Protein AF-0000000077142115 (afdb_homodimer)

Nearest PDB structures (foldseek):
  6yak-assembly1_DDD  TM=9.702E-01  e=8.060E-38  Carboxydothermus hydrogenoformans
  6yaj-assembly1_CCC  TM=9.485E-01  e=6.382E-34  Carboxydothermus hydrogenoformans
  6yaj-assembly1_AAA  TM=9.539E-01  e=1.548E-33  Carboxydothermus hydrogenoformans
  6yaj-assembly1_BBB  TM=9.499E-01  e=2.483E-33  Carboxydothermus hydrogenoformans
  8ogh-assembly1_B  TM=9.149E-01  e=2.220E-24  Mycobacterium tuberculosis H37Rv

Secondary structure (DSSP, 8-state):
----EE-HHHHHHHHHHHHHHH-TTEEEEESS---TTHHHHHH-GGGEEE--S-HHHHHHHHHHHHHTT-EEEEEEEHHHHHHHSHHHIIIIIITTT---EEEEESBTTTTGGG-GGG-BSSHHHHHHHSTT-EEE--SSHHHHHHHHHHHHHS-S-EEEE---SS-EE--S-TT----TT--EEEE--SSEEEEE-TTHHHHHHHHHHHHHHTT--EEEEE--EEES--HHHHHHHTTT--EEEEEEEEESSSSHHHHHHHHHHHH-SB-EEEEEEE-S----SS-HHHHHHHTT-SHHHHHHHHHHHHHHH--/----EE-HHHHHHHHHHHHHHH-TTEEEEESS---TTHHHHHH-GGGEEE--S-HHHHHHHHHHHHHTT-EEEEEEEHHHHHHHSHHHIIIIIITTT---EEEEESBTTTTGGG-GGG-BSSHHHHHHHSTT-EEE--SSHHHHHHHHHHHTTS-S-EEEE---SS-EE--S-TT----TT--EEEE--SSEEEEE-TTHHHHHHHHHHHHHHTT--EEEEE--EEES--HHHHHHHTTT--EEEEEEEEESSSSHHHHHHHHHHHH-SB-EEEEEEE-S----SS-HHHHHHHTT-SHHHHHHHHHHHHHHH--

pLDDT: mean 91.1, std 10.48, range [35.38, 98.88]

Sequence (630 aa):
MSELKKSTRTAFAEAIVEVGEKNPDIVTVAADSASRYGDFIKKFPERSFNVGIAEQTMVSVAAGMALCGKIPVVTSYANFLAFRAAEQIRVDVAGSKLNVKLIGTDTGFSSAWLGFTHLALEDMGVIRAIPGIVIIDPADAAEAYAATKAIFEYNGPVYMRLRGRKEEPVIFDKKKDFKIGKGEVIKEGKDALIIACGN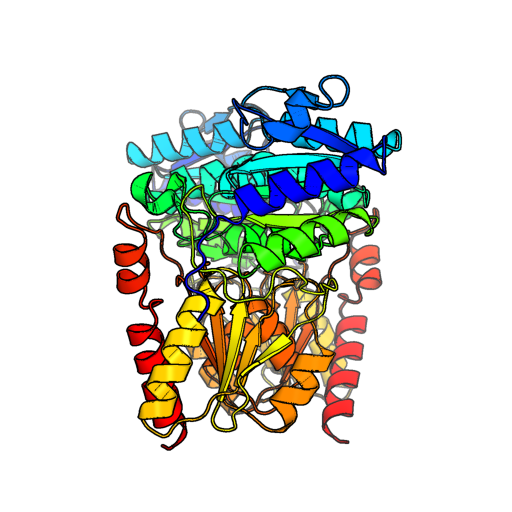AVYDSLKASEILQSRGIKVTLVNMSTVRPLDEDLLLELTSSVDNIITVEHHNTTGGLGSAVAEFLTEKKQQIRQLRLGVKNRFGTAGSEDMLKKGFELDGESIAISIENFLKNRAKMSELKKSTRTAFAEAIVEVGEKNPDIVTVAADSASRYGDFIKKFPERSFNVGIAEQTMVSVAAGMALCGKIPVVTSYANFLAFRAAEQIRVDVAGSKLNVKLIGTDTGFSSAWLGFTHLALEDMGVIRAIPGIVIIDPADAAEAYAATKAIFEYNGPVYMRLRGRKEEPVIFDKKKDFKIGKGEVIKEGKDALIIACGNAVYDSLKASEILQSRGIKVTLVNMSTVRPLDEDLLLELTSSVDNIITVEHHNTTGGLGSAVAEFLTEKKQQIRQLRLGVKNRFGTAGSEDMLKKGFELDGESIAISIENFLKNRAK

Structure (mmCIF, N/CA/C/O backbone):
data_AF-0000000077142115-model_v1
#
loop_
_entity.id
_entity.type
_entity.pdbx_description
1 polymer 'Transketolase domain protein'
#
loop_
_atom_site.group_PDB
_atom_site.id
_atom_site.type_symbol
_atom_site.label_atom_id
_atom_site.label_alt_id
_atom_site.label_comp_id
_atom_site.label_asym_id
_atom_site.label_entity_id
_atom_site.label_seq_id
_atom_site.pdbx_PDB_ins_code
_atom_site.Cartn_x
_atom_site.Cartn_y
_atom_site.Cartn_z
_atom_site.occupancy
_atom_site.B_iso_or_equiv
_atom_site.auth_seq_id
_atom_site.auth_comp_id
_atom_site.auth_asym_id
_atom_site.auth_atom_id
_atom_site.pdbx_PDB_model_num
ATOM 1 N N . MET A 1 1 ? -13.203 31.797 4.203 1 48.06 1 MET A N 1
ATOM 2 C CA . MET A 1 1 ? -11.891 31.156 4.152 1 48.06 1 MET A CA 1
ATOM 3 C C . MET A 1 1 ? -10.773 32.188 4.215 1 48.06 1 MET A C 1
ATOM 5 O O . MET A 1 1 ? -10.938 33.312 3.729 1 48.06 1 MET A O 1
ATOM 9 N N . SER A 1 2 ? -9.859 32.031 5.113 1 55.56 2 SER A N 1
ATOM 10 C CA . SER A 1 2 ? -8.852 33.062 5.375 1 55.56 2 SER A CA 1
ATOM 11 C C . SER A 1 2 ? -8.094 33.438 4.105 1 55.56 2 SER A C 1
ATOM 13 O O . SER A 1 2 ? -7.906 32.594 3.227 1 55.56 2 SER A O 1
ATOM 15 N N . GLU A 1 3 ? -8.039 34.594 3.645 1 70.69 3 GLU A N 1
ATOM 16 C CA . GLU A 1 3 ? -7.305 35.188 2.527 1 70.69 3 GLU A CA 1
ATOM 17 C C . GLU A 1 3 ? -5.801 34.969 2.666 1 70.69 3 GLU A C 1
ATOM 19 O O . GLU A 1 3 ? -5.039 35.188 1.728 1 70.69 3 GLU A O 1
ATOM 24 N N . LEU A 1 4 ? -5.504 34.219 3.666 1 80.38 4 LEU A N 1
ATOM 25 C CA . LEU A 1 4 ? -4.082 34 3.939 1 80.38 4 LEU A CA 1
ATOM 26 C C . LEU A 1 4 ? -3.527 32.844 3.139 1 80.38 4 LEU A C 1
ATOM 28 O O . LEU A 1 4 ? -4.184 31.797 3.016 1 80.38 4 LEU A O 1
ATOM 32 N N . LYS A 1 5 ? -2.391 33.094 2.516 1 91.5 5 LYS A N 1
ATOM 33 C CA . LYS A 1 5 ? -1.693 32.031 1.78 1 91.5 5 LYS A CA 1
ATOM 34 C C . LYS A 1 5 ? -0.285 31.828 2.328 1 91.5 5 LYS A C 1
ATOM 36 O O . LYS A 1 5 ? 0.391 32.781 2.707 1 91.5 5 LYS A O 1
ATOM 41 N N . LYS A 1 6 ? 0.078 30.656 2.496 1 93.06 6 LYS A N 1
ATOM 42 C CA . LYS A 1 6 ? 1.4 30.25 2.961 1 93.06 6 LYS A CA 1
ATOM 43 C C . LYS A 1 6 ? 1.694 28.797 2.58 1 93.06 6 LYS A C 1
ATOM 45 O O . LYS A 1 6 ? 0.798 27.953 2.602 1 93.06 6 LYS A O 1
ATOM 50 N N . SER A 1 7 ? 2.871 28.531 2.297 1 93.19 7 SER A N 1
ATOM 51 C CA . SER A 1 7 ? 3.213 27.156 1.937 1 93.19 7 SER A CA 1
ATOM 52 C C . SER A 1 7 ? 3.457 26.297 3.178 1 93.19 7 SER A C 1
ATOM 54 O O . SER A 1 7 ? 3.898 26.812 4.211 1 93.19 7 SER A O 1
ATOM 56 N N . THR A 1 8 ? 3.195 25.031 3.092 1 94.44 8 THR A N 1
ATOM 57 C CA . THR A 1 8 ? 3.467 24.109 4.188 1 94.44 8 THR A CA 1
ATOM 58 C C . THR A 1 8 ? 4.969 24 4.441 1 94.44 8 THR A C 1
ATOM 60 O O . THR A 1 8 ? 5.395 23.797 5.582 1 94.44 8 THR A O 1
ATOM 63 N N . ARG A 1 9 ? 5.762 24.188 3.428 1 92.75 9 ARG A N 1
ATOM 64 C CA . ARG A 1 9 ? 7.215 24.141 3.557 1 92.75 9 ARG A CA 1
ATOM 65 C C . ARG A 1 9 ? 7.727 25.281 4.426 1 92.75 9 ARG A C 1
ATOM 67 O O . ARG A 1 9 ? 8.594 25.078 5.281 1 92.75 9 ARG A O 1
ATOM 74 N N . THR A 1 10 ? 7.195 26.438 4.121 1 92.5 10 THR A N 1
ATOM 75 C CA . THR A 1 10 ? 7.578 27.609 4.906 1 92.5 10 THR A CA 1
ATOM 76 C C . THR A 1 10 ? 7.188 27.422 6.371 1 92.5 10 THR A C 1
ATOM 78 O O . THR A 1 10 ? 7.965 27.75 7.273 1 92.5 10 THR A O 1
ATOM 81 N N . ALA A 1 11 ? 6.004 26.938 6.578 1 93.88 11 ALA A N 1
ATOM 82 C CA . ALA A 1 11 ? 5.523 26.703 7.938 1 93.88 11 ALA A CA 1
ATOM 83 C C . ALA A 1 11 ? 6.41 25.688 8.672 1 93.88 11 ALA A C 1
ATOM 85 O O . ALA A 1 11 ? 6.707 25.859 9.852 1 93.88 11 ALA A O 1
ATOM 86 N N . PHE A 1 12 ? 6.824 24.672 8.031 1 95.06 12 PHE A N 1
ATOM 87 C CA . PHE A 1 12 ? 7.738 23.688 8.586 1 95.06 12 PHE A CA 1
ATOM 88 C C . PHE A 1 12 ? 9.062 24.328 8.969 1 95.06 12 PHE A C 1
ATOM 90 O O . PHE A 1 12 ? 9.586 24.094 10.062 1 95.06 12 PHE A O 1
ATOM 97 N N . ALA A 1 13 ? 9.602 25.094 8.062 1 92.88 13 ALA A N 1
ATOM 98 C CA . ALA A 1 13 ? 10.883 25.766 8.281 1 92.88 13 ALA A CA 1
ATOM 99 C C . ALA A 1 13 ? 10.836 26.656 9.516 1 92.88 13 ALA A C 1
ATOM 101 O O . ALA A 1 13 ? 11.805 26.719 10.281 1 92.88 13 ALA A O 1
ATOM 102 N N . GLU A 1 14 ? 9.773 27.344 9.648 1 93.44 14 GLU A N 1
ATOM 103 C CA . GLU A 1 14 ? 9.602 28.203 10.82 1 93.44 14 GLU A CA 1
ATOM 104 C C . GLU A 1 14 ? 9.516 27.391 12.102 1 93.44 14 GLU A C 1
ATOM 106 O O . GLU A 1 14 ? 10.172 27.703 13.094 1 93.44 14 GLU A O 1
ATOM 111 N N . ALA A 1 15 ? 8.789 26.328 12.062 1 95.19 15 ALA A N 1
ATOM 112 C CA . ALA A 1 15 ? 8.539 25.5 13.242 1 95.19 15 ALA A CA 1
ATOM 113 C C . ALA A 1 15 ? 9.812 24.781 13.688 1 95.19 15 ALA A C 1
ATOM 115 O O . ALA A 1 15 ? 10.086 24.672 14.883 1 95.19 15 ALA A O 1
ATOM 116 N N . ILE A 1 16 ? 10.562 24.25 12.734 1 95.25 16 ILE A N 1
ATOM 117 C CA . ILE A 1 16 ? 11.734 23.453 13.078 1 95.25 16 ILE A CA 1
ATOM 118 C C . ILE A 1 16 ? 12.781 24.328 13.758 1 95.25 16 ILE A C 1
ATOM 120 O O . ILE A 1 16 ? 13.531 23.875 14.617 1 95.25 16 ILE A O 1
ATOM 124 N N . VAL A 1 17 ? 12.852 25.609 13.391 1 95.44 17 VAL A N 1
ATOM 125 C CA . VAL A 1 17 ? 13.758 26.547 14.055 1 95.44 17 VAL A CA 1
ATOM 126 C C . VAL A 1 17 ? 13.359 26.703 15.516 1 95.44 17 VAL A C 1
ATOM 128 O O . VAL A 1 17 ? 14.211 26.641 16.406 1 95.44 17 VAL A O 1
ATOM 131 N N . GLU A 1 18 ? 12.117 26.875 15.711 1 95.69 18 GLU A N 1
ATOM 132 C CA . GLU A 1 18 ? 11.617 27.062 17.062 1 95.69 18 GLU A CA 1
ATOM 133 C C . GLU A 1 18 ? 11.914 25.828 17.922 1 95.69 18 GLU A C 1
ATOM 135 O O . GLU A 1 18 ? 12.367 25.953 19.062 1 95.69 18 GLU A O 1
ATOM 140 N N . VAL A 1 19 ? 11.68 24.688 17.406 1 96.12 19 VAL A N 1
ATOM 141 C CA . VAL A 1 19 ? 11.914 23.453 18.172 1 96.12 19 VAL A CA 1
ATOM 142 C C . VAL A 1 19 ? 13.414 23.25 18.375 1 96.12 19 VAL A C 1
ATOM 144 O O . VAL A 1 19 ? 13.844 22.75 19.422 1 96.12 19 VAL A O 1
ATOM 147 N N . GLY A 1 20 ? 14.148 23.562 17.359 1 95.5 20 GLY A N 1
ATOM 148 C CA . GLY A 1 20 ? 15.594 23.453 17.453 1 95.5 20 GLY A CA 1
ATOM 149 C C . GLY A 1 20 ? 16.188 24.328 18.531 1 95.5 20 GLY A C 1
ATOM 150 O O . GLY A 1 20 ? 17.219 23.984 19.109 1 95.5 20 GLY A O 1
ATOM 151 N N . GLU A 1 21 ? 15.586 25.469 18.797 1 96.62 21 GLU A N 1
ATOM 152 C CA . GLU A 1 21 ? 16.031 26.359 19.859 1 96.62 21 GLU A CA 1
ATOM 153 C C . GLU A 1 21 ? 15.875 25.719 21.234 1 96.62 21 GLU A C 1
ATOM 155 O O . GLU A 1 21 ? 16.688 25.938 22.141 1 96.62 21 GLU A O 1
ATOM 160 N N . LYS A 1 22 ? 14.969 24.906 21.312 1 96.62 22 LYS A N 1
ATOM 161 C CA . LYS A 1 22 ? 14.625 24.328 22.609 1 96.62 22 LYS A CA 1
ATOM 162 C C . LYS A 1 22 ? 15.305 22.969 22.797 1 96.62 22 LYS A C 1
ATOM 164 O O . LYS A 1 22 ? 15.523 22.531 23.922 1 96.62 22 LYS A O 1
ATOM 169 N N . ASN A 1 23 ? 15.656 22.312 21.734 1 97 23 ASN A N 1
ATOM 170 C CA . ASN A 1 23 ? 16.203 20.969 21.781 1 97 23 ASN A CA 1
ATOM 171 C C . ASN A 1 23 ? 17.484 20.844 20.953 1 97 23 ASN A C 1
ATOM 173 O O . ASN A 1 23 ? 17.422 20.703 19.734 1 97 23 ASN A O 1
ATOM 177 N N . PRO A 1 24 ? 18.562 20.828 21.594 1 96.31 24 PRO A N 1
ATOM 178 C CA . PRO A 1 24 ? 19.828 20.812 20.875 1 96.31 24 PRO A CA 1
ATOM 179 C C . PRO A 1 24 ? 20.109 19.484 20.188 1 96.31 24 PRO A C 1
ATOM 181 O O . PRO A 1 24 ? 21.062 19.391 19.391 1 96.31 24 PRO A O 1
ATOM 184 N N . ASP A 1 25 ? 19.359 18.516 20.406 1 97.06 25 ASP A N 1
ATOM 185 C CA . ASP A 1 25 ? 19.594 17.203 19.828 1 97.06 25 ASP A CA 1
ATOM 186 C C . ASP A 1 25 ? 19.016 17.125 18.422 1 97.06 25 ASP A C 1
ATOM 188 O O . ASP A 1 25 ? 19.297 16.188 17.672 1 97.06 25 ASP A O 1
ATOM 192 N N . ILE A 1 26 ? 18.234 18.062 18.016 1 96.88 26 ILE A N 1
ATOM 193 C CA . ILE A 1 26 ? 17.625 18.078 16.688 1 96.88 26 ILE A CA 1
ATOM 194 C C . ILE A 1 26 ? 18.672 18.484 15.648 1 96.88 26 ILE A C 1
ATOM 196 O O . ILE A 1 26 ? 19.328 19.516 15.781 1 96.88 26 ILE A O 1
ATOM 200 N N . VAL A 1 27 ? 18.859 17.625 14.68 1 94.81 27 VAL A N 1
ATOM 201 C CA . VAL A 1 27 ? 19.828 17.875 13.617 1 94.81 27 VAL A CA 1
ATOM 202 C C . VAL A 1 27 ? 19.172 17.672 12.258 1 94.81 27 VAL A C 1
ATOM 204 O O . VAL A 1 27 ? 18.203 16.906 12.133 1 94.81 27 VAL A O 1
ATOM 207 N N . THR A 1 28 ? 19.641 18.359 11.266 1 92.56 28 THR A N 1
ATOM 208 C CA . THR A 1 28 ? 19.094 18.234 9.922 1 92.56 28 THR A CA 1
ATOM 209 C C . THR A 1 28 ? 20.094 17.562 8.984 1 92.56 28 THR A C 1
ATOM 211 O O . THR A 1 28 ? 21.297 17.797 9.078 1 92.56 28 THR A O 1
ATOM 214 N N . VAL A 1 29 ? 19.625 16.672 8.219 1 88.31 29 VAL A N 1
ATOM 215 C CA . VAL A 1 29 ? 20.391 16.016 7.164 1 88.31 29 VAL A CA 1
ATOM 216 C C . VAL A 1 29 ? 19.719 16.25 5.812 1 88.31 29 VAL A C 1
ATOM 218 O O . VAL A 1 29 ? 18.531 15.969 5.648 1 88.31 29 VAL A O 1
ATOM 221 N N . ALA A 1 30 ? 20.438 16.781 4.867 1 80.62 30 ALA A N 1
ATOM 222 C CA . ALA A 1 30 ? 19.828 17.109 3.582 1 80.62 30 ALA A CA 1
ATOM 223 C C . ALA A 1 30 ? 20.641 16.547 2.426 1 80.62 30 ALA A C 1
ATOM 225 O O . ALA A 1 30 ? 21.859 16.344 2.559 1 80.62 30 ALA A O 1
ATOM 226 N N . ALA A 1 31 ? 20.172 15.984 1.213 1 65.75 31 ALA A N 1
ATOM 227 C CA . ALA A 1 31 ? 20.875 15.508 0.024 1 65.75 31 ALA A CA 1
ATOM 228 C C . ALA A 1 31 ? 21.188 16.656 -0.926 1 65.75 31 ALA A C 1
ATOM 230 O O . ALA A 1 31 ? 22.125 16.578 -1.717 1 65.75 31 ALA A O 1
ATOM 231 N N . ASP A 1 32 ? 20.5 17.5 -1.347 1 58.41 32 ASP A N 1
ATOM 232 C CA . ASP A 1 32 ? 20.781 18.594 -2.252 1 58.41 32 ASP A CA 1
ATOM 233 C C . ASP A 1 32 ? 20.688 19.938 -1.528 1 58.41 32 ASP A C 1
ATOM 235 O O . ASP A 1 32 ? 20.5 19.984 -0.312 1 58.41 32 ASP A O 1
ATOM 239 N N . SER A 1 33 ? 20.672 20.875 -2.604 1 49.94 33 SER A N 1
ATOM 240 C CA . SER A 1 33 ? 20.594 22.25 -2.135 1 49.94 33 SER A CA 1
ATOM 241 C C . SER A 1 33 ? 19.469 22.422 -1.121 1 49.94 33 SER A C 1
ATOM 243 O O . SER A 1 33 ? 18.359 22.844 -1.479 1 49.94 33 SER A O 1
ATOM 245 N N . ALA A 1 34 ? 19.062 21.484 -0.606 1 49.34 34 ALA A N 1
ATOM 246 C CA . ALA A 1 34 ? 17.969 21.609 0.349 1 49.34 34 ALA A CA 1
ATOM 247 C C . ALA A 1 34 ? 18.078 22.922 1.131 1 49.34 34 ALA A C 1
ATOM 249 O O . ALA A 1 34 ? 18.859 23.016 2.09 1 49.34 34 ALA A O 1
ATOM 250 N N . SER A 1 35 ? 18.172 23.859 0.567 1 48.69 35 SER A N 1
ATOM 251 C CA . SER A 1 35 ? 17.703 25.219 0.83 1 48.69 35 SER A CA 1
ATOM 252 C C . SER A 1 35 ? 16.5 25.219 1.77 1 48.69 35 SER A C 1
ATOM 254 O O . SER A 1 35 ? 16.094 26.266 2.264 1 48.69 35 SER A O 1
ATOM 256 N N . ARG A 1 36 ? 15.75 23.969 1.982 1 53.28 36 ARG A N 1
ATOM 257 C CA . ARG A 1 36 ? 14.391 24.078 2.51 1 53.28 36 ARG A CA 1
ATOM 258 C C . ARG A 1 36 ? 14.414 24.406 4 1 53.28 36 ARG A C 1
ATOM 260 O O . ARG A 1 36 ? 13.383 24.766 4.578 1 53.28 36 ARG A O 1
ATOM 267 N N . TYR A 1 37 ? 15.727 24.219 4.441 1 62.22 37 TYR A N 1
ATOM 268 C CA . TYR A 1 37 ? 15.828 24.5 5.867 1 62.22 37 TYR A CA 1
ATOM 269 C C . TYR A 1 37 ? 16.516 25.844 6.102 1 62.22 37 TYR A C 1
ATOM 271 O O . TYR A 1 37 ? 17.125 26.062 7.145 1 62.22 37 TYR A O 1
ATOM 279 N N . GLY A 1 38 ? 16.375 26.672 5.113 1 66.06 38 GLY A N 1
ATOM 280 C CA . GLY A 1 38 ? 17.312 27.781 5.051 1 66.06 38 GLY A CA 1
ATOM 281 C C . GLY A 1 38 ? 17.5 28.484 6.383 1 66.06 38 GLY A C 1
ATOM 282 O O . GLY A 1 38 ? 18.625 28.688 6.828 1 66.06 38 GLY A O 1
ATOM 283 N N . ASP A 1 39 ? 16.469 28.625 7.082 1 80.81 39 ASP A N 1
ATOM 284 C CA . ASP A 1 39 ? 16.609 29.375 8.328 1 80.81 39 ASP A CA 1
ATOM 285 C C . ASP A 1 39 ? 17.234 28.516 9.422 1 80.81 39 ASP A C 1
ATOM 287 O O . ASP A 1 39 ? 18 29.016 10.242 1 80.81 39 ASP A O 1
ATOM 291 N N . PHE A 1 40 ? 17 27.25 9.43 1 89.94 40 PHE A N 1
ATOM 292 C CA . PHE A 1 40 ? 17.594 26.359 10.414 1 89.94 40 PHE A CA 1
ATOM 293 C C . PHE A 1 40 ? 19.094 26.25 10.211 1 89.94 40 PHE A C 1
ATOM 295 O O . PHE A 1 40 ? 19.859 26.281 11.172 1 89.94 40 PHE A O 1
ATOM 302 N N . ILE A 1 41 ? 19.469 26.156 9.008 1 86.75 41 ILE A N 1
ATOM 303 C CA . ILE A 1 41 ? 20.891 26.031 8.672 1 86.75 41 ILE A CA 1
ATOM 304 C C . ILE A 1 41 ? 21.625 27.297 9.094 1 86.75 41 ILE A C 1
ATOM 306 O O . ILE A 1 41 ? 22.734 27.219 9.633 1 86.75 41 ILE A O 1
ATOM 310 N N . LYS A 1 42 ? 21.047 28.359 8.836 1 87.31 42 LYS A N 1
ATOM 311 C CA . LYS A 1 42 ? 21.641 29.641 9.195 1 87.31 42 LYS A CA 1
ATOM 312 C C . LYS A 1 42 ? 21.812 29.766 10.703 1 87.31 42 LYS A C 1
ATOM 314 O O . LYS A 1 42 ? 22.859 30.234 11.18 1 87.31 42 LYS A O 1
ATOM 319 N N . LYS A 1 43 ? 20.859 29.344 11.344 1 91.62 43 LYS A N 1
ATOM 320 C CA . LYS A 1 43 ? 20.844 29.531 12.797 1 91.62 43 LYS A CA 1
ATOM 321 C C . LYS A 1 43 ? 21.688 28.484 13.492 1 91.62 43 LYS A C 1
ATOM 323 O O . LYS A 1 43 ? 22.312 28.766 14.523 1 91.62 43 LYS A O 1
ATOM 328 N N . PHE A 1 44 ? 21.703 27.312 12.984 1 93.31 44 PHE A N 1
ATOM 329 C CA . PHE A 1 44 ? 22.422 26.203 13.617 1 93.31 44 PHE A CA 1
ATOM 330 C C . PHE A 1 44 ? 23.297 25.484 12.609 1 93.31 44 PHE A C 1
ATOM 332 O O . PHE A 1 44 ? 23.125 24.281 12.375 1 93.31 44 PHE A O 1
ATOM 339 N N . PRO A 1 45 ? 24.281 26.031 12.133 1 90.44 45 PRO A N 1
ATOM 340 C CA . PRO A 1 45 ? 25.125 25.422 11.094 1 90.44 45 PRO A CA 1
ATOM 341 C C . PRO A 1 45 ? 25.828 24.156 11.578 1 90.44 45 PRO A C 1
ATOM 343 O O . PRO A 1 45 ? 26.047 23.234 10.789 1 90.44 45 PRO A O 1
ATOM 346 N N . GLU A 1 46 ? 26.125 24.078 12.836 1 91.94 46 GLU A N 1
ATOM 347 C CA . GLU A 1 46 ? 26.859 22.938 13.383 1 91.94 46 GLU A CA 1
ATOM 348 C C . GLU A 1 46 ? 25.953 21.719 13.523 1 91.94 46 GLU A C 1
ATOM 350 O O . GLU A 1 46 ? 26.438 20.594 13.719 1 91.94 46 GLU A O 1
ATOM 355 N N . ARG A 1 47 ? 24.672 21.906 13.398 1 93.81 47 ARG A N 1
ATOM 356 C CA . ARG A 1 47 ? 23.688 20.828 13.523 1 93.81 47 ARG A CA 1
ATOM 357 C C . ARG A 1 47 ? 23.047 20.516 12.18 1 93.81 47 ARG A C 1
ATOM 359 O O . ARG A 1 47 ? 21.984 19.891 12.125 1 93.81 47 ARG A O 1
ATOM 366 N N . SER A 1 48 ? 23.656 21.062 11.086 1 90.81 48 SER A N 1
ATOM 367 C CA . SER A 1 48 ? 23.141 20.859 9.727 1 90.81 48 SER A CA 1
ATOM 368 C C . SER A 1 48 ? 24.156 20.141 8.852 1 90.81 48 SER A C 1
ATOM 370 O O . SER A 1 48 ? 25.266 20.625 8.656 1 90.81 48 SER A O 1
ATOM 372 N N . PHE A 1 49 ? 23.734 19.016 8.336 1 87.69 49 PHE A N 1
ATOM 373 C CA . PHE A 1 49 ? 24.641 18.172 7.574 1 87.69 49 PHE A CA 1
ATOM 374 C C . PHE A 1 49 ? 24.141 17.984 6.148 1 87.69 49 PHE A C 1
ATOM 376 O O . PHE A 1 49 ? 22.938 17.812 5.93 1 87.69 49 PHE A O 1
ATOM 383 N N . ASN A 1 50 ? 24.922 18.062 5.16 1 82 50 ASN A N 1
ATOM 384 C CA . ASN A 1 50 ? 24.625 17.844 3.752 1 82 50 ASN A CA 1
ATOM 385 C C . ASN A 1 50 ? 25.375 16.625 3.211 1 82 50 ASN A C 1
ATOM 387 O O . ASN A 1 50 ? 26.609 16.578 3.264 1 82 50 ASN A O 1
ATOM 391 N N . VAL A 1 51 ? 24.625 15.711 2.697 1 78.5 51 VAL A N 1
ATOM 392 C CA . VAL A 1 51 ? 25.281 14.484 2.258 1 78.5 51 VAL A CA 1
ATOM 393 C C . VAL A 1 51 ? 25.172 14.359 0.739 1 78.5 51 VAL A C 1
ATOM 395 O O . VAL A 1 51 ? 25.438 13.297 0.177 1 78.5 51 VAL A O 1
ATOM 398 N N . GLY A 1 52 ? 24.812 15.445 -0.026 1 71.94 52 GLY A N 1
ATOM 399 C CA . GLY A 1 52 ? 24.625 15.391 -1.468 1 71.94 52 GLY A CA 1
ATOM 400 C C . GLY A 1 52 ? 23.344 14.695 -1.885 1 71.94 52 GLY A C 1
ATOM 401 O O . GLY A 1 52 ? 22.531 14.336 -1.038 1 71.94 52 GLY A O 1
ATOM 402 N N . ILE A 1 53 ? 23.094 14.602 -3.197 1 68 53 ILE A N 1
ATOM 403 C CA . ILE A 1 53 ? 21.891 13.984 -3.725 1 68 53 ILE A CA 1
ATOM 404 C C . ILE A 1 53 ? 21.969 12.469 -3.559 1 68 53 ILE A C 1
ATOM 406 O O . ILE A 1 53 ? 22.188 11.742 -4.531 1 68 53 ILE A O 1
ATOM 410 N N . ALA A 1 54 ? 21.969 12.008 -2.371 1 77.19 54 ALA A N 1
ATOM 411 C CA . ALA A 1 54 ? 22.094 10.602 -1.995 1 77.19 54 ALA A CA 1
ATOM 412 C C . ALA A 1 54 ? 21.094 10.234 -0.898 1 77.19 54 ALA A C 1
ATOM 414 O O . ALA A 1 54 ? 21.469 10.141 0.276 1 77.19 54 ALA A O 1
ATOM 415 N N . GLU A 1 55 ? 19.906 9.984 -1.271 1 79.69 55 GLU A N 1
ATOM 416 C CA . GLU A 1 55 ? 18.844 9.75 -0.303 1 79.69 55 GLU A CA 1
ATOM 417 C C . GLU A 1 55 ? 19.141 8.523 0.555 1 79.69 55 GLU A C 1
ATOM 419 O O . GLU A 1 55 ? 18.828 8.5 1.745 1 79.69 55 GLU A O 1
ATOM 424 N N . GLN A 1 56 ? 19.734 7.516 -0.067 1 84.62 56 GLN A N 1
ATOM 425 C CA . GLN A 1 56 ? 20.078 6.316 0.684 1 84.62 56 GLN A CA 1
ATOM 426 C C . GLN A 1 56 ? 21.062 6.633 1.806 1 84.62 56 GLN A C 1
ATOM 428 O O . GLN A 1 56 ? 20.828 6.281 2.963 1 84.62 56 GLN A O 1
ATOM 433 N N . THR A 1 57 ? 22.047 7.328 1.412 1 82.31 57 THR A N 1
ATOM 434 C CA . THR A 1 57 ? 23.047 7.734 2.377 1 82.31 57 THR A CA 1
ATOM 435 C C . THR A 1 57 ? 22.453 8.648 3.443 1 82.31 57 THR A C 1
ATOM 437 O O . THR A 1 57 ? 22.734 8.492 4.633 1 82.31 57 THR A O 1
ATOM 440 N N . MET A 1 58 ? 21.641 9.531 3.072 1 87.56 58 MET A N 1
ATOM 441 C CA . MET A 1 58 ? 21 10.492 3.959 1 87.56 58 MET A CA 1
ATOM 442 C C . MET A 1 58 ? 20.219 9.781 5.055 1 87.56 58 MET A C 1
ATOM 444 O O . MET A 1 58 ? 20.375 10.102 6.238 1 87.56 58 MET A O 1
ATOM 448 N N . VAL A 1 59 ? 19.469 8.844 4.715 1 90.25 59 VAL A N 1
ATOM 449 C CA . VAL A 1 59 ? 18.609 8.133 5.664 1 90.25 59 VAL A CA 1
ATOM 450 C C . VAL A 1 59 ? 19.469 7.262 6.582 1 90.25 59 VAL A C 1
ATOM 452 O O . VAL A 1 59 ? 19.25 7.211 7.789 1 90.25 59 VAL A O 1
ATOM 455 N N . SER A 1 60 ? 20.453 6.625 6.031 1 89.62 60 SER A N 1
ATOM 456 C CA . SER A 1 60 ? 21.312 5.781 6.844 1 89.62 60 SER A CA 1
ATOM 457 C C . SER A 1 60 ? 22.125 6.609 7.84 1 89.62 60 SER A C 1
ATOM 459 O O . SER A 1 60 ? 22.312 6.199 8.992 1 89.62 60 SER A O 1
ATOM 461 N N . VAL A 1 61 ? 22.609 7.703 7.391 1 90.25 61 VAL A N 1
ATOM 462 C CA . VAL A 1 61 ? 23.328 8.617 8.273 1 90.25 61 VAL A CA 1
ATOM 463 C C . VAL A 1 61 ? 22.406 9.086 9.391 1 90.25 61 VAL A C 1
ATOM 465 O O . VAL A 1 61 ? 22.797 9.109 10.562 1 90.25 61 VAL A O 1
ATOM 468 N N . ALA A 1 62 ? 21.203 9.445 9.062 1 93.62 62 ALA A N 1
ATOM 469 C CA . ALA A 1 62 ? 20.219 9.875 10.047 1 93.62 62 ALA A CA 1
ATOM 470 C C . ALA A 1 62 ? 19.969 8.781 11.078 1 93.62 62 ALA A C 1
ATOM 472 O O . ALA A 1 62 ? 19.859 9.055 12.273 1 93.62 62 ALA A O 1
ATOM 473 N N . ALA A 1 63 ? 19.844 7.578 10.609 1 93.94 63 ALA A N 1
ATOM 474 C CA . ALA A 1 63 ? 19.656 6.445 11.508 1 93.94 63 ALA A CA 1
ATOM 475 C C . ALA A 1 63 ? 20.812 6.332 12.492 1 93.94 63 ALA A C 1
ATOM 477 O O . ALA A 1 63 ? 20.594 6.113 13.688 1 93.94 63 ALA A O 1
ATOM 478 N N . GLY A 1 64 ? 22 6.438 11.961 1 92.25 64 GLY A N 1
ATOM 479 C CA . GLY A 1 64 ? 23.172 6.414 12.82 1 92.25 64 GLY A CA 1
ATOM 480 C C . GLY A 1 64 ? 23.156 7.504 13.883 1 92.25 64 GLY A C 1
ATOM 481 O O . GLY A 1 64 ? 23.484 7.254 15.039 1 92.25 64 GLY A O 1
ATOM 482 N N . MET A 1 65 ? 22.812 8.656 13.516 1 94.75 65 MET A N 1
ATOM 483 C CA . MET A 1 65 ? 22.734 9.781 14.438 1 94.75 65 MET A CA 1
ATOM 484 C C . MET A 1 65 ? 21.672 9.523 15.516 1 94.75 65 MET A C 1
ATOM 486 O O . MET A 1 65 ? 21.891 9.867 16.688 1 94.75 65 MET A O 1
ATOM 490 N N . ALA A 1 66 ? 20.562 9 15.094 1 95.56 66 ALA A N 1
ATOM 491 C CA . ALA A 1 66 ? 19.5 8.672 16.047 1 95.56 66 ALA A CA 1
ATOM 492 C C . ALA A 1 66 ? 20 7.68 17.094 1 95.56 66 ALA A C 1
ATOM 494 O O . ALA A 1 66 ? 19.672 7.793 18.281 1 95.56 66 ALA A O 1
ATOM 495 N N . LEU A 1 67 ? 20.812 6.742 16.703 1 94.19 67 LEU A N 1
ATOM 496 C CA . LEU A 1 67 ? 21.375 5.754 17.625 1 94.19 67 LEU A CA 1
ATOM 497 C C . LEU A 1 67 ? 22.328 6.418 18.625 1 94.19 67 LEU A C 1
ATOM 499 O O . LEU A 1 67 ? 22.547 5.883 19.719 1 94.19 67 LEU A O 1
ATOM 503 N N . CYS A 1 68 ? 22.797 7.539 18.266 1 94.88 68 CYS A N 1
ATOM 504 C CA . CYS A 1 68 ? 23.703 8.273 19.125 1 94.88 68 CYS A CA 1
ATOM 505 C C . CYS A 1 68 ? 22.953 9.281 19.984 1 94.88 68 CYS A C 1
ATOM 507 O O . CYS A 1 68 ? 23.562 10.148 20.609 1 94.88 68 CYS A O 1
ATOM 509 N N . GLY A 1 69 ? 21.609 9.281 19.875 1 95.38 69 GLY A N 1
ATOM 510 C CA . GLY A 1 69 ? 20.812 10.086 20.781 1 95.38 69 GLY A CA 1
ATOM 511 C C . GLY A 1 69 ? 20.297 11.367 20.156 1 95.38 69 GLY A C 1
ATOM 512 O O . GLY A 1 69 ? 19.609 12.156 20.812 1 95.38 69 GLY A O 1
ATOM 513 N N . LYS A 1 70 ? 20.609 11.555 18.875 1 97.19 70 LYS A N 1
ATOM 514 C CA . LYS A 1 70 ? 20.094 12.734 18.188 1 97.19 70 LYS A CA 1
ATOM 515 C C . LYS A 1 70 ? 18.703 12.484 17.625 1 97.19 70 LYS A C 1
ATOM 517 O O . LYS A 1 70 ? 18.203 11.359 17.672 1 97.19 70 LYS A O 1
ATOM 522 N N . ILE A 1 71 ? 18.062 13.539 17.219 1 97.88 71 ILE A N 1
ATOM 523 C CA . ILE A 1 71 ? 16.781 13.484 16.516 1 97.88 71 ILE A CA 1
ATOM 524 C C . ILE A 1 71 ? 16.938 14.07 15.117 1 97.88 71 ILE A C 1
ATOM 526 O O . ILE A 1 71 ? 16.703 15.266 14.906 1 97.88 71 ILE A O 1
ATOM 530 N N . PRO A 1 72 ? 17.344 13.273 14.172 1 96.62 72 PRO A N 1
ATOM 531 C CA . PRO A 1 72 ? 17.609 13.773 12.82 1 96.62 72 PRO A CA 1
ATOM 532 C C . PRO A 1 72 ? 16.328 14.016 12.031 1 96.62 72 PRO A C 1
ATOM 534 O O . PRO A 1 72 ? 15.367 13.258 12.156 1 96.62 72 PRO A O 1
ATOM 537 N N . VAL A 1 73 ? 16.391 15.031 11.242 1 95.81 73 VAL A N 1
ATOM 538 C CA . VAL A 1 73 ? 15.375 15.336 10.242 1 95.81 73 VAL A CA 1
ATOM 539 C C . VAL A 1 73 ? 15.984 15.242 8.844 1 95.81 73 VAL A C 1
ATOM 541 O O . VAL A 1 73 ? 17.016 15.875 8.562 1 95.81 73 VAL A O 1
ATOM 544 N N . VAL A 1 74 ? 15.328 14.414 8.094 1 93.25 74 VAL A N 1
ATOM 545 C CA . VAL A 1 74 ? 15.727 14.281 6.699 1 93.25 74 VAL A CA 1
ATOM 546 C C . VAL A 1 74 ? 14.641 14.852 5.789 1 93.25 74 VAL A C 1
ATOM 548 O O . VAL A 1 74 ? 13.453 14.648 6.031 1 93.25 74 VAL A O 1
ATOM 551 N N . THR A 1 75 ? 15.078 15.602 4.781 1 91.12 75 THR A N 1
ATOM 552 C CA . THR A 1 75 ? 14.117 16.156 3.832 1 91.12 75 THR A CA 1
ATOM 553 C C . THR A 1 75 ? 14.555 15.875 2.396 1 91.12 75 THR A C 1
ATOM 555 O O . THR A 1 75 ? 15.742 15.953 2.074 1 91.12 75 THR A O 1
ATOM 558 N N . SER A 1 76 ? 13.641 15.492 1.588 1 90.06 76 SER A N 1
ATOM 559 C CA . SER A 1 76 ? 13.805 15.297 0.151 1 90.06 76 SER A CA 1
ATOM 560 C C . SER A 1 76 ? 12.461 15.281 -0.562 1 90.06 76 SER A C 1
ATOM 562 O O . SER A 1 76 ? 11.406 15.359 0.08 1 90.06 76 SER A O 1
ATOM 564 N N . TYR A 1 77 ? 12.562 15.289 -1.913 1 89.94 77 TYR A N 1
ATOM 565 C CA . TYR A 1 77 ? 11.32 15.031 -2.627 1 89.94 77 TYR A CA 1
ATOM 566 C C . TYR A 1 77 ? 10.68 13.734 -2.154 1 89.94 77 TYR A C 1
ATOM 568 O O . TYR A 1 77 ? 11.359 12.719 -1.976 1 89.94 77 TYR A O 1
ATOM 576 N N . ALA A 1 78 ? 9.398 13.805 -1.92 1 92.56 78 ALA A N 1
ATOM 577 C CA . ALA A 1 78 ? 8.688 12.672 -1.332 1 92.56 78 ALA A CA 1
ATOM 578 C C . ALA A 1 78 ? 8.914 11.398 -2.141 1 92.56 78 ALA A C 1
ATOM 580 O O . ALA A 1 78 ? 9.18 10.336 -1.573 1 92.56 78 ALA A O 1
ATOM 581 N N . ASN A 1 79 ? 8.82 11.461 -3.422 1 88.44 79 ASN A N 1
ATOM 582 C CA . ASN A 1 79 ? 9.008 10.289 -4.27 1 88.44 79 ASN A CA 1
ATOM 583 C C . ASN A 1 79 ? 10.414 9.727 -4.148 1 88.44 79 ASN A C 1
ATOM 585 O O . ASN A 1 79 ? 10.602 8.508 -4.152 1 88.44 79 ASN A O 1
ATOM 589 N N . PHE A 1 80 ? 11.359 10.586 -4.059 1 88.19 80 PHE A N 1
ATOM 590 C CA . PHE A 1 80 ? 12.742 10.125 -3.947 1 88.19 80 PHE A CA 1
ATOM 591 C C . PHE A 1 80 ? 12.992 9.5 -2.58 1 88.19 80 PHE A C 1
ATOM 593 O O . PHE A 1 80 ? 13.664 8.477 -2.477 1 88.19 80 PHE A O 1
ATOM 600 N N . LEU A 1 81 ? 12.484 10.141 -1.624 1 91.12 81 LEU A N 1
ATOM 601 C CA . LEU A 1 81 ? 12.641 9.602 -0.276 1 91.12 81 LEU A CA 1
ATOM 602 C C . LEU A 1 81 ? 11.977 8.234 -0.159 1 91.12 81 LEU A C 1
ATOM 604 O O . LEU A 1 81 ? 12.594 7.277 0.304 1 91.12 81 LEU A O 1
ATOM 608 N N . ALA A 1 82 ? 10.766 8.125 -0.636 1 92.75 82 ALA A N 1
ATOM 609 C CA . ALA A 1 82 ? 9.961 6.922 -0.47 1 92.75 82 ALA A CA 1
ATOM 610 C C . ALA A 1 82 ? 10.492 5.785 -1.341 1 92.75 82 ALA A C 1
ATOM 612 O O . ALA A 1 82 ? 10.477 4.621 -0.931 1 92.75 82 ALA A O 1
ATOM 613 N N . PHE A 1 83 ? 11 6.105 -2.492 1 91.62 83 PHE A N 1
ATOM 614 C CA . PHE A 1 83 ? 11.336 5.055 -3.443 1 91.62 83 PHE A CA 1
ATOM 615 C C . PHE A 1 83 ? 12.836 4.773 -3.434 1 91.62 83 PHE A C 1
ATOM 617 O O . PHE A 1 83 ? 13.258 3.621 -3.518 1 91.62 83 PHE A O 1
ATOM 624 N N . ARG A 1 84 ? 13.641 5.766 -3.332 1 88.38 84 ARG A N 1
ATOM 625 C CA . ARG A 1 84 ? 15.086 5.57 -3.441 1 88.38 84 ARG A CA 1
ATOM 626 C C . ARG A 1 84 ? 15.672 5.094 -2.119 1 88.38 84 ARG A C 1
ATOM 628 O O . ARG A 1 84 ? 16.688 4.391 -2.104 1 88.38 84 ARG A O 1
ATOM 635 N N . ALA A 1 85 ? 15.047 5.488 -1.031 1 91.38 85 ALA A N 1
ATOM 636 C CA . ALA A 1 85 ? 15.602 5.137 0.274 1 91.38 85 ALA A CA 1
ATOM 637 C C . ALA A 1 85 ? 14.672 4.188 1.024 1 91.38 85 ALA A C 1
ATOM 639 O O . ALA A 1 85 ? 14.711 4.117 2.256 1 91.38 85 ALA A O 1
ATOM 640 N N . ALA A 1 86 ? 13.867 3.512 0.323 1 91.62 86 ALA A N 1
ATOM 641 C CA . ALA A 1 86 ? 12.852 2.654 0.927 1 91.62 86 ALA A CA 1
ATOM 642 C C . ALA A 1 86 ? 13.492 1.592 1.817 1 91.62 86 ALA A C 1
ATOM 644 O O . ALA A 1 86 ? 13.023 1.342 2.93 1 91.62 86 ALA A O 1
ATOM 645 N N . GLU A 1 87 ? 14.516 0.976 1.318 1 90.06 87 GLU A N 1
ATOM 646 C CA . GLU A 1 87 ? 15.172 -0.075 2.088 1 90.06 87 GLU A CA 1
ATOM 647 C C . GLU A 1 87 ? 15.766 0.478 3.381 1 90.06 87 GLU A C 1
ATOM 649 O O . GLU A 1 87 ? 15.609 -0.123 4.445 1 90.06 87 GLU A O 1
ATOM 654 N N . GLN A 1 88 ? 16.438 1.562 3.318 1 91.88 88 GLN A N 1
ATOM 655 C CA . GLN A 1 88 ? 17.031 2.197 4.492 1 91.88 88 GLN A CA 1
ATOM 656 C C . GLN A 1 88 ? 15.961 2.607 5.496 1 91.88 88 GLN A C 1
ATOM 658 O O . GLN A 1 88 ? 16.156 2.475 6.707 1 91.88 88 GLN A O 1
ATOM 663 N N . ILE A 1 89 ? 14.852 3.102 5 1 94.5 89 ILE A N 1
ATOM 664 C CA . ILE A 1 89 ? 13.742 3.488 5.867 1 94.5 89 ILE A CA 1
ATOM 665 C C . ILE A 1 89 ? 13.188 2.252 6.574 1 94.5 89 ILE A C 1
ATOM 667 O O . ILE A 1 89 ? 12.93 2.281 7.777 1 94.5 89 ILE A O 1
ATOM 671 N N . ARG A 1 90 ? 13.008 1.212 5.859 1 92.81 90 ARG A N 1
ATOM 672 C CA . ARG A 1 90 ? 12.445 -0.02 6.395 1 92.81 90 ARG A CA 1
ATOM 673 C C . ARG A 1 90 ? 13.367 -0.643 7.434 1 92.81 90 ARG A C 1
ATOM 675 O O . ARG A 1 90 ? 12.945 -0.942 8.555 1 92.81 90 ARG A O 1
ATOM 682 N N . VAL A 1 91 ? 14.648 -0.77 7.094 1 89.69 91 VAL A N 1
ATOM 683 C CA . VAL A 1 91 ? 15.57 -1.569 7.895 1 89.69 91 VAL A CA 1
ATOM 684 C C . VAL A 1 91 ? 16.203 -0.698 8.977 1 89.69 91 VAL A C 1
ATOM 686 O O . VAL A 1 91 ? 16.125 -1.019 10.164 1 89.69 91 VAL A O 1
ATOM 689 N N . ASP A 1 92 ? 16.734 0.41 8.555 1 91.69 92 ASP A N 1
ATOM 690 C CA . ASP A 1 92 ? 17.531 1.21 9.477 1 91.69 92 ASP A CA 1
ATOM 691 C C . ASP A 1 92 ? 16.641 2.023 10.414 1 91.69 92 ASP A C 1
ATOM 693 O O . ASP A 1 92 ? 16.922 2.143 11.609 1 91.69 92 ASP A O 1
ATOM 697 N N . VAL A 1 93 ? 15.555 2.49 9.945 1 94.62 93 VAL A N 1
ATOM 698 C CA . VAL A 1 93 ? 14.773 3.455 10.711 1 94.62 93 VAL A CA 1
ATOM 699 C C . VAL A 1 93 ? 13.602 2.75 11.383 1 94.62 93 VAL A C 1
ATOM 701 O O . VAL A 1 93 ? 13.547 2.65 12.617 1 94.62 93 VAL A O 1
ATOM 704 N N . ALA A 1 94 ? 12.773 2.195 10.609 1 93.56 94 ALA A N 1
ATOM 705 C CA . ALA A 1 94 ? 11.547 1.591 11.133 1 93.56 94 ALA A CA 1
ATOM 706 C C . ALA A 1 94 ? 11.859 0.305 11.898 1 93.56 94 ALA A C 1
ATOM 708 O O . ALA A 1 94 ? 11.328 0.082 12.992 1 93.56 94 ALA A O 1
ATOM 709 N N . GLY A 1 95 ? 12.664 -0.524 11.305 1 90.06 95 GLY A N 1
ATOM 710 C CA . GLY A 1 95 ? 13.008 -1.789 11.938 1 90.06 95 GLY A CA 1
ATOM 711 C C . GLY A 1 95 ? 13.625 -1.621 13.312 1 90.06 95 GLY A C 1
ATOM 712 O O . GLY A 1 95 ? 13.398 -2.441 14.203 1 90.06 95 GLY A O 1
ATOM 713 N N . SER A 1 96 ? 14.344 -0.559 13.477 1 91.12 96 SER A N 1
ATOM 714 C CA . SER A 1 96 ? 15.023 -0.282 14.734 1 91.12 96 SER A CA 1
ATOM 715 C C . SER A 1 96 ? 14.242 0.722 15.578 1 91.12 96 SER A C 1
ATOM 717 O O . SER A 1 96 ? 14.719 1.165 16.625 1 91.12 96 SER A O 1
ATOM 719 N N . LYS A 1 97 ? 13.133 1.121 15.102 1 94.06 97 LYS A N 1
ATOM 720 C CA . LYS A 1 97 ? 12.25 2.059 15.781 1 94.06 97 LYS A CA 1
ATOM 721 C C . LYS A 1 97 ? 12.984 3.336 16.172 1 94.06 97 LYS A C 1
ATOM 723 O O . LYS A 1 97 ? 12.867 3.812 17.297 1 94.06 97 LYS A O 1
ATOM 728 N N . LEU A 1 98 ? 13.766 3.822 15.234 1 96 98 LEU A N 1
ATOM 729 C CA . LEU A 1 98 ? 14.617 4.969 15.531 1 96 98 LEU A CA 1
ATOM 730 C C . LEU A 1 98 ? 13.836 6.273 15.414 1 96 98 LEU A C 1
ATOM 732 O O . LEU A 1 98 ? 12.922 6.379 14.594 1 96 98 LEU A O 1
ATOM 736 N N . ASN A 1 99 ? 14.219 7.234 16.188 1 98 99 ASN A N 1
ATOM 737 C CA . ASN A 1 99 ? 13.586 8.547 16.25 1 98 99 ASN A CA 1
ATOM 738 C C . ASN A 1 99 ? 14.07 9.445 15.109 1 98 99 ASN A C 1
ATOM 740 O O . ASN A 1 99 ? 14.742 10.453 15.352 1 98 99 ASN A O 1
ATOM 744 N N . VAL A 1 100 ? 13.703 9.156 13.898 1 97.94 100 VAL A N 1
ATOM 745 C CA . VAL A 1 100 ? 14.055 9.891 12.688 1 97.94 100 VAL A CA 1
ATOM 746 C C . VAL A 1 100 ? 12.797 10.508 12.078 1 97.94 100 VAL A C 1
ATOM 748 O O . VAL A 1 100 ? 11.758 9.859 11.984 1 97.94 100 VAL A O 1
ATOM 751 N N . LYS A 1 101 ? 12.859 11.758 11.75 1 98.12 101 LYS A N 1
ATOM 752 C CA . LYS A 1 101 ? 11.773 12.453 11.07 1 98.12 101 LYS A CA 1
ATOM 753 C C . LYS A 1 101 ? 12.039 12.586 9.578 1 98.12 101 LYS A C 1
ATOM 755 O O . LYS A 1 101 ? 12.984 13.266 9.172 1 98.12 101 LYS A O 1
ATOM 760 N N . LEU A 1 102 ? 11.227 11.883 8.812 1 97.12 102 LEU A N 1
ATOM 761 C CA . LEU A 1 102 ? 11.312 11.906 7.359 1 97.12 102 LEU A CA 1
ATOM 762 C C . LEU A 1 102 ? 10.312 12.898 6.766 1 97.12 102 LEU A C 1
ATOM 764 O O . LEU A 1 102 ? 9.102 12.688 6.863 1 97.12 102 LEU A O 1
ATOM 768 N N . ILE A 1 103 ? 10.844 13.883 6.125 1 96.25 103 ILE A N 1
ATOM 769 C CA . ILE A 1 103 ? 9.984 14.914 5.555 1 96.25 103 ILE A CA 1
ATOM 770 C C . ILE A 1 103 ? 10.023 14.836 4.031 1 96.25 103 ILE A C 1
ATOM 772 O O . ILE A 1 103 ? 11.07 15.086 3.418 1 96.25 103 ILE A O 1
ATOM 776 N N . GLY A 1 104 ? 8.906 14.461 3.441 1 94.62 104 GLY A N 1
ATOM 777 C CA . GLY A 1 104 ? 8.773 14.453 1.993 1 94.62 104 GLY A CA 1
ATOM 778 C C . GLY A 1 104 ? 8.117 15.711 1.449 1 94.62 104 GLY A C 1
ATOM 779 O O . GLY A 1 104 ? 7.051 16.109 1.914 1 94.62 104 GLY A O 1
ATOM 780 N N . THR A 1 105 ? 8.75 16.312 0.462 1 92.38 105 THR A N 1
ATOM 781 C CA . THR A 1 105 ? 8.227 17.562 -0.097 1 92.38 105 THR A CA 1
ATOM 782 C C . THR A 1 105 ? 7.664 17.328 -1.496 1 92.38 105 THR A C 1
ATOM 784 O O . THR A 1 105 ? 7.836 16.25 -2.072 1 92.38 105 THR A O 1
ATOM 787 N N . ASP A 1 106 ? 6.973 18.375 -2.018 1 92.06 106 ASP A N 1
ATOM 788 C CA . ASP A 1 106 ? 6.422 18.406 -3.369 1 92.06 106 ASP A CA 1
ATOM 789 C C . ASP A 1 106 ? 5.438 17.266 -3.586 1 92.06 106 ASP A C 1
ATOM 791 O O . ASP A 1 106 ? 5.535 16.531 -4.574 1 92.06 106 ASP A O 1
ATOM 795 N N . THR A 1 107 ? 4.621 17.156 -2.635 1 93.62 107 THR A N 1
ATOM 796 C CA . THR A 1 107 ? 3.686 16.031 -2.641 1 93.62 107 THR A CA 1
ATOM 797 C C . THR A 1 107 ? 2.455 16.359 -3.48 1 93.62 107 THR A C 1
ATOM 799 O O . THR A 1 107 ? 2.207 17.531 -3.795 1 93.62 107 THR A O 1
ATOM 802 N N . GLY A 1 108 ? 1.7 15.289 -3.85 1 91.69 108 GLY A N 1
ATOM 803 C CA . GLY A 1 108 ? 0.509 15.484 -4.664 1 91.69 108 GLY A CA 1
ATOM 804 C C . GLY A 1 108 ? 0.801 16.109 -6.008 1 91.69 108 GLY A C 1
ATOM 805 O O . GLY A 1 108 ? 1.684 15.656 -6.738 1 91.69 108 GLY A O 1
ATOM 806 N N . PHE A 1 109 ? 0.075 17.141 -6.297 1 89 109 PHE A N 1
ATOM 807 C CA . PHE A 1 109 ? 0.183 17.766 -7.613 1 89 109 PHE A CA 1
ATOM 808 C C . PHE A 1 109 ? 1.104 18.969 -7.562 1 89 109 PHE A C 1
ATOM 810 O O . PHE A 1 109 ? 1.198 19.734 -8.531 1 89 109 PHE A O 1
ATOM 817 N N . SER A 1 110 ? 1.792 19.219 -6.488 1 84.19 110 SER A N 1
ATOM 818 C CA . SER A 1 110 ? 2.566 20.438 -6.27 1 84.19 110 SER A CA 1
ATOM 819 C C . SER A 1 110 ? 3.703 20.547 -7.281 1 84.19 110 SER A C 1
ATOM 821 O O . SER A 1 110 ? 4.164 21.656 -7.57 1 84.19 110 SER A O 1
ATOM 823 N N . SER A 1 111 ? 4.203 19.438 -7.812 1 77.06 111 SER A N 1
ATOM 824 C CA . SER A 1 111 ? 5.301 19.484 -8.773 1 77.06 111 SER A CA 1
ATOM 825 C C . SER A 1 111 ? 4.84 19.031 -10.156 1 77.06 111 SER A C 1
ATOM 827 O O . SER A 1 111 ? 5.609 18.438 -10.914 1 77.06 111 SER A O 1
ATOM 829 N N . ALA A 1 112 ? 3.701 19.328 -10.438 1 72.56 112 ALA A N 1
ATOM 830 C CA . ALA A 1 112 ? 3.09 18.906 -11.695 1 72.56 112 ALA A CA 1
ATOM 831 C C . ALA A 1 112 ? 3.895 19.406 -12.891 1 72.56 112 ALA A C 1
ATOM 833 O O . ALA A 1 112 ? 3.967 18.734 -13.922 1 72.56 112 ALA A O 1
ATOM 834 N N . TRP A 1 113 ? 4.516 20.516 -12.719 1 70.5 113 TRP A N 1
ATOM 835 C CA . TRP A 1 113 ? 5.23 21.141 -13.828 1 70.5 113 TRP A CA 1
ATOM 836 C C . TRP A 1 113 ? 6.496 20.359 -14.164 1 70.5 113 TRP A C 1
ATOM 838 O O . TRP A 1 113 ? 7.043 20.484 -15.258 1 70.5 113 TRP A O 1
ATOM 848 N N . LEU A 1 114 ? 6.973 19.531 -13.227 1 68.44 114 LEU A N 1
ATOM 849 C CA . LEU A 1 114 ? 8.203 18.766 -13.422 1 68.44 114 LEU A CA 1
ATOM 850 C C . LEU A 1 114 ? 7.906 17.406 -14.047 1 68.44 114 LEU A C 1
ATOM 852 O O . LEU A 1 114 ? 8.828 16.703 -14.453 1 68.44 114 LEU A O 1
ATOM 856 N N . GLY A 1 115 ? 6.652 17.094 -14.242 1 68.5 115 GLY A N 1
ATOM 857 C CA . GLY A 1 115 ? 6.305 15.828 -14.859 1 68.5 115 GLY A CA 1
ATOM 858 C C . GLY A 1 115 ? 6.074 14.719 -13.852 1 68.5 115 GLY A C 1
ATOM 859 O O . GLY A 1 115 ? 6.211 14.93 -12.641 1 68.5 115 GLY A O 1
ATOM 860 N N . PHE A 1 116 ? 5.793 13.57 -14.391 1 67 116 PHE A N 1
ATOM 861 C CA . PHE A 1 116 ? 5.254 12.484 -13.578 1 67 116 PHE A CA 1
ATOM 862 C C . PHE A 1 116 ? 6.316 11.945 -12.625 1 67 116 PHE A C 1
ATOM 864 O O . PHE A 1 116 ? 5.996 11.461 -11.539 1 67 116 PHE A O 1
ATOM 871 N N . THR A 1 117 ? 7.598 12.18 -12.977 1 69.5 117 THR A N 1
ATOM 872 C CA . THR A 1 117 ? 8.664 11.641 -12.148 1 69.5 117 THR A CA 1
ATOM 873 C C . THR A 1 117 ? 8.711 12.352 -10.797 1 69.5 117 THR A C 1
ATOM 875 O O . THR A 1 117 ? 9.172 11.789 -9.805 1 69.5 117 THR A O 1
ATOM 878 N N . HIS A 1 118 ? 8.133 13.492 -10.797 1 71.5 118 HIS A N 1
ATOM 879 C CA . HIS A 1 118 ? 8.242 14.289 -9.578 1 71.5 118 HIS A CA 1
ATOM 880 C C . HIS A 1 118 ? 6.938 14.281 -8.789 1 71.5 118 HIS A C 1
ATOM 882 O O . HIS A 1 118 ? 6.879 14.789 -7.668 1 71.5 118 HIS A O 1
ATOM 888 N N . LEU A 1 119 ? 5.992 13.703 -9.406 1 79.19 119 LEU A N 1
ATOM 889 C CA . LEU A 1 119 ? 4.703 13.664 -8.719 1 79.19 119 LEU A CA 1
ATOM 890 C C . LEU A 1 119 ? 4.695 12.586 -7.645 1 79.19 119 LEU A C 1
ATOM 892 O O . LEU A 1 119 ? 4.789 11.398 -7.949 1 79.19 119 LEU A O 1
ATOM 896 N N . ALA A 1 120 ? 4.621 13.086 -6.461 1 88.12 120 ALA A N 1
ATOM 897 C CA . ALA A 1 120 ? 4.574 12.148 -5.34 1 88.12 120 ALA A CA 1
ATOM 898 C C . ALA A 1 120 ? 3.146 11.672 -5.086 1 88.12 120 ALA A C 1
ATOM 900 O O . ALA A 1 120 ? 2.475 12.156 -4.172 1 88.12 120 ALA A O 1
ATOM 901 N N . LEU A 1 121 ? 2.746 10.688 -5.844 1 91.38 121 LEU A N 1
ATOM 902 C CA . LEU A 1 121 ? 1.379 10.18 -5.789 1 91.38 121 LEU A CA 1
ATOM 903 C C . LEU A 1 121 ? 1.346 8.766 -5.223 1 91.38 121 LEU A C 1
ATOM 905 O O . LEU A 1 121 ? 0.272 8.18 -5.066 1 91.38 121 LEU A O 1
ATOM 909 N N . GLU A 1 122 ? 2.516 8.227 -4.918 1 94.31 122 GLU A N 1
ATOM 910 C CA . GLU A 1 122 ? 2.576 6.848 -4.457 1 94.31 122 GLU A CA 1
ATOM 911 C C . GLU A 1 122 ? 3.379 6.73 -3.162 1 94.31 122 GLU A C 1
ATOM 913 O O . GLU A 1 122 ? 3.438 5.66 -2.555 1 94.31 122 GLU A O 1
ATOM 918 N N . ASP A 1 123 ? 3.928 7.824 -2.738 1 95.56 123 ASP A N 1
ATOM 919 C CA . ASP A 1 123 ? 4.867 7.816 -1.621 1 95.56 123 ASP A CA 1
ATOM 920 C C . ASP A 1 123 ? 4.207 7.289 -0.351 1 95.56 123 ASP A C 1
ATOM 922 O O . ASP A 1 123 ? 4.777 6.453 0.353 1 95.56 123 ASP A O 1
ATOM 926 N N . MET A 1 124 ? 3.006 7.723 -0.077 1 96.56 124 MET A N 1
ATOM 927 C CA . MET A 1 124 ? 2.322 7.277 1.134 1 96.56 124 MET A CA 1
ATOM 928 C C . MET A 1 124 ? 2.078 5.77 1.097 1 96.56 124 MET A C 1
ATOM 930 O O . MET A 1 124 ? 2.189 5.094 2.119 1 96.56 124 MET A O 1
ATOM 934 N N . GLY A 1 125 ? 1.703 5.277 -0.095 1 96.31 125 GLY A N 1
ATOM 935 C CA . GLY A 1 125 ? 1.486 3.848 -0.24 1 96.31 125 GLY A CA 1
ATOM 936 C C . GLY A 1 125 ? 2.721 3.023 0.073 1 96.31 125 GLY A C 1
ATOM 937 O O . GLY A 1 125 ? 2.631 1.992 0.742 1 96.31 125 GLY A O 1
ATOM 938 N N . VAL A 1 126 ? 3.863 3.494 -0.364 1 96.62 126 VAL A N 1
ATOM 939 C CA . VAL A 1 126 ? 5.133 2.811 -0.129 1 96.62 126 VAL A CA 1
ATOM 940 C C . VAL A 1 126 ? 5.477 2.855 1.358 1 96.62 126 VAL A C 1
ATOM 942 O O . VAL A 1 126 ? 5.816 1.83 1.953 1 96.62 126 VAL A O 1
ATOM 945 N N . ILE A 1 127 ? 5.328 3.998 1.954 1 97.5 127 ILE A N 1
ATOM 946 C CA . ILE A 1 127 ? 5.703 4.16 3.355 1 97.5 127 ILE A CA 1
ATOM 947 C C . ILE A 1 127 ? 4.734 3.381 4.242 1 97.5 127 ILE A C 1
ATOM 949 O O . ILE A 1 127 ? 5.141 2.797 5.25 1 97.5 127 ILE A O 1
ATOM 953 N N . ARG A 1 128 ? 3.439 3.346 3.896 1 97.12 128 ARG A N 1
ATOM 954 C CA . ARG A 1 128 ? 2.449 2.625 4.691 1 97.12 128 ARG A CA 1
ATOM 955 C C . ARG A 1 128 ? 2.719 1.123 4.668 1 97.12 128 ARG A C 1
ATOM 957 O O . ARG A 1 128 ? 2.293 0.397 5.566 1 97.12 128 ARG A O 1
ATOM 964 N N . ALA A 1 129 ? 3.346 0.672 3.586 1 94.94 129 ALA A N 1
ATOM 965 C CA . ALA A 1 129 ? 3.697 -0.744 3.52 1 94.94 129 ALA A CA 1
ATOM 966 C C . ALA A 1 129 ? 4.727 -1.104 4.586 1 94.94 129 ALA A C 1
ATOM 968 O O . ALA A 1 129 ? 4.852 -2.271 4.969 1 94.94 129 ALA A O 1
ATOM 969 N N . ILE A 1 130 ? 5.508 -0.146 5.074 1 94.62 130 ILE A N 1
ATOM 970 C CA . ILE A 1 130 ? 6.539 -0.353 6.082 1 94.62 130 ILE A CA 1
ATOM 971 C C . ILE A 1 130 ? 5.938 -0.198 7.477 1 94.62 130 ILE A C 1
ATOM 973 O O . ILE A 1 130 ? 5.402 0.861 7.816 1 94.62 130 ILE A O 1
ATOM 977 N N . PRO A 1 131 ? 6.027 -1.174 8.328 1 93.62 131 PRO A N 1
ATOM 978 C CA . PRO A 1 131 ? 5.426 -1.099 9.664 1 93.62 131 PRO A CA 1
ATOM 979 C C . PRO A 1 131 ? 6.086 -0.049 10.547 1 93.62 131 PRO A C 1
ATOM 981 O O . PRO A 1 131 ? 7.285 0.216 10.414 1 93.62 131 PRO A O 1
ATOM 984 N N . GLY A 1 132 ? 5.273 0.523 11.383 1 94 132 GLY A N 1
ATOM 985 C CA . GLY A 1 132 ? 5.812 1.221 12.531 1 94 132 GLY A CA 1
ATOM 986 C C . GLY A 1 132 ? 6.082 2.689 12.273 1 94 132 GLY A C 1
ATOM 987 O O . GLY A 1 132 ? 6.645 3.385 13.125 1 94 132 GLY A O 1
ATOM 988 N N . ILE A 1 133 ? 5.715 3.225 11.156 1 97.31 133 ILE A N 1
ATOM 989 C CA . ILE A 1 133 ? 5.988 4.621 10.828 1 97.31 133 ILE A CA 1
ATOM 990 C C . ILE A 1 133 ? 4.707 5.441 10.938 1 97.31 133 ILE A C 1
ATOM 992 O O . ILE A 1 133 ? 3.678 5.074 10.367 1 97.31 133 ILE A O 1
ATOM 996 N N . VAL A 1 134 ? 4.766 6.516 11.688 1 98.56 134 VAL A N 1
ATOM 997 C CA . VAL A 1 134 ? 3.678 7.488 11.688 1 98.56 134 VAL A CA 1
ATOM 998 C C . VAL A 1 134 ? 3.66 8.25 10.359 1 98.56 134 VAL A C 1
ATOM 1000 O O . VAL A 1 134 ? 4.711 8.641 9.852 1 98.56 134 VAL A O 1
ATOM 1003 N N . ILE A 1 135 ? 2.506 8.422 9.773 1 98.81 135 ILE A N 1
ATOM 1004 C CA . ILE A 1 135 ? 2.383 9.109 8.5 1 98.81 135 ILE A CA 1
ATOM 1005 C C . ILE A 1 135 ? 1.414 10.281 8.641 1 98.81 135 ILE A C 1
ATOM 1007 O O . ILE A 1 135 ? 0.248 10.094 8.992 1 98.81 135 ILE A O 1
ATOM 1011 N N . ILE A 1 136 ? 1.881 11.492 8.336 1 98.88 136 ILE A N 1
ATOM 1012 C CA . ILE A 1 136 ? 1.101 12.711 8.5 1 98.88 136 ILE A CA 1
ATOM 1013 C C . ILE A 1 136 ? 1.082 13.5 7.191 1 98.88 136 ILE A C 1
ATOM 1015 O O . ILE A 1 136 ? 2.119 13.664 6.547 1 98.88 136 ILE A O 1
ATOM 1019 N N . ASP A 1 137 ? -0.063 13.914 6.746 1 98.56 137 ASP A N 1
ATOM 1020 C CA . ASP A 1 137 ? -0.272 14.781 5.59 1 98.56 137 ASP A CA 1
ATOM 1021 C C . ASP A 1 137 ? -1.096 16.016 5.965 1 98.56 137 ASP A C 1
ATOM 1023 O O . ASP A 1 137 ? -2.316 16.031 5.793 1 98.56 137 ASP A O 1
ATOM 1027 N N . PRO A 1 138 ? -0.402 17.062 6.426 1 98 138 PRO A N 1
ATOM 1028 C CA . PRO A 1 138 ? -1.112 18.234 6.934 1 98 138 PRO A CA 1
ATOM 1029 C C . PRO A 1 138 ? -1.938 18.938 5.859 1 98 138 PRO A C 1
ATOM 1031 O O . PRO A 1 138 ? -1.52 19 4.699 1 98 138 PRO A O 1
ATOM 1034 N N . ALA A 1 139 ? -2.971 19.562 6.223 1 97.31 139 ALA A N 1
ATOM 1035 C CA . ALA A 1 139 ? -3.945 20.141 5.309 1 97.31 139 ALA A CA 1
ATOM 1036 C C . ALA A 1 139 ? -3.473 21.5 4.797 1 97.31 139 ALA A C 1
ATOM 1038 O O . ALA A 1 139 ? -3.793 21.891 3.674 1 97.31 139 ALA A O 1
ATOM 1039 N N . ASP A 1 140 ? -2.779 22.25 5.625 1 96.06 140 ASP A N 1
ATOM 1040 C CA . ASP A 1 140 ? -2.334 23.594 5.266 1 96.06 140 ASP A CA 1
ATOM 1041 C C . ASP A 1 140 ? -1.117 24 6.086 1 96.06 140 ASP A C 1
ATOM 1043 O O . ASP A 1 140 ? -0.526 23.188 6.789 1 96.06 140 ASP A O 1
ATOM 1047 N N . ALA A 1 141 ? -0.781 25.234 5.906 1 95.81 141 ALA A N 1
ATOM 1048 C CA . ALA A 1 141 ? 0.426 25.734 6.555 1 95.81 141 ALA A CA 1
ATOM 1049 C C . ALA A 1 141 ? 0.274 25.75 8.07 1 95.81 141 ALA A C 1
ATOM 1051 O O . ALA A 1 141 ? 1.213 25.406 8.797 1 95.81 141 ALA A O 1
ATOM 1052 N N . ALA A 1 142 ? -0.874 26.156 8.547 1 96.38 142 ALA A N 1
ATOM 1053 C CA . ALA A 1 142 ? -1.106 26.203 9.984 1 96.38 142 ALA A CA 1
ATOM 1054 C C . ALA A 1 142 ? -0.963 24.812 10.609 1 96.38 142 ALA A C 1
ATOM 1056 O O . ALA A 1 142 ? -0.326 24.656 11.648 1 96.38 142 ALA A O 1
ATOM 1057 N N . GLU A 1 143 ? -1.493 23.828 10 1 97.31 143 GLU A N 1
ATOM 1058 C CA . GLU A 1 143 ? -1.401 22.469 10.508 1 97.31 143 GLU A CA 1
ATOM 1059 C C . GLU A 1 143 ? 0.015 21.922 10.359 1 97.31 143 GLU A C 1
ATOM 1061 O O . GLU A 1 143 ? 0.49 21.172 11.219 1 97.31 143 GLU A O 1
ATOM 1066 N N . ALA A 1 144 ? 0.667 22.234 9.273 1 97 144 ALA A N 1
ATOM 1067 C CA . ALA A 1 144 ? 2.055 21.812 9.094 1 97 144 ALA A CA 1
ATOM 1068 C C . ALA A 1 144 ? 2.936 22.344 10.227 1 97 144 ALA A C 1
ATOM 1070 O O . ALA A 1 144 ? 3.801 21.625 10.727 1 97 144 ALA A O 1
ATOM 1071 N N . TYR A 1 145 ? 2.707 23.594 10.555 1 96.38 145 TYR A N 1
ATOM 1072 C CA . TYR A 1 145 ? 3.439 24.203 11.664 1 96.38 145 TYR A CA 1
ATOM 1073 C C . TYR A 1 145 ? 3.209 23.422 12.961 1 96.38 145 TYR A C 1
ATOM 1075 O O . TYR A 1 145 ? 4.164 23.016 13.625 1 96.38 145 TYR A O 1
ATOM 1083 N N . ALA A 1 146 ? 1.979 23.203 13.281 1 97.75 146 ALA A N 1
ATOM 1084 C CA . ALA A 1 146 ? 1.617 22.516 14.523 1 97.75 146 ALA A CA 1
ATOM 1085 C C . ALA A 1 146 ? 2.086 21.062 14.5 1 97.75 146 ALA A C 1
ATOM 1087 O O . ALA A 1 146 ? 2.57 20.547 15.508 1 97.75 146 ALA A O 1
ATOM 1088 N N . ALA A 1 147 ? 1.932 20.375 13.383 1 98.12 147 ALA A N 1
ATOM 1089 C CA . ALA A 1 147 ? 2.365 18.984 13.227 1 98.12 147 ALA A CA 1
ATOM 1090 C C . ALA A 1 147 ? 3.875 18.859 13.414 1 98.12 147 ALA A C 1
ATOM 1092 O O . ALA A 1 147 ? 4.359 17.891 13.992 1 98.12 147 ALA A O 1
ATOM 1093 N N . THR A 1 148 ? 4.605 19.844 12.875 1 97 148 THR A N 1
ATOM 1094 C CA . THR A 1 148 ? 6.055 19.844 13.031 1 97 148 THR A CA 1
ATOM 1095 C C . THR A 1 148 ? 6.445 19.844 14.5 1 97 148 THR A C 1
ATOM 1097 O O . THR A 1 148 ? 7.297 19.047 14.922 1 97 148 THR A O 1
ATOM 1100 N N . LYS A 1 149 ? 5.844 20.656 15.242 1 97.19 149 LYS A N 1
ATOM 1101 C CA . LYS A 1 149 ? 6.133 20.672 16.672 1 97.19 149 LYS A CA 1
ATOM 1102 C C . LYS A 1 149 ? 5.793 19.328 17.328 1 97.19 149 LYS A C 1
ATOM 1104 O O . LYS A 1 149 ? 6.574 18.797 18.125 1 97.19 149 LYS A O 1
ATOM 1109 N N . ALA A 1 150 ? 4.73 18.734 16.938 1 98 150 ALA A N 1
ATOM 1110 C CA . ALA A 1 150 ? 4.234 17.5 17.531 1 98 150 ALA A CA 1
ATOM 1111 C C . ALA A 1 150 ? 5.16 16.328 17.219 1 98 150 ALA A C 1
ATOM 1113 O O . ALA A 1 150 ? 5.375 15.453 18.062 1 98 150 ALA A O 1
ATOM 1114 N N . ILE A 1 151 ? 5.695 16.25 16 1 98.06 151 ILE A N 1
ATOM 1115 C CA . ILE A 1 151 ? 6.465 15.078 15.602 1 98.06 151 ILE A CA 1
ATOM 1116 C C . ILE A 1 151 ? 7.777 15.039 16.375 1 98.06 151 ILE A C 1
ATOM 1118 O O . ILE A 1 151 ? 8.352 13.961 16.578 1 98.06 151 ILE A O 1
ATOM 1122 N N . PHE A 1 152 ? 8.25 16.156 16.891 1 97.19 152 PHE A N 1
ATOM 1123 C CA . PHE A 1 152 ? 9.5 16.156 17.656 1 97.19 152 PHE A CA 1
ATOM 1124 C C . PHE A 1 152 ? 9.25 15.789 19.109 1 97.19 152 PHE A C 1
ATOM 1126 O O . PHE A 1 152 ? 10.188 15.516 19.859 1 97.19 152 PHE A O 1
ATOM 1133 N N . GLU A 1 153 ? 8.016 15.773 19.516 1 96.75 153 GLU A N 1
ATOM 1134 C CA . GLU A 1 153 ? 7.645 15.266 20.844 1 96.75 153 GLU A CA 1
ATOM 1135 C C . GLU A 1 153 ? 7.383 13.766 20.797 1 96.75 153 GLU A C 1
ATOM 1137 O O . GLU A 1 153 ? 7.277 13.125 21.844 1 96.75 153 GLU A O 1
ATOM 1142 N N . TYR A 1 154 ? 7.281 13.227 19.625 1 97.69 154 TYR A N 1
ATOM 1143 C CA . TYR A 1 154 ? 7.051 11.797 19.422 1 97.69 154 TYR A CA 1
ATOM 1144 C C . TYR A 1 154 ? 8.367 11.055 19.266 1 97.69 154 TYR A C 1
ATOM 1146 O O . TYR A 1 154 ? 9.211 11.43 18.438 1 97.69 154 TYR A O 1
ATOM 1154 N N . ASN A 1 155 ? 8.586 10.031 20.094 1 97.75 155 ASN A N 1
ATOM 1155 C CA . ASN A 1 155 ? 9.781 9.203 19.984 1 97.75 155 ASN A CA 1
ATOM 1156 C C . ASN A 1 155 ? 9.562 8.023 19.047 1 97.75 155 ASN A C 1
ATOM 1158 O O . ASN A 1 155 ? 9.031 6.988 19.453 1 97.75 155 ASN A O 1
ATOM 1162 N N . GLY A 1 156 ? 10 8.117 17.797 1 97.62 156 GLY A N 1
ATOM 1163 C CA . GLY A 1 156 ? 9.844 7.094 16.766 1 97.62 156 GLY A CA 1
ATOM 1164 C C . GLY A 1 156 ? 9.891 7.648 15.359 1 97.62 156 GLY A C 1
ATOM 1165 O O . GLY A 1 156 ? 9.992 8.859 15.164 1 97.62 156 GLY A O 1
ATOM 1166 N N . PRO A 1 157 ? 9.867 6.793 14.406 1 98.06 157 PRO A N 1
ATOM 1167 C CA . PRO A 1 157 ? 9.914 7.238 13.008 1 98.06 157 PRO A CA 1
ATOM 1168 C C . PRO A 1 157 ? 8.633 7.926 12.562 1 98.06 157 PRO A C 1
ATOM 1170 O O . PRO A 1 157 ? 7.535 7.461 12.883 1 98.06 157 PRO A O 1
ATOM 1173 N N . VAL A 1 158 ? 8.781 9.016 11.906 1 98.69 158 VAL A N 1
ATOM 1174 C CA . VAL A 1 158 ? 7.66 9.766 11.352 1 98.69 158 VAL A CA 1
ATOM 1175 C C . VAL A 1 158 ? 7.941 10.109 9.891 1 98.69 158 VAL A C 1
ATOM 1177 O O . VAL A 1 158 ? 9.062 10.484 9.539 1 98.69 158 VAL A O 1
ATOM 1180 N N . TYR A 1 159 ? 6.965 9.938 9.086 1 98.56 159 TYR A N 1
ATOM 1181 C CA . TYR A 1 159 ? 6.949 10.477 7.727 1 98.56 159 TYR A CA 1
ATOM 1182 C C . TYR A 1 159 ? 5.898 11.57 7.586 1 98.56 159 TYR A C 1
ATOM 1184 O O . TYR A 1 159 ? 4.711 11.336 7.828 1 98.56 159 TYR A O 1
ATOM 1192 N N . MET A 1 160 ? 6.312 12.742 7.23 1 98.56 160 MET A N 1
ATOM 1193 C CA . MET A 1 160 ? 5.383 13.852 7.051 1 98.56 160 MET A CA 1
ATOM 1194 C C . MET A 1 160 ? 5.5 14.43 5.645 1 98.56 160 MET A C 1
ATOM 1196 O O . MET A 1 160 ? 6.605 14.672 5.156 1 98.56 160 MET A O 1
ATOM 1200 N N . ARG A 1 161 ? 4.367 14.617 5.031 1 97.69 161 ARG A N 1
ATOM 1201 C CA . ARG A 1 161 ? 4.262 15.164 3.684 1 97.69 161 ARG A CA 1
ATOM 1202 C C . ARG A 1 161 ? 4.121 16.688 3.719 1 97.69 161 ARG A C 1
ATOM 1204 O O . ARG A 1 161 ? 3.375 17.219 4.539 1 97.69 161 ARG A O 1
ATOM 1211 N N . LEU A 1 162 ? 4.863 17.312 2.893 1 95.69 162 LEU A N 1
ATOM 1212 C CA . LEU A 1 162 ? 4.719 18.734 2.645 1 95.69 162 LEU A CA 1
ATOM 1213 C C . LEU A 1 162 ? 4.551 19.016 1.155 1 95.69 162 LEU A C 1
ATOM 1215 O O . LEU A 1 162 ? 5.062 18.281 0.317 1 95.69 162 LEU A O 1
ATOM 1219 N N . ARG A 1 163 ? 3.83 20.047 0.888 1 92.69 163 ARG A N 1
ATOM 1220 C CA . ARG A 1 163 ? 3.672 20.422 -0.513 1 92.69 163 ARG A CA 1
ATOM 1221 C C . ARG A 1 163 ? 4.891 21.188 -1.017 1 92.69 163 ARG A C 1
ATOM 1223 O O . ARG A 1 163 ? 5.98 21.078 -0.45 1 92.69 163 ARG A O 1
ATOM 1230 N N . GLY A 1 164 ? 4.758 21.859 -2.17 1 85.38 164 GLY A N 1
ATOM 1231 C CA . GLY A 1 164 ? 5.855 22.594 -2.779 1 85.38 164 GLY A CA 1
ATOM 1232 C C . GLY A 1 164 ? 6 24 -2.234 1 85.38 164 GLY A C 1
ATOM 1233 O O . GLY A 1 164 ? 5.551 24.297 -1.125 1 85.38 164 GLY A O 1
ATOM 1234 N N . ARG A 1 165 ? 6.656 24.844 -2.953 1 82.38 165 ARG A N 1
ATOM 1235 C CA . ARG A 1 165 ? 6.996 26.203 -2.545 1 82.38 165 ARG A CA 1
ATOM 1236 C C . ARG A 1 165 ? 5.816 27.141 -2.742 1 82.38 165 ARG A C 1
ATOM 1238 O O . ARG A 1 165 ? 5.75 28.203 -2.119 1 82.38 165 ARG A O 1
ATOM 1245 N N . LYS A 1 166 ? 4.969 26.703 -3.584 1 86.69 166 LYS A N 1
ATOM 1246 C CA . LYS A 1 166 ? 3.83 27.562 -3.9 1 86.69 166 LYS A CA 1
ATOM 1247 C C . LYS A 1 166 ? 2.961 27.797 -2.67 1 86.69 166 LYS A C 1
ATOM 1249 O O . LYS A 1 166 ? 2.719 26.875 -1.888 1 86.69 166 LYS A O 1
ATOM 1254 N N . GLU A 1 167 ? 2.572 29.031 -2.52 1 91 167 GLU A N 1
ATOM 1255 C CA . GLU A 1 167 ? 1.657 29.359 -1.429 1 91 167 GLU A CA 1
ATOM 1256 C C . GLU A 1 167 ? 0.262 28.797 -1.692 1 91 167 GLU A C 1
ATOM 1258 O O . GLU A 1 167 ? -0.21 28.797 -2.83 1 91 167 GLU A O 1
ATOM 1263 N N . GLU A 1 168 ? -0.286 28.297 -0.66 1 90.75 168 GLU A N 1
ATOM 1264 C CA . GLU A 1 168 ? -1.624 27.719 -0.712 1 90.75 168 GLU A CA 1
ATOM 1265 C C . GLU A 1 168 ? -2.525 28.312 0.366 1 90.75 168 GLU A C 1
ATOM 1267 O O . GLU A 1 168 ? -2.039 28.859 1.355 1 90.75 168 GLU A O 1
ATOM 1272 N N . PRO A 1 169 ? -3.836 28.219 0.086 1 91.19 169 PRO A N 1
ATOM 1273 C CA . PRO A 1 169 ? -4.762 28.75 1.088 1 91.19 169 PRO A CA 1
ATOM 1274 C C . PRO A 1 169 ? -4.562 28.141 2.469 1 91.19 169 PRO A C 1
ATOM 1276 O O . PRO A 1 169 ? -4.309 26.938 2.576 1 91.19 169 PRO A O 1
ATOM 1279 N N . VAL A 1 170 ? -4.613 28.953 3.492 1 93.19 170 VAL A N 1
ATOM 1280 C CA . VAL A 1 170 ? -4.586 28.5 4.879 1 93.19 170 VAL A CA 1
ATOM 1281 C C . VAL A 1 170 ? -6.016 28.312 5.387 1 93.19 170 VAL A C 1
ATOM 1283 O O . VAL A 1 170 ? -6.797 29.266 5.418 1 93.19 170 VAL A O 1
ATOM 1286 N N . ILE A 1 171 ? -6.34 27.094 5.781 1 91.5 171 ILE A N 1
ATOM 1287 C CA . ILE A 1 171 ? -7.711 26.75 6.137 1 91.5 171 ILE A CA 1
ATOM 1288 C C . ILE A 1 171 ? -7.906 26.891 7.645 1 91.5 171 ILE A C 1
ATOM 1290 O O . ILE A 1 171 ? -9.008 27.203 8.109 1 91.5 171 ILE A O 1
ATOM 1294 N N . PHE A 1 172 ? -6.832 26.625 8.414 1 92 172 PHE A N 1
ATOM 1295 C CA . PHE A 1 172 ? -6.93 26.609 9.867 1 92 172 PHE A CA 1
ATOM 1296 C C . PHE A 1 172 ? -6.254 27.844 10.461 1 92 172 PHE A C 1
ATOM 1298 O O . PHE A 1 172 ? -5.461 28.516 9.797 1 92 172 PHE A O 1
ATOM 1305 N N . ASP A 1 173 ? -6.664 28.016 11.711 1 83.69 173 ASP A N 1
ATOM 1306 C CA . ASP A 1 173 ? -6.02 29.094 12.453 1 83.69 173 ASP A CA 1
ATOM 1307 C C . ASP A 1 173 ? -4.578 28.734 12.812 1 83.69 173 ASP A C 1
ATOM 1309 O O . ASP A 1 173 ? -4.246 27.562 12.938 1 83.69 173 ASP A O 1
ATOM 1313 N N . LYS A 1 174 ? -3.703 29.703 12.969 1 75.5 174 LYS A N 1
ATOM 1314 C CA . LYS A 1 174 ? -2.285 29.531 13.266 1 75.5 174 LYS A CA 1
ATOM 1315 C C . LYS A 1 174 ? -2.084 28.766 14.578 1 75.5 174 LYS A C 1
ATOM 1317 O O . LYS A 1 174 ? -1.074 28.094 14.758 1 75.5 174 LYS A O 1
ATOM 1322 N N . LYS A 1 175 ? -3.025 28.844 15.453 1 76.12 175 LYS A N 1
ATOM 1323 C CA . LYS A 1 175 ? -2.898 28.234 16.766 1 76.12 175 LYS A CA 1
ATOM 1324 C C . LYS A 1 175 ? -3.553 26.844 16.781 1 76.12 175 LYS A C 1
ATOM 1326 O O . LYS A 1 175 ? -3.875 26.328 17.859 1 76.12 175 LYS A O 1
ATOM 1331 N N . LYS A 1 176 ? -3.381 26.312 15.727 1 82.69 176 LYS A N 1
ATOM 1332 C CA . LYS A 1 176 ? -4.012 25.016 15.617 1 82.69 176 LYS A CA 1
ATOM 1333 C C . LYS A 1 176 ? -3.357 24 16.562 1 82.69 176 LYS A C 1
ATOM 1335 O O . LYS A 1 176 ? -2.131 23.938 16.641 1 82.69 176 LYS A O 1
ATOM 1340 N N . ASP A 1 177 ? -4.199 23.328 17.406 1 89.81 177 ASP A N 1
ATOM 1341 C CA . ASP A 1 177 ? -3.717 22.188 18.188 1 89.81 177 ASP A CA 1
ATOM 1342 C C . ASP A 1 177 ? -3.648 20.922 17.328 1 89.81 177 ASP A C 1
ATOM 1344 O O . ASP A 1 177 ? -4.57 20.641 16.562 1 89.81 177 ASP A O 1
ATOM 1348 N N . PHE A 1 178 ? -2.527 20.281 17.344 1 96.75 178 PHE A N 1
ATOM 1349 C CA . PHE A 1 178 ? -2.342 19.094 16.531 1 96.75 178 PHE A CA 1
ATOM 1350 C C . PHE A 1 178 ? -1.951 17.906 17.406 1 96.75 178 PHE A C 1
ATOM 1352 O O . PHE A 1 178 ? -1.059 18.016 18.234 1 96.75 178 PHE A O 1
ATOM 1359 N N . LYS A 1 179 ? -2.654 16.891 17.312 1 97.75 179 LYS A N 1
ATOM 1360 C CA . LYS A 1 179 ? -2.334 15.641 17.984 1 97.75 179 LYS A CA 1
ATOM 1361 C C . LYS A 1 179 ? -2.203 14.492 16.984 1 97.75 179 LYS A C 1
ATOM 1363 O O . LYS A 1 179 ? -3.125 14.234 16.203 1 97.75 179 LYS A O 1
ATOM 1368 N N . ILE A 1 180 ? -1.075 13.812 17.047 1 98.5 180 ILE A N 1
ATOM 1369 C CA . ILE A 1 180 ? -0.832 12.688 16.156 1 98.5 180 ILE A CA 1
ATOM 1370 C C . ILE A 1 180 ? -1.914 11.625 16.359 1 98.5 180 ILE A C 1
ATOM 1372 O O . ILE A 1 180 ? -2.246 11.281 17.5 1 98.5 180 ILE A O 1
ATOM 1376 N N . GLY A 1 181 ? -2.57 11.164 15.289 1 98.38 181 GLY A N 1
ATOM 1377 C CA . GLY A 1 181 ? -3.539 10.078 15.344 1 98.38 181 GLY A CA 1
ATOM 1378 C C . GLY A 1 181 ? -4.957 10.562 15.602 1 98.38 181 GLY A C 1
ATOM 1379 O O . GLY A 1 181 ? -5.859 9.75 15.836 1 98.38 181 GLY A O 1
ATOM 1380 N N . LYS A 1 182 ? -5.105 11.844 15.539 1 98.19 182 LYS A N 1
ATOM 1381 C CA . LYS A 1 182 ? -6.438 12.391 15.773 1 98.19 182 LYS A CA 1
ATOM 1382 C C . LYS A 1 182 ? -6.918 13.203 14.57 1 98.19 182 LYS A C 1
ATOM 1384 O O . LYS A 1 182 ? -6.176 14.023 14.031 1 98.19 182 LYS A O 1
ATOM 1389 N N . GLY A 1 183 ? -8.141 12.898 14.086 1 97.81 183 GLY A N 1
ATOM 1390 C CA . GLY A 1 183 ? -8.805 13.68 13.055 1 97.81 183 GLY A CA 1
ATOM 1391 C C . GLY A 1 183 ? -9.641 14.82 13.617 1 97.81 183 GLY A C 1
ATOM 1392 O O . GLY A 1 183 ? -9.781 14.953 14.836 1 97.81 183 GLY A O 1
ATOM 1393 N N . GLU A 1 184 ? -10.125 15.68 12.719 1 96.94 184 GLU A N 1
ATOM 1394 C CA . GLU A 1 184 ? -10.914 16.844 13.109 1 96.94 184 GLU A CA 1
ATOM 1395 C C . GLU A 1 184 ? -12.125 17.031 12.195 1 96.94 184 GLU A C 1
ATOM 1397 O O . GLU A 1 184 ? -11.977 17.078 10.977 1 96.94 184 GLU A O 1
ATOM 1402 N N . VAL A 1 185 ? -13.32 17.125 12.812 1 97.75 185 VAL A N 1
ATOM 1403 C CA . VAL A 1 185 ? -14.508 17.484 12.047 1 97.75 185 VAL A CA 1
ATOM 1404 C C . VAL A 1 185 ? -14.508 18.984 11.75 1 97.75 185 VAL A C 1
ATOM 1406 O O . VAL A 1 185 ? -14.523 19.812 12.664 1 97.75 185 VAL A O 1
ATOM 1409 N N . ILE A 1 186 ? -14.469 19.297 10.5 1 95.69 186 ILE A N 1
ATOM 1410 C CA . ILE A 1 186 ? -14.344 20.734 10.211 1 95.69 186 ILE A CA 1
ATOM 1411 C C . ILE A 1 186 ? -15.672 21.25 9.664 1 95.69 186 ILE A C 1
ATOM 1413 O O . ILE A 1 186 ? -15.883 22.469 9.602 1 95.69 186 ILE A O 1
ATOM 1417 N N . LYS A 1 187 ? -16.562 20.391 9.25 1 96.94 187 LYS A N 1
ATOM 1418 C CA . LYS A 1 187 ? -17.922 20.719 8.844 1 96.94 187 LYS A CA 1
ATOM 1419 C C . LYS A 1 187 ? -18.891 19.609 9.258 1 96.94 187 LYS A C 1
ATOM 1421 O O . LYS A 1 187 ? -18.578 18.422 9.102 1 96.94 187 LYS A O 1
ATOM 1426 N N . GLU A 1 188 ? -20.016 19.969 9.789 1 97.12 188 GLU A N 1
ATOM 1427 C CA . GLU A 1 188 ? -21.016 19 10.203 1 97.12 188 GLU A CA 1
ATOM 1428 C C . GLU A 1 188 ? -22.078 18.812 9.125 1 97.12 188 GLU A C 1
ATOM 1430 O O . GLU A 1 188 ? -22.469 19.766 8.453 1 97.12 188 GLU A O 1
ATOM 1435 N N . GLY A 1 189 ? -22.516 17.594 8.961 1 96.94 189 GLY A N 1
ATOM 1436 C CA . GLY A 1 189 ? -23.578 17.219 8.047 1 96.94 189 GLY A CA 1
ATOM 1437 C C . GLY A 1 189 ? -24.094 15.805 8.281 1 96.94 189 GLY A C 1
ATOM 1438 O O . GLY A 1 189 ? -23.656 15.133 9.227 1 96.94 189 GLY A O 1
ATOM 1439 N N . LYS A 1 190 ? -25.062 15.336 7.426 1 95.56 190 LYS A N 1
ATOM 1440 C CA . LYS A 1 190 ? -25.703 14.062 7.734 1 95.56 190 LYS A CA 1
ATOM 1441 C C . LYS A 1 190 ? -25.797 13.188 6.492 1 95.56 190 LYS A C 1
ATOM 1443 O O . LYS A 1 190 ? -26.062 11.984 6.594 1 95.56 190 LYS A O 1
ATOM 1448 N N . ASP A 1 191 ? -25.656 13.75 5.344 1 96.56 191 ASP A N 1
ATOM 1449 C CA . ASP A 1 191 ? -25.969 13.023 4.117 1 96.56 191 ASP A CA 1
ATOM 1450 C C . ASP A 1 191 ? -24.812 12.117 3.709 1 96.56 191 ASP A C 1
ATOM 1452 O O . ASP A 1 191 ? -25.016 11.086 3.061 1 96.56 191 ASP A O 1
ATOM 1456 N N . ALA A 1 192 ? -23.578 12.492 4.023 1 97.75 192 ALA A N 1
ATOM 1457 C CA . ALA A 1 192 ? -22.375 11.727 3.703 1 97.75 192 ALA A CA 1
ATOM 1458 C C . ALA A 1 192 ? -21.188 12.172 4.555 1 97.75 192 ALA A C 1
ATOM 1460 O O . ALA A 1 192 ? -21.234 13.234 5.176 1 97.75 192 ALA A O 1
ATOM 1461 N N . LEU A 1 193 ? -20.266 11.352 4.656 1 98.31 193 LEU A N 1
ATOM 1462 C CA . LEU A 1 193 ? -19.016 11.633 5.375 1 98.31 193 LEU A CA 1
ATOM 1463 C C . LEU A 1 193 ? -17.844 11.727 4.406 1 98.31 193 LEU A C 1
ATOM 1465 O O . LEU A 1 193 ? -17.531 10.766 3.707 1 98.31 193 LEU A O 1
ATOM 1469 N N . ILE A 1 194 ? -17.25 12.898 4.277 1 98.88 194 ILE A N 1
ATOM 1470 C CA . ILE A 1 194 ? -16.031 13.086 3.51 1 98.88 194 ILE A CA 1
ATOM 1471 C C . ILE A 1 194 ? -14.82 13.039 4.445 1 98.88 194 ILE A C 1
ATOM 1473 O O . ILE A 1 194 ? -14.758 13.789 5.418 1 98.88 194 ILE A O 1
ATOM 1477 N N . ILE A 1 195 ? -13.906 12.156 4.242 1 98.81 195 ILE A N 1
ATOM 1478 C CA . ILE A 1 195 ? -12.633 12.047 4.945 1 98.81 195 ILE A CA 1
ATOM 1479 C C . ILE A 1 195 ? -11.492 12.414 4.004 1 98.81 195 ILE A C 1
ATOM 1481 O O . ILE A 1 195 ? -11.25 11.727 3.012 1 98.81 195 ILE A O 1
ATOM 1485 N N . ALA A 1 196 ? -10.797 13.508 4.258 1 98.81 196 ALA A N 1
ATOM 1486 C CA . ALA A 1 196 ? -9.742 13.984 3.365 1 98.81 196 ALA A CA 1
ATOM 1487 C C . ALA A 1 196 ? -8.445 14.219 4.129 1 98.81 196 ALA A C 1
ATOM 1489 O O . ALA A 1 196 ? -8.453 14.352 5.355 1 98.81 196 ALA A O 1
ATOM 1490 N N . CYS A 1 197 ? -7.309 14.25 3.477 1 98.38 197 CYS A N 1
ATOM 1491 C CA . CYS A 1 197 ? -6.012 14.609 4.043 1 98.38 197 CYS A CA 1
ATOM 1492 C C . CYS A 1 197 ? -5.23 15.508 3.096 1 98.38 197 CYS A C 1
ATOM 1494 O O . CYS A 1 197 ? -5.547 15.594 1.907 1 98.38 197 CYS A O 1
ATOM 1496 N N . GLY A 1 198 ? -4.273 16.203 3.654 1 97.12 198 GLY A N 1
ATOM 1497 C CA . GLY A 1 198 ? -3.426 17.062 2.836 1 97.12 198 GLY A CA 1
ATOM 1498 C C . GLY A 1 198 ? -4.195 18.156 2.123 1 97.12 198 GLY A C 1
ATOM 1499 O O . GLY A 1 198 ? -5.145 18.719 2.672 1 97.12 198 GLY A O 1
ATOM 1500 N N . ASN A 1 199 ? -3.805 18.484 0.938 1 93.5 199 ASN A N 1
ATOM 1501 C CA . ASN A 1 199 ? -4.406 19.562 0.176 1 93.5 199 ASN A CA 1
ATOM 1502 C C . ASN A 1 199 ? -5.824 19.219 -0.268 1 93.5 199 ASN A C 1
ATOM 1504 O O . ASN A 1 199 ? -6.598 20.109 -0.636 1 93.5 199 ASN A O 1
ATOM 1508 N N . ALA A 1 200 ? -6.121 17.984 -0.271 1 97.19 200 ALA A N 1
ATOM 1509 C CA . ALA A 1 200 ? -7.461 17.562 -0.672 1 97.19 200 ALA A CA 1
ATOM 1510 C C . ALA A 1 200 ? -8.516 18.094 0.294 1 97.19 200 ALA A C 1
ATOM 1512 O O . ALA A 1 200 ? -9.703 18.156 -0.047 1 97.19 200 ALA A O 1
ATOM 1513 N N . VAL A 1 201 ? -8.094 18.453 1.498 1 98 201 VAL A N 1
ATOM 1514 C CA . VAL A 1 201 ? -9.023 19 2.479 1 98 201 VAL A CA 1
ATOM 1515 C C . VAL A 1 201 ? -9.625 20.297 1.952 1 98 201 VAL A C 1
ATOM 1517 O O . VAL A 1 201 ? -10.828 20.531 2.053 1 98 201 VAL A O 1
ATOM 1520 N N . TYR A 1 202 ? -8.75 21.141 1.378 1 96.56 202 TYR A N 1
ATOM 1521 C CA . TYR A 1 202 ? -9.219 22.391 0.819 1 96.56 202 TYR A CA 1
ATOM 1522 C C . TYR A 1 202 ? -10.219 22.156 -0.306 1 96.56 202 TYR A C 1
ATOM 1524 O O . TYR A 1 202 ? -11.281 22.781 -0.342 1 96.56 202 TYR A O 1
ATOM 1532 N N . ASP A 1 203 ? -9.891 21.312 -1.233 1 97.12 203 ASP A N 1
ATOM 1533 C CA . ASP A 1 203 ? -10.773 21 -2.354 1 97.12 203 ASP A CA 1
ATOM 1534 C C . ASP A 1 203 ? -12.078 20.375 -1.868 1 97.12 203 ASP A C 1
ATOM 1536 O O . ASP A 1 203 ? -13.141 20.609 -2.443 1 97.12 203 ASP A O 1
ATOM 1540 N N . SER A 1 204 ? -11.992 19.547 -0.834 1 98.5 204 SER A N 1
ATOM 1541 C CA . SER A 1 204 ? -13.172 18.938 -0.248 1 98.5 204 SER A CA 1
ATOM 1542 C C . SER A 1 204 ? -14.062 19.969 0.439 1 98.5 204 SER A C 1
ATOM 1544 O O . SER A 1 204 ? -15.281 19.828 0.449 1 98.5 204 SER A O 1
ATOM 1546 N N . LEU A 1 205 ? -13.422 20.953 1.075 1 97.88 205 LEU A N 1
ATOM 1547 C CA . LEU A 1 205 ? -14.172 22.062 1.654 1 97.88 205 LEU A CA 1
ATOM 1548 C C . LEU A 1 205 ? -14.977 22.797 0.583 1 97.88 205 LEU A C 1
ATOM 1550 O O . LEU A 1 205 ? -16.172 23.062 0.768 1 97.88 205 LEU A O 1
ATOM 1554 N N . LYS A 1 206 ? -14.336 23.078 -0.558 1 97.44 206 LYS A N 1
ATOM 1555 C CA . LYS A 1 206 ? -15.023 23.703 -1.686 1 97.44 206 LYS A CA 1
ATOM 1556 C C . LYS A 1 206 ? -16.172 22.828 -2.176 1 97.44 206 LYS A C 1
ATOM 1558 O O . LYS A 1 206 ? -17.266 23.328 -2.443 1 97.44 206 LYS A O 1
ATOM 1563 N N . ALA A 1 207 ? -15.914 21.547 -2.301 1 98.5 207 ALA A N 1
ATOM 1564 C CA . ALA A 1 207 ? -16.953 20.609 -2.717 1 98.5 207 ALA A CA 1
ATOM 1565 C C . ALA A 1 207 ? -18.125 20.625 -1.749 1 98.5 207 ALA A C 1
ATOM 1567 O O . ALA A 1 207 ? -19.281 20.609 -2.172 1 98.5 207 ALA A O 1
ATOM 1568 N N . SER A 1 208 ? -17.844 20.625 -0.455 1 98.38 208 SER A N 1
ATOM 1569 C CA . SER A 1 208 ? -18.875 20.625 0.569 1 98.38 208 SER A CA 1
ATOM 1570 C C . SER A 1 208 ? -19.781 21.844 0.46 1 98.38 208 SER A C 1
ATOM 1572 O O . SER A 1 208 ? -20.984 21.766 0.704 1 98.38 208 SER A O 1
ATOM 1574 N N . GLU A 1 209 ? -19.188 23 0.111 1 97.94 209 GLU A N 1
ATOM 1575 C CA . GLU A 1 209 ? -19.953 24.234 -0.085 1 97.94 209 GLU A CA 1
ATOM 1576 C C . GLU A 1 209 ? -20.891 24.109 -1.294 1 97.94 209 GLU A C 1
ATOM 1578 O O . GLU A 1 209 ? -22.047 24.516 -1.234 1 97.94 209 GLU A O 1
ATOM 1583 N N . ILE A 1 210 ? -20.344 23.578 -2.322 1 98.38 210 ILE A N 1
ATOM 1584 C CA . ILE A 1 210 ? -21.141 23.375 -3.529 1 98.38 210 ILE A CA 1
ATOM 1585 C C . ILE A 1 210 ? -22.297 22.422 -3.225 1 98.38 210 ILE A C 1
ATOM 1587 O O . ILE A 1 210 ? -23.438 22.703 -3.584 1 98.38 210 ILE A O 1
ATOM 1591 N N . LEU A 1 211 ? -22.047 21.359 -2.553 1 98.5 211 LEU A N 1
ATOM 1592 C CA . LEU A 1 211 ? -23.062 20.375 -2.191 1 98.5 211 LEU A CA 1
ATOM 1593 C C . LEU A 1 211 ? -24.125 21 -1.3 1 98.5 211 LEU A C 1
ATOM 1595 O O . LEU A 1 211 ? -25.328 20.75 -1.485 1 98.5 211 LEU A O 1
ATOM 1599 N N . GLN A 1 212 ? -23.688 21.812 -0.348 1 98 212 GLN A N 1
ATOM 1600 C CA . GLN A 1 212 ? -24.609 22.5 0.547 1 98 212 GLN A CA 1
ATOM 1601 C C . GLN A 1 212 ? -25.594 23.375 -0.234 1 98 212 GLN A C 1
ATOM 1603 O O . GLN A 1 212 ? -26.781 23.422 0.085 1 98 212 GLN A O 1
ATOM 1608 N N . SER A 1 213 ? -25.047 24.016 -1.197 1 97.88 213 SER A N 1
ATOM 1609 C CA . SER A 1 213 ? -25.891 24.875 -2.029 1 97.88 213 SER A CA 1
ATOM 1610 C C . SER A 1 213 ? -26.906 24.062 -2.807 1 97.88 213 SER A C 1
ATOM 1612 O O . SER A 1 213 ? -27.906 24.594 -3.281 1 97.88 213 SER A O 1
ATOM 1614 N N . ARG A 1 214 ? -26.672 22.828 -2.918 1 96.56 214 ARG A N 1
ATOM 1615 C CA . ARG A 1 214 ? -27.578 21.938 -3.641 1 96.56 214 ARG A CA 1
ATOM 1616 C C . ARG A 1 214 ? -28.422 21.109 -2.676 1 96.56 214 ARG A C 1
ATOM 1618 O O . ARG A 1 214 ? -29.062 20.141 -3.082 1 96.56 214 ARG A O 1
ATOM 1625 N N . GLY A 1 215 ? -28.328 21.344 -1.433 1 97.25 215 GLY A N 1
ATOM 1626 C CA . GLY A 1 215 ? -29.188 20.734 -0.428 1 97.25 215 GLY A CA 1
ATOM 1627 C C . GLY A 1 215 ? -28.578 19.484 0.192 1 97.25 215 GLY A C 1
ATOM 1628 O O . GLY A 1 215 ? -29.266 18.734 0.895 1 97.25 215 GLY A O 1
ATOM 1629 N N . ILE A 1 216 ? -27.375 19.172 -0.093 1 97.88 216 ILE A N 1
ATOM 1630 C CA . ILE A 1 216 ? -26.672 18.016 0.454 1 97.88 216 ILE A CA 1
ATOM 1631 C C . ILE A 1 216 ? -25.703 18.469 1.543 1 97.88 216 ILE A C 1
ATOM 1633 O O . ILE A 1 216 ? -24.781 19.25 1.28 1 97.88 216 ILE A O 1
ATOM 1637 N N . LYS A 1 217 ? -25.938 18.047 2.744 1 98.06 217 LYS A N 1
ATOM 1638 C CA . LYS A 1 217 ? -25.094 18.422 3.877 1 98.06 217 LYS A CA 1
ATOM 1639 C C . LYS A 1 217 ? -24.125 17.281 4.242 1 98.06 217 LYS A C 1
ATOM 1641 O O . LYS A 1 217 ? -24.547 16.234 4.727 1 98.06 217 LYS A O 1
ATOM 1646 N N . VAL A 1 218 ? -22.859 17.516 4.09 1 98.31 218 VAL A N 1
ATOM 1647 C CA . VAL A 1 218 ? -21.859 16.469 4.332 1 98.31 218 VAL A CA 1
ATOM 1648 C C . VAL A 1 218 ? -21.047 16.812 5.574 1 98.31 218 VAL A C 1
ATOM 1650 O O . VAL A 1 218 ? -20.812 18 5.871 1 98.31 218 VAL A O 1
ATOM 1653 N N . THR A 1 219 ? -20.703 15.812 6.332 1 98.56 219 THR A N 1
ATOM 1654 C CA . THR A 1 219 ? -19.656 15.945 7.336 1 98.56 219 THR A CA 1
ATOM 1655 C C . THR A 1 219 ? -18.281 15.883 6.688 1 98.56 219 THR A C 1
ATOM 1657 O O . THR A 1 219 ? -18.016 15.008 5.855 1 98.56 219 THR A O 1
ATOM 1660 N N . LEU A 1 220 ? -17.438 16.828 6.934 1 98.69 220 LEU A N 1
ATOM 1661 C CA . LEU A 1 220 ? -16.078 16.844 6.41 1 98.69 220 LEU A CA 1
ATOM 1662 C C . LEU A 1 220 ? -15.055 16.656 7.535 1 98.69 220 LEU A C 1
ATOM 1664 O O . LEU A 1 220 ? -15.047 17.422 8.5 1 98.69 220 LEU A O 1
ATOM 1668 N N . VAL A 1 221 ? -14.219 15.68 7.418 1 98.62 221 VAL A N 1
ATOM 1669 C CA . VAL A 1 221 ? -13.188 15.367 8.406 1 98.62 221 VAL A CA 1
ATOM 1670 C C . VAL A 1 221 ? -11.805 15.594 7.801 1 98.62 221 VAL A C 1
ATOM 1672 O O . VAL A 1 221 ? -11.508 15.102 6.711 1 98.62 221 VAL A O 1
ATOM 1675 N N . ASN A 1 222 ? -11.031 16.375 8.484 1 98.44 222 ASN A N 1
ATOM 1676 C CA . ASN A 1 222 ? -9.594 16.438 8.234 1 98.44 222 ASN A CA 1
ATOM 1677 C C . ASN A 1 222 ? -8.852 15.305 8.945 1 98.44 222 ASN A C 1
ATOM 1679 O O . ASN A 1 222 ? -8.711 15.328 10.172 1 98.44 222 ASN A O 1
ATOM 1683 N N . MET A 1 223 ? -8.414 14.328 8.195 1 98.69 223 MET A N 1
ATOM 1684 C CA . MET A 1 223 ? -7.648 13.203 8.719 1 98.69 223 MET A CA 1
ATOM 1685 C C . MET A 1 223 ? -6.168 13.352 8.383 1 98.69 223 MET A C 1
ATOM 1687 O O . MET A 1 223 ? -5.641 12.617 7.547 1 98.69 223 MET A O 1
ATOM 1691 N N . SER A 1 224 ? -5.52 14.203 9.07 1 98.12 224 SER A N 1
ATOM 1692 C CA . SER A 1 224 ? -4.133 14.547 8.766 1 98.12 224 SER A CA 1
ATOM 1693 C C . SER A 1 224 ? -3.201 13.367 9.023 1 98.12 224 SER A C 1
ATOM 1695 O O . SER A 1 224 ? -2.207 13.188 8.312 1 98.12 224 SER A O 1
ATOM 1697 N N . THR A 1 225 ? -3.48 12.617 10.102 1 98.75 225 THR A N 1
ATOM 1698 C CA . THR A 1 225 ? -2.697 11.414 10.359 1 98.75 225 THR A CA 1
ATOM 1699 C C . THR A 1 225 ? -3.301 10.211 9.648 1 98.75 225 THR A C 1
ATOM 1701 O O . THR A 1 225 ? -4.398 9.766 9.984 1 98.75 225 THR A O 1
ATOM 1704 N N . VAL A 1 226 ? -2.605 9.711 8.672 1 98.5 226 VAL A N 1
ATOM 1705 C CA . VAL A 1 226 ? -3.074 8.578 7.887 1 98.5 226 VAL A CA 1
ATOM 1706 C C . VAL A 1 226 ? -2.734 7.277 8.609 1 98.5 226 VAL A C 1
ATOM 1708 O O . VAL A 1 226 ? -3.457 6.285 8.484 1 98.5 226 VAL A O 1
ATOM 1711 N N . ARG A 1 227 ? -1.645 7.312 9.312 1 97.56 227 ARG A N 1
ATOM 1712 C CA . ARG A 1 227 ? -1.248 6.227 10.203 1 97.56 227 ARG A CA 1
ATOM 1713 C C . ARG A 1 227 ? -0.623 6.77 11.484 1 97.56 227 ARG A C 1
ATOM 1715 O O . ARG A 1 227 ? 0.402 7.453 11.438 1 97.56 227 ARG A O 1
ATOM 1722 N N . PRO A 1 228 ? -1.139 6.461 12.648 1 97.62 228 PRO A N 1
ATOM 1723 C CA . PRO A 1 228 ? -2.363 5.68 12.836 1 97.62 228 PRO A CA 1
ATOM 1724 C C . PRO A 1 228 ? -3.625 6.469 12.5 1 97.62 228 PRO A C 1
ATOM 1726 O O . PRO A 1 228 ? -3.672 7.684 12.711 1 97.62 228 PRO A O 1
ATOM 1729 N N . LEU A 1 229 ? -4.629 5.715 11.992 1 97.5 229 LEU A N 1
ATOM 1730 C CA . LEU 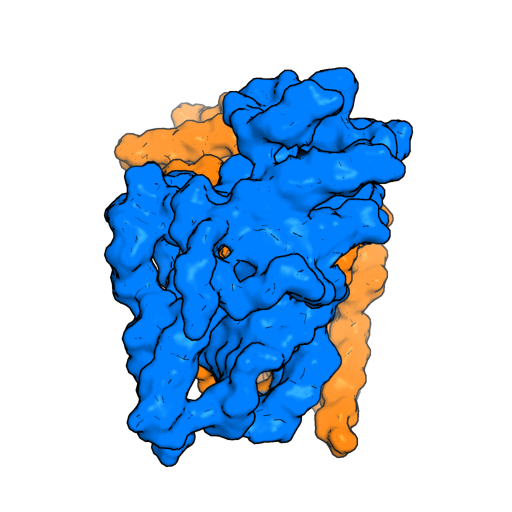A 1 229 ? -5.941 6.312 11.758 1 97.5 229 LEU A CA 1
ATOM 1731 C C . LEU A 1 229 ? -6.648 6.602 13.078 1 97.5 229 LEU A C 1
ATOM 1733 O O . LEU A 1 229 ? -6.488 5.863 14.047 1 97.5 229 LEU A O 1
ATOM 1737 N N . ASP A 1 230 ? -7.395 7.648 13.141 1 98.5 230 ASP A N 1
ATOM 1738 C CA . ASP A 1 230 ? -8.281 7.887 14.273 1 98.5 230 ASP A CA 1
ATOM 1739 C C . ASP A 1 230 ? -9.5 6.973 14.219 1 98.5 230 ASP A C 1
ATOM 1741 O O . ASP A 1 230 ? -10.602 7.414 13.867 1 98.5 230 ASP A O 1
ATOM 1745 N N . GLU A 1 231 ? -9.336 5.797 14.625 1 97.38 231 GLU A N 1
ATOM 1746 C CA . GLU A 1 231 ? -10.383 4.777 14.523 1 97.38 231 GLU A CA 1
ATOM 1747 C C . GLU A 1 231 ? -11.586 5.137 15.391 1 97.38 231 GLU A C 1
ATOM 1749 O O . GLU A 1 231 ? -12.727 4.879 15.008 1 97.38 231 GLU A O 1
ATOM 1754 N N . ASP A 1 232 ? -11.344 5.707 16.531 1 97.81 232 ASP A N 1
ATOM 1755 C CA . ASP A 1 232 ? -12.438 6.098 17.422 1 97.81 232 ASP A CA 1
ATOM 1756 C C . ASP A 1 232 ? -13.352 7.117 16.75 1 97.81 232 ASP A C 1
ATOM 1758 O O . ASP A 1 232 ? -14.578 6.98 16.797 1 97.81 232 ASP A O 1
ATOM 1762 N N . LEU A 1 233 ? -12.742 8.094 16.141 1 97.94 233 LEU A N 1
ATOM 1763 C CA . LEU A 1 233 ? -13.523 9.109 15.438 1 97.94 233 LEU A CA 1
ATOM 1764 C C . LEU A 1 233 ? -14.312 8.492 14.289 1 97.94 233 LEU A C 1
ATOM 1766 O O . LEU A 1 233 ? -15.492 8.805 14.094 1 97.94 233 LEU A O 1
ATOM 1770 N N . LEU A 1 234 ? -13.664 7.621 13.516 1 96.94 234 LEU A N 1
ATOM 1771 C CA . LEU A 1 234 ? -14.328 6.98 12.383 1 96.94 234 LEU A CA 1
ATOM 1772 C C . LEU A 1 234 ? -15.5 6.125 12.852 1 96.94 234 LEU A C 1
ATOM 1774 O O . LEU A 1 234 ? -16.547 6.102 12.211 1 96.94 234 LEU A O 1
ATOM 1778 N N . LEU A 1 235 ? -15.305 5.402 13.977 1 96.38 235 LEU A N 1
ATOM 1779 C CA . LEU A 1 235 ? -16.391 4.594 14.531 1 96.38 235 LEU A CA 1
ATOM 1780 C C . LEU A 1 235 ? -17.578 5.473 14.906 1 96.38 235 LEU A C 1
ATOM 1782 O O . LEU A 1 235 ? -18.719 5.125 14.617 1 96.38 235 LEU A O 1
ATOM 1786 N N . GLU A 1 236 ? -17.312 6.543 15.5 1 96.75 236 GLU A N 1
ATOM 1787 C CA . GLU A 1 236 ? -18.359 7.473 15.922 1 96.75 236 GLU A CA 1
ATOM 1788 C C . GLU A 1 236 ? -19.109 8.031 14.719 1 96.75 236 GLU A C 1
ATOM 1790 O O . GLU A 1 236 ? -20.344 7.977 14.672 1 96.75 236 GLU A O 1
ATOM 1795 N N . LEU A 1 237 ? -18.422 8.477 13.719 1 96.25 237 LEU A N 1
ATOM 1796 C CA . LEU A 1 237 ? -19.031 9.172 12.586 1 96.25 237 LEU A CA 1
ATOM 1797 C C . LEU A 1 237 ? -19.766 8.195 11.68 1 96.25 237 LEU A C 1
ATOM 1799 O O . LEU A 1 237 ? -20.781 8.547 11.07 1 96.25 237 LEU A O 1
ATOM 1803 N N . THR A 1 238 ? -19.234 6.961 11.586 1 94.31 238 THR A N 1
ATOM 1804 C CA . THR A 1 238 ? -19.844 5.988 10.68 1 94.31 238 THR A CA 1
ATOM 1805 C C . THR A 1 238 ? -21.016 5.285 11.344 1 94.31 238 THR A C 1
ATOM 1807 O O . THR A 1 238 ? -21.656 4.43 10.734 1 94.31 238 THR A O 1
ATOM 1810 N N . SER A 1 239 ? -21.281 5.543 12.57 1 92.38 239 SER A N 1
ATOM 1811 C CA . SER A 1 239 ? -22.453 4.996 13.25 1 92.38 239 SER A CA 1
ATOM 1812 C C . SER A 1 239 ? -23.734 5.582 12.688 1 92.38 239 SER A C 1
ATOM 1814 O O . SER A 1 239 ? -24.797 4.941 12.734 1 92.38 239 SER A O 1
ATOM 1816 N N . SER A 1 240 ? -23.641 6.812 12.094 1 90.19 240 SER A N 1
ATOM 1817 C CA . SER A 1 240 ? -24.844 7.496 11.656 1 90.19 240 SER A CA 1
ATOM 1818 C C . SER A 1 240 ? -24.828 7.75 10.156 1 90.19 240 SER A C 1
ATOM 1820 O O . SER A 1 240 ? -25.844 8.148 9.57 1 90.19 240 SER A O 1
ATOM 1822 N N . VAL A 1 241 ? -23.734 7.562 9.562 1 92 241 VAL A N 1
ATOM 1823 C CA . VAL A 1 241 ? -23.594 7.824 8.133 1 92 241 VAL A CA 1
ATOM 1824 C C . VAL A 1 241 ? -22.953 6.621 7.449 1 92 241 VAL A C 1
ATOM 1826 O O . VAL A 1 241 ? -21.922 6.121 7.895 1 92 241 VAL A O 1
ATOM 1829 N N . ASP A 1 242 ? -23.578 6.148 6.344 1 91.25 242 ASP A N 1
ATOM 1830 C CA . ASP A 1 242 ? -23.078 4.934 5.707 1 91.25 242 ASP A CA 1
ATOM 1831 C C . ASP A 1 242 ? -22.391 5.25 4.383 1 91.25 242 ASP A C 1
ATOM 1833 O O . ASP A 1 242 ? -21.703 4.402 3.818 1 91.25 242 ASP A O 1
ATOM 1837 N N . ASN A 1 243 ? -22.641 6.496 3.836 1 95.62 243 ASN A N 1
ATOM 1838 C CA . ASN A 1 243 ? -21.953 6.941 2.625 1 95.62 243 ASN A CA 1
ATOM 1839 C C . ASN A 1 243 ? -20.625 7.617 2.945 1 95.62 243 ASN A C 1
ATOM 1841 O O . ASN A 1 243 ? -20.609 8.758 3.412 1 95.62 243 ASN A O 1
ATOM 1845 N N . ILE A 1 244 ? -19.562 6.934 2.689 1 97.56 244 ILE A N 1
ATOM 1846 C CA . ILE A 1 244 ? -18.234 7.422 3.064 1 97.56 244 ILE A CA 1
ATOM 1847 C C . ILE A 1 244 ? -17.438 7.762 1.808 1 97.56 244 ILE A C 1
ATOM 1849 O O . ILE A 1 244 ? -17.359 6.949 0.883 1 97.56 244 ILE A O 1
ATOM 1853 N N . ILE A 1 245 ? -16.938 8.953 1.711 1 98.62 245 ILE A N 1
ATOM 1854 C CA . ILE A 1 245 ? -16.062 9.383 0.617 1 98.62 245 ILE A CA 1
ATOM 1855 C C . ILE A 1 245 ? -14.68 9.719 1.155 1 98.62 245 ILE A C 1
ATOM 1857 O O . ILE A 1 245 ? -14.547 10.492 2.105 1 98.62 245 ILE A O 1
ATOM 1861 N N . THR A 1 246 ? -13.688 9.125 0.66 1 98.75 246 THR A N 1
ATOM 1862 C CA . THR A 1 246 ? -12.32 9.531 0.955 1 98.75 246 THR A CA 1
ATOM 1863 C C . THR A 1 246 ? -11.734 10.328 -0.208 1 98.75 246 THR A C 1
ATOM 1865 O O . THR A 1 246 ? -11.977 10.008 -1.372 1 98.75 246 THR A O 1
ATOM 1868 N N . VAL A 1 247 ? -11.016 11.398 0.076 1 98.75 247 VAL A N 1
ATOM 1869 C CA . VAL A 1 247 ? -10.406 12.258 -0.938 1 98.75 247 VAL A CA 1
ATOM 1870 C C . VAL A 1 247 ? -8.938 12.484 -0.609 1 98.75 247 VAL A C 1
ATOM 1872 O O . VAL A 1 247 ? -8.594 12.891 0.503 1 98.75 247 VAL A O 1
ATOM 1875 N N . GLU A 1 248 ? -8.055 12.242 -1.538 1 98.06 248 GLU A N 1
ATOM 1876 C CA . GLU A 1 248 ? -6.621 12.461 -1.358 1 98.06 248 GLU A CA 1
ATOM 1877 C C . GLU A 1 248 ? -5.949 12.82 -2.678 1 98.06 248 GLU A C 1
ATOM 1879 O O . GLU A 1 248 ? -6.344 12.336 -3.738 1 98.06 248 GLU A O 1
ATOM 1884 N N . HIS A 1 249 ? -5.027 13.734 -2.605 1 95.19 249 HIS A N 1
ATOM 1885 C CA . HIS A 1 249 ? -4.152 13.984 -3.742 1 95.19 249 HIS A CA 1
ATOM 1886 C C . HIS A 1 249 ? -3.016 12.969 -3.797 1 95.19 249 HIS A C 1
ATOM 1888 O O . HIS A 1 249 ? -1.842 13.336 -3.697 1 95.19 249 HIS A O 1
ATOM 1894 N N . HIS A 1 250 ? -3.357 11.758 -3.941 1 95.5 250 HIS A N 1
ATOM 1895 C CA . HIS A 1 250 ? -2.539 10.547 -3.926 1 95.5 250 HIS A CA 1
ATOM 1896 C C . HIS A 1 250 ? -3.24 9.398 -4.641 1 95.5 250 HIS A C 1
ATOM 1898 O O . HIS A 1 250 ? -4.445 9.469 -4.902 1 95.5 250 HIS A O 1
ATOM 1904 N N . ASN A 1 251 ? -2.506 8.453 -5.062 1 94.06 251 ASN A N 1
ATOM 1905 C CA . ASN A 1 251 ? -3.143 7.227 -5.539 1 94.06 251 ASN A CA 1
ATOM 1906 C C . ASN A 1 251 ? -4.074 6.633 -4.488 1 94.06 251 ASN A C 1
ATOM 1908 O O . ASN A 1 251 ? -3.744 6.613 -3.301 1 94.06 251 ASN A O 1
ATOM 1912 N N . THR A 1 252 ? -5.238 6.125 -4.941 1 94.38 252 THR A N 1
ATOM 1913 C CA . THR A 1 252 ? -6.199 5.57 -3.994 1 94.38 252 THR A CA 1
ATOM 1914 C C . THR A 1 252 ? -5.699 4.242 -3.428 1 94.38 252 THR A C 1
ATOM 1916 O O . THR A 1 252 ? -6.195 3.771 -2.404 1 94.38 252 THR A O 1
ATOM 1919 N N . THR A 1 253 ? -4.738 3.631 -4.117 1 94.94 253 THR A N 1
ATOM 1920 C CA . THR A 1 253 ? -4.137 2.395 -3.631 1 94.94 253 THR A CA 1
ATOM 1921 C C . THR A 1 253 ? -3.023 2.695 -2.629 1 94.94 253 THR A C 1
ATOM 1923 O O . THR A 1 253 ? -2.045 3.365 -2.965 1 94.94 253 THR A O 1
ATOM 1926 N N . GLY A 1 254 ? -3.238 2.242 -1.442 1 95.88 254 GLY A N 1
ATOM 1927 C CA . GLY A 1 254 ? -2.191 2.328 -0.436 1 95.88 254 GLY A CA 1
ATOM 1928 C C . GLY A 1 254 ? -2.268 3.594 0.397 1 95.88 254 GLY A C 1
ATOM 1929 O O . GLY A 1 254 ? -1.57 3.723 1.405 1 95.88 254 GLY A O 1
ATOM 1930 N N . GLY A 1 255 ? -3.092 4.543 -0.002 1 97.12 255 GLY A N 1
ATOM 1931 C CA . GLY A 1 255 ? -3.188 5.812 0.701 1 97.12 255 GLY A CA 1
ATOM 1932 C C . GLY A 1 255 ? -4.32 5.852 1.711 1 97.12 255 GLY A C 1
ATOM 1933 O O . GLY A 1 255 ? -4.602 4.852 2.375 1 97.12 255 GLY A O 1
ATOM 1934 N N . LEU A 1 256 ? -4.891 7.039 1.917 1 98.56 256 LEU A N 1
ATOM 1935 C CA . LEU A 1 256 ? -5.969 7.254 2.875 1 98.56 256 LEU A CA 1
ATOM 1936 C C . LEU A 1 256 ? -7.172 6.379 2.541 1 98.56 256 LEU A C 1
ATOM 1938 O O . LEU A 1 256 ? -7.766 5.77 3.432 1 98.56 256 LEU A O 1
ATOM 1942 N N . GLY A 1 257 ? -7.551 6.367 1.265 1 98.12 257 GLY A N 1
ATOM 1943 C CA . GLY A 1 257 ? -8.688 5.562 0.842 1 98.12 257 GLY A CA 1
ATOM 1944 C C . GLY A 1 257 ? -8.562 4.102 1.238 1 98.12 257 GLY A C 1
ATOM 1945 O O . GLY A 1 257 ? -9.523 3.5 1.721 1 98.12 257 GLY A O 1
ATOM 1946 N N . SER A 1 258 ? -7.391 3.516 1.032 1 98.06 258 SER A N 1
ATOM 1947 C CA . SER A 1 258 ? -7.133 2.131 1.415 1 98.06 258 SER A CA 1
ATOM 1948 C C . SER A 1 258 ? -7.195 1.955 2.928 1 98.06 258 SER A C 1
ATOM 1950 O O . SER A 1 258 ? -7.777 0.987 3.424 1 98.06 258 SER A O 1
ATOM 1952 N N . ALA A 1 259 ? -6.559 2.891 3.66 1 98.12 259 ALA A N 1
ATOM 1953 C CA . ALA A 1 259 ? -6.543 2.809 5.117 1 98.12 259 ALA A CA 1
ATOM 1954 C C . ALA A 1 259 ? -7.965 2.793 5.68 1 98.12 259 ALA A C 1
ATOM 1956 O O . ALA A 1 259 ? -8.273 2 6.57 1 98.12 259 ALA A O 1
ATOM 1957 N N . VAL A 1 260 ? -8.805 3.656 5.145 1 98.19 260 VAL A N 1
ATOM 1958 C CA . VAL A 1 260 ? -10.188 3.742 5.598 1 98.19 260 VAL A CA 1
ATOM 1959 C C . VAL A 1 260 ? -10.945 2.482 5.188 1 98.19 260 VAL A C 1
ATOM 1961 O O . VAL A 1 260 ? -11.742 1.95 5.961 1 98.19 260 VAL A O 1
ATOM 1964 N N . ALA A 1 261 ? -10.703 1.971 3.975 1 97.5 261 ALA A N 1
ATOM 1965 C CA . ALA A 1 261 ? -11.344 0.743 3.514 1 97.5 261 ALA A CA 1
ATOM 1966 C C . ALA A 1 261 ? -11.023 -0.426 4.441 1 97.5 261 ALA A C 1
ATOM 1968 O O . ALA A 1 261 ? -11.922 -1.192 4.816 1 97.5 261 ALA A O 1
ATOM 1969 N N . GLU A 1 262 ? -9.758 -0.539 4.766 1 96.88 262 GLU A N 1
ATOM 1970 C CA . GLU A 1 262 ? -9.312 -1.595 5.668 1 96.88 262 GLU A CA 1
ATOM 1971 C C . GLU A 1 262 ? -10.023 -1.509 7.016 1 96.88 262 GLU A C 1
ATOM 1973 O O . GLU A 1 262 ? -10.492 -2.521 7.543 1 96.88 262 GLU A O 1
ATOM 1978 N N . PHE A 1 263 ? -10.141 -0.305 7.504 1 96.81 263 PHE A N 1
ATOM 1979 C CA . PHE A 1 263 ? -10.836 -0.074 8.766 1 96.81 263 PHE A CA 1
ATOM 1980 C C . PHE A 1 263 ? -12.305 -0.448 8.648 1 96.81 263 PHE A C 1
ATOM 1982 O O . PHE A 1 263 ? -12.836 -1.178 9.492 1 96.81 263 PHE A O 1
ATOM 1989 N N . LEU A 1 264 ? -12.984 0.027 7.605 1 96.06 264 LEU A N 1
ATOM 1990 C CA . LEU A 1 264 ? -14.422 -0.135 7.449 1 96.06 264 LEU A CA 1
ATOM 1991 C C . LEU A 1 264 ? -14.797 -1.608 7.312 1 96.06 264 LEU A C 1
ATOM 1993 O O . LEU A 1 264 ? -15.75 -2.072 7.938 1 96.06 264 LEU A O 1
ATOM 1997 N N . THR A 1 265 ? -14.047 -2.4 6.551 1 95.31 265 THR A N 1
ATOM 1998 C CA . THR A 1 265 ? -14.406 -3.789 6.293 1 95.31 265 THR A CA 1
ATOM 1999 C C . THR A 1 265 ? -14.25 -4.633 7.555 1 95.31 265 THR A C 1
ATOM 2001 O O . THR A 1 265 ? -14.914 -5.66 7.707 1 95.31 265 THR A O 1
ATOM 2004 N N . GLU A 1 266 ? -13.406 -4.168 8.445 1 94.12 266 GLU A N 1
ATOM 2005 C CA . GLU A 1 266 ? -13.164 -4.938 9.664 1 94.12 266 GLU A CA 1
ATOM 2006 C C . GLU A 1 266 ? -14.133 -4.539 10.766 1 94.12 266 GLU A C 1
ATOM 2008 O O . GLU A 1 266 ? -14.484 -5.359 11.617 1 94.12 266 GLU A O 1
ATOM 2013 N N . LYS A 1 267 ? -14.547 -3.266 10.695 1 91.56 267 LYS A N 1
ATOM 2014 C CA . LYS A 1 267 ? -15.227 -2.746 11.875 1 91.56 267 LYS A CA 1
ATOM 2015 C C . LYS A 1 267 ? -16.703 -2.477 11.594 1 91.56 267 LYS A C 1
ATOM 2017 O O . LYS A 1 267 ? -17.5 -2.363 12.516 1 91.56 267 LYS A O 1
ATOM 2022 N N . LYS A 1 268 ? -17.016 -2.355 10.312 1 84.94 268 LYS A N 1
ATOM 2023 C CA . LYS A 1 268 ? -18.391 -1.98 9.953 1 84.94 268 LYS A CA 1
ATOM 2024 C C . LYS A 1 268 ? -18.984 -2.977 8.969 1 84.94 268 LYS A C 1
ATOM 2026 O O . LYS A 1 268 ? -18.328 -3.381 8.008 1 84.94 268 LYS A O 1
ATOM 2031 N N . GLN A 1 269 ? -20.25 -3.318 9.195 1 79.5 269 GLN A N 1
ATOM 2032 C CA . GLN A 1 269 ? -20.906 -4.305 8.344 1 79.5 269 GLN A CA 1
ATOM 2033 C C . GLN A 1 269 ? -21.625 -3.639 7.18 1 79.5 269 GLN A C 1
ATOM 2035 O O . GLN A 1 269 ? -21.719 -4.207 6.09 1 79.5 269 GLN A O 1
ATOM 2040 N N . GLN A 1 270 ? -22.125 -2.432 7.445 1 82.44 270 GLN A N 1
ATOM 2041 C CA . GLN A 1 270 ? -22.953 -1.767 6.449 1 82.44 270 GLN A CA 1
ATOM 2042 C C . GLN A 1 270 ? -22.375 -0.411 6.062 1 82.44 270 GLN A C 1
ATOM 2044 O O . GLN A 1 270 ? -22.703 0.609 6.672 1 82.44 270 GLN A O 1
ATOM 2049 N N . ILE A 1 271 ? -21.531 -0.374 5.125 1 89.12 271 ILE A N 1
ATOM 2050 C CA . ILE A 1 271 ? -20.969 0.876 4.641 1 89.12 271 ILE A CA 1
ATOM 2051 C C . ILE A 1 271 ? -20.641 0.755 3.154 1 89.12 271 ILE A C 1
ATOM 2053 O O . ILE A 1 271 ? -20.438 -0.35 2.645 1 89.12 271 ILE A O 1
ATOM 2057 N N . ARG A 1 272 ? -20.672 1.836 2.521 1 93.31 272 ARG A N 1
ATOM 2058 C CA . ARG A 1 272 ? -20.156 1.944 1.161 1 93.31 272 ARG A CA 1
ATOM 2059 C C . ARG A 1 272 ? -19.156 3.098 1.044 1 93.31 272 ARG A C 1
ATOM 2061 O O . ARG A 1 272 ? -19.344 4.145 1.668 1 93.31 272 ARG A O 1
ATOM 2068 N N . GLN A 1 273 ? -18.172 2.887 0.265 1 96.94 273 GLN A N 1
ATOM 2069 C CA . GLN A 1 273 ? -17.094 3.865 0.174 1 96.94 273 GLN A CA 1
ATOM 2070 C C . GLN A 1 273 ? -16.844 4.27 -1.274 1 96.94 273 GLN A C 1
ATOM 2072 O O . GLN A 1 273 ? -16.875 3.426 -2.174 1 96.94 273 GLN A O 1
ATOM 2077 N N . LEU A 1 274 ? -16.75 5.488 -1.518 1 97.69 274 LEU A N 1
ATOM 2078 C CA . LEU A 1 274 ? -16.203 6.055 -2.742 1 97.69 274 LEU A CA 1
ATOM 2079 C C . LEU A 1 274 ? -14.805 6.613 -2.502 1 97.69 274 LEU A C 1
ATOM 2081 O O . LEU A 1 274 ? -14.633 7.535 -1.699 1 97.69 274 LEU A O 1
ATOM 2085 N N . ARG A 1 275 ? -13.82 6.043 -3.104 1 97.81 275 ARG A N 1
ATOM 2086 C CA . ARG A 1 275 ? -12.453 6.523 -2.949 1 97.81 275 ARG A CA 1
ATOM 2087 C C . ARG A 1 275 ? -12.062 7.445 -4.098 1 97.81 275 ARG A C 1
ATOM 2089 O O . ARG A 1 275 ? -11.961 7.008 -5.246 1 97.81 275 ARG A O 1
ATOM 2096 N N . LEU A 1 276 ? -11.906 8.727 -3.822 1 98.25 276 LEU A N 1
ATOM 2097 C CA . LEU A 1 276 ? -11.484 9.719 -4.809 1 98.25 276 LEU A CA 1
ATOM 2098 C C . LEU A 1 276 ? -10 10.023 -4.676 1 98.25 276 LEU A C 1
ATOM 2100 O O . LEU A 1 276 ? -9.523 10.375 -3.596 1 98.25 276 LEU A O 1
ATOM 2104 N N . GLY A 1 277 ? -9.234 9.859 -5.598 1 96.38 277 GLY A N 1
ATOM 2105 C CA . GLY A 1 277 ? -7.805 10.062 -5.762 1 96.38 277 GLY A CA 1
ATOM 2106 C C . GLY A 1 277 ? -7.32 9.758 -7.168 1 96.38 277 GLY A C 1
ATOM 2107 O O . GLY A 1 277 ? -8.109 9.727 -8.109 1 96.38 277 GLY A O 1
ATOM 2108 N N . VAL A 1 278 ? -6.062 9.602 -7.246 1 91.94 278 VAL A N 1
ATOM 2109 C CA . VAL A 1 278 ? -5.52 9.148 -8.523 1 91.94 278 VAL A CA 1
ATOM 2110 C C . VAL A 1 278 ? -5.711 7.645 -8.664 1 91.94 278 VAL A C 1
ATOM 2112 O O . VAL A 1 278 ? -5.473 6.891 -7.711 1 91.94 278 VAL A O 1
ATOM 2115 N N . LYS A 1 279 ? -6.336 7.18 -9.648 1 86.69 279 LYS A N 1
ATOM 2116 C CA . LYS A 1 279 ? -6.648 5.758 -9.797 1 86.69 279 LYS A CA 1
ATOM 2117 C C . LYS A 1 279 ? -5.715 5.09 -10.797 1 86.69 279 LYS A C 1
ATOM 2119 O O . LYS A 1 279 ? -5.98 5.105 -12 1 86.69 279 LYS A O 1
ATOM 2124 N N . ASN A 1 280 ? -4.73 4.469 -10.219 1 75.62 280 ASN A N 1
ATOM 2125 C CA . ASN A 1 280 ? -3.826 3.543 -10.891 1 75.62 280 ASN A CA 1
ATOM 2126 C C . ASN A 1 280 ? -3.311 4.125 -12.203 1 75.62 280 ASN A C 1
ATOM 2128 O O . ASN A 1 280 ? -3.311 3.445 -13.234 1 75.62 280 ASN A O 1
ATOM 2132 N N . ARG A 1 281 ? -3.018 5.371 -12.227 1 78.38 281 ARG A N 1
ATOM 2133 C CA . ARG A 1 281 ? -2.434 6.027 -13.391 1 78.38 281 ARG A CA 1
ATOM 2134 C C . ARG A 1 281 ? -1.312 6.977 -12.977 1 78.38 281 ARG A C 1
ATOM 2136 O O . ARG A 1 281 ? -1.284 7.461 -11.844 1 78.38 281 ARG A O 1
ATOM 2143 N N . PHE A 1 282 ? -0.423 7.059 -13.977 1 76.88 282 PHE A N 1
ATOM 2144 C CA . PHE A 1 282 ? 0.638 8.039 -13.758 1 76.88 282 PHE A CA 1
ATOM 2145 C C . PHE A 1 282 ? 0.16 9.438 -14.109 1 76.88 282 PHE A C 1
ATOM 2147 O O . PHE A 1 282 ? -0.724 9.609 -14.953 1 76.88 282 PHE A O 1
ATOM 2154 N N . GLY A 1 283 ? 0.535 10.328 -13.344 1 67.31 283 GLY A N 1
ATOM 2155 C CA . GLY A 1 283 ? 0.221 11.711 -13.672 1 67.31 283 GLY A CA 1
ATOM 2156 C C . GLY A 1 283 ? 0.909 12.195 -14.938 1 67.31 283 GLY A C 1
ATOM 2157 O O . GLY A 1 283 ? 1.774 11.508 -15.484 1 67.31 283 GLY A O 1
ATOM 2158 N N . THR A 1 284 ? 0.361 13.211 -15.523 1 69 284 THR A N 1
ATOM 2159 C CA . THR A 1 284 ? 0.968 13.852 -16.672 1 69 284 THR A CA 1
ATOM 2160 C C . THR A 1 284 ? 1.528 15.227 -16.297 1 69 284 THR A C 1
ATOM 2162 O O . THR A 1 284 ? 1.22 15.75 -15.234 1 69 284 THR A O 1
ATOM 2165 N N . ALA A 1 285 ? 2.418 15.727 -17.125 1 71.5 285 ALA A N 1
ATOM 2166 C CA . ALA A 1 285 ? 2.908 17.078 -16.922 1 71.5 285 ALA A CA 1
ATOM 2167 C C . ALA A 1 285 ? 1.802 18.109 -17.141 1 71.5 285 ALA A C 1
ATOM 2169 O O . ALA A 1 285 ? 0.922 17.906 -17.984 1 71.5 285 ALA A O 1
ATOM 2170 N N . GLY A 1 286 ? 1.659 19.141 -16.266 1 75.44 286 GLY A N 1
ATOM 2171 C CA . GLY A 1 286 ? 0.693 20.234 -16.344 1 75.44 286 GLY A CA 1
ATOM 2172 C C . GLY A 1 286 ? 0.666 21.094 -15.094 1 75.44 286 GLY A C 1
ATOM 2173 O O . GLY A 1 286 ? 1.529 20.969 -14.227 1 75.44 286 GLY A O 1
ATOM 2174 N N . SER A 1 287 ? -0.257 22.031 -15.156 1 81.38 287 SER A N 1
ATOM 2175 C CA . SER A 1 287 ? -0.446 22.812 -13.945 1 81.38 287 SER A CA 1
ATOM 2176 C C . SER A 1 287 ? -1.187 22.016 -12.875 1 81.38 287 SER A C 1
ATOM 2178 O O . SER A 1 287 ? -1.848 21.031 -13.18 1 81.38 287 SER A O 1
ATOM 2180 N N . GLU A 1 288 ? -0.974 22.438 -11.641 1 85.12 288 GLU A N 1
ATOM 2181 C CA . GLU A 1 288 ? -1.668 21.812 -10.531 1 85.12 288 GLU A CA 1
ATOM 2182 C C . GLU A 1 288 ? -3.176 21.781 -10.766 1 85.12 288 GLU A C 1
ATOM 2184 O O . GLU A 1 288 ? -3.82 20.75 -10.562 1 85.12 288 GLU A O 1
ATOM 2189 N N . ASP A 1 289 ? -3.699 22.875 -11.227 1 85.75 289 ASP A N 1
ATOM 2190 C CA . ASP A 1 289 ? -5.137 22.969 -11.461 1 85.75 289 ASP A CA 1
ATOM 2191 C C . ASP A 1 289 ? -5.566 22.031 -12.594 1 85.75 289 ASP A C 1
ATOM 2193 O O . ASP A 1 289 ? -6.625 21.406 -12.516 1 85.75 289 ASP A O 1
ATOM 2197 N N . MET A 1 290 ? -4.746 21.969 -13.578 1 86.44 290 MET A N 1
ATOM 2198 C CA . MET A 1 290 ? -5.035 21.078 -14.695 1 86.44 290 MET A CA 1
ATOM 2199 C C . MET A 1 290 ? -5.066 19.625 -14.242 1 86.44 290 MET A C 1
ATOM 2201 O O . MET A 1 290 ? -5.945 18.859 -14.648 1 86.44 290 MET A O 1
ATOM 2205 N N . LEU A 1 291 ? -4.18 19.312 -13.383 1 87.38 291 LEU A N 1
ATOM 2206 C CA . LEU A 1 291 ? -4.117 17.938 -12.906 1 87.38 291 LEU A CA 1
ATOM 2207 C C . LEU A 1 291 ? -5.293 17.625 -11.984 1 87.38 291 LEU A C 1
ATOM 2209 O O . LEU A 1 291 ? -5.895 16.547 -12.086 1 87.38 291 LEU A O 1
ATOM 2213 N N . LYS A 1 292 ? -5.586 18.547 -11.102 1 90.31 292 LYS A N 1
ATOM 2214 C CA . LYS A 1 292 ? -6.73 18.344 -10.211 1 90.31 292 LYS A CA 1
ATOM 2215 C C . LYS A 1 292 ? -8.008 18.109 -11.016 1 90.31 292 LYS A C 1
ATOM 2217 O O . LYS A 1 292 ? -8.789 17.203 -10.703 1 90.31 292 LYS A O 1
ATOM 2222 N N . LYS A 1 293 ? -8.164 18.906 -12.047 1 90.25 293 LYS A N 1
ATOM 2223 C CA . LYS A 1 293 ? -9.328 18.75 -12.914 1 90.25 293 LYS A CA 1
ATOM 2224 C C . LYS A 1 293 ? -9.266 17.453 -13.703 1 90.25 293 LYS A C 1
ATOM 2226 O O . LYS A 1 293 ? -10.266 16.734 -13.828 1 90.25 293 LYS A O 1
ATOM 2231 N N . GLY A 1 294 ? -8.102 17.219 -14.227 1 89.31 294 GLY A N 1
ATOM 2232 C CA . GLY A 1 294 ? -7.898 16.016 -15.016 1 89.31 294 GLY A CA 1
ATOM 2233 C C . GLY A 1 294 ? -8.18 14.742 -14.242 1 89.31 294 GLY A C 1
ATOM 2234 O O . GLY A 1 294 ? -8.727 13.781 -14.789 1 89.31 294 GLY A O 1
ATOM 2235 N N . PHE A 1 295 ? -7.879 14.75 -12.969 1 91.25 295 PHE A N 1
ATOM 2236 C CA . PHE A 1 295 ? -8.109 13.594 -12.117 1 91.25 295 PHE A CA 1
ATOM 2237 C C . PHE A 1 295 ? -9.43 13.719 -11.375 1 91.25 295 PHE A C 1
ATOM 2239 O O . PHE A 1 295 ? -9.758 12.883 -10.531 1 91.25 295 PHE A O 1
ATOM 2246 N N . GLU A 1 296 ? -10.18 14.82 -11.648 1 94.44 296 GLU A N 1
ATOM 2247 C CA . GLU A 1 296 ? -11.484 15.078 -11.055 1 94.44 296 GLU A CA 1
ATOM 2248 C C . GLU A 1 296 ? -11.391 15.203 -9.531 1 94.44 296 GLU A C 1
ATOM 2250 O O . GLU A 1 296 ? -12.188 14.617 -8.805 1 94.44 296 GLU A O 1
ATOM 2255 N N . LEU A 1 297 ? -10.344 16.016 -9.125 1 96.19 297 LEU A N 1
ATOM 2256 C CA . LEU A 1 297 ? -10.102 16.172 -7.695 1 96.19 297 LEU A CA 1
ATOM 2257 C C . LEU A 1 297 ? -10.203 17.625 -7.277 1 96.19 297 LEU A C 1
ATOM 2259 O O . LEU A 1 297 ? -9.805 17.984 -6.168 1 96.19 297 LEU A O 1
ATOM 2263 N N . ASP A 1 298 ? -10.688 18.453 -8.258 1 95.88 298 ASP A N 1
ATOM 2264 C CA . ASP A 1 298 ? -11.031 19.812 -7.863 1 95.88 298 ASP A CA 1
ATOM 2265 C C . ASP A 1 298 ? -12.398 19.844 -7.176 1 95.88 298 ASP A C 1
ATOM 2267 O O . ASP A 1 298 ? -13.18 18.906 -7.285 1 95.88 298 ASP A O 1
ATOM 2271 N N . GLY A 1 299 ? -12.688 20.984 -6.543 1 97.62 299 GLY A N 1
ATOM 2272 C CA . GLY A 1 299 ? -13.906 21.109 -5.758 1 97.62 299 GLY A CA 1
ATOM 2273 C C . GLY A 1 299 ? -15.156 20.734 -6.535 1 97.62 299 GLY A C 1
ATOM 2274 O O . GLY A 1 299 ? -15.984 19.969 -6.055 1 97.62 299 GLY A O 1
ATOM 2275 N N . GLU A 1 300 ? -15.281 21.203 -7.742 1 97.75 300 GLU A N 1
ATOM 2276 C CA . GLU A 1 300 ? -16.453 20.953 -8.578 1 97.75 300 GLU A CA 1
ATOM 2277 C C . GLU A 1 300 ? -16.562 19.469 -8.938 1 97.75 300 GLU A C 1
ATOM 2279 O O . GLU A 1 300 ? -17.641 18.891 -8.836 1 97.75 300 GLU A O 1
ATOM 2284 N N . SER A 1 301 ? -15.5 18.922 -9.359 1 97.88 301 SER A N 1
ATOM 2285 C CA . SER A 1 301 ? -15.5 17.516 -9.766 1 97.88 301 SER A CA 1
ATOM 2286 C C . SER A 1 301 ? -15.797 16.594 -8.586 1 97.88 301 SER A C 1
ATOM 2288 O O . SER A 1 301 ? -16.516 15.602 -8.734 1 97.88 301 SER A O 1
ATOM 2290 N N . ILE A 1 302 ? -15.234 16.906 -7.434 1 98.5 302 ILE A N 1
ATOM 2291 C CA . ILE A 1 302 ? -15.5 16.141 -6.227 1 98.5 302 ILE A CA 1
ATOM 2292 C C . ILE A 1 302 ? -16.984 16.188 -5.895 1 98.5 302 ILE A C 1
ATOM 2294 O O . ILE A 1 302 ? -17.609 15.172 -5.598 1 98.5 302 ILE A O 1
ATOM 2298 N N . ALA A 1 303 ? -17.562 17.375 -5.961 1 98.62 303 ALA A N 1
ATOM 2299 C CA . ALA A 1 303 ? -18.984 17.547 -5.676 1 98.62 303 ALA A CA 1
ATOM 2300 C C . ALA A 1 303 ? -19.844 16.703 -6.617 1 98.62 303 ALA A C 1
ATOM 2302 O O . ALA A 1 303 ? -20.766 16.016 -6.18 1 98.62 303 ALA A O 1
ATOM 2303 N N . ILE A 1 304 ? -19.516 16.75 -7.879 1 98.06 304 ILE A N 1
ATOM 2304 C CA . ILE A 1 304 ? -20.25 15.992 -8.891 1 98.06 304 ILE A CA 1
ATOM 2305 C C . ILE A 1 304 ? -20.156 14.5 -8.586 1 98.06 304 ILE A C 1
ATOM 2307 O O . ILE A 1 304 ? -21.156 13.789 -8.633 1 98.06 304 ILE A O 1
ATOM 2311 N N . SER A 1 305 ? -18.953 14.031 -8.273 1 97.88 305 SER A N 1
ATOM 2312 C CA . SER A 1 305 ? -18.75 12.617 -7.965 1 97.88 305 SER A CA 1
ATOM 2313 C C . SER A 1 305 ? -19.578 12.188 -6.762 1 97.88 305 SER A C 1
ATOM 2315 O O . SER A 1 305 ? -20.156 11.102 -6.762 1 97.88 305 SER A O 1
ATOM 2317 N N . ILE A 1 306 ? -19.625 13 -5.754 1 98.12 306 ILE A N 1
ATOM 2318 C CA . ILE A 1 306 ? -20.359 12.68 -4.535 1 98.12 306 ILE A CA 1
ATOM 2319 C C . ILE A 1 306 ? -21.859 12.641 -4.824 1 98.12 306 ILE A C 1
ATOM 2321 O O . ILE A 1 306 ? -22.562 11.734 -4.375 1 98.12 306 ILE A O 1
ATOM 2325 N N . GLU A 1 307 ? -22.328 13.586 -5.605 1 97.62 307 GLU A N 1
ATOM 2326 C CA . GLU A 1 307 ? -23.734 13.602 -5.977 1 97.62 307 GLU A CA 1
ATOM 2327 C C . GLU A 1 307 ? -24.125 12.32 -6.711 1 97.62 307 GLU A C 1
ATOM 2329 O O . GLU A 1 307 ? -25.156 11.711 -6.402 1 97.62 307 GLU A O 1
ATOM 2334 N N . ASN A 1 308 ? -23.344 11.977 -7.676 1 96.94 308 ASN A N 1
ATOM 2335 C CA . ASN A 1 308 ? -23.594 10.758 -8.43 1 96.94 308 ASN A CA 1
ATOM 2336 C C . ASN A 1 308 ? -23.578 9.523 -7.531 1 96.94 308 ASN A C 1
ATOM 2338 O O . ASN A 1 308 ? -24.406 8.625 -7.688 1 96.94 308 ASN A O 1
ATOM 2342 N N . PHE A 1 309 ? -22.703 9.523 -6.629 1 96.62 309 PHE A N 1
ATOM 2343 C CA . PHE A 1 309 ? -22.547 8.414 -5.688 1 96.62 309 PHE A CA 1
ATOM 2344 C C . PHE A 1 309 ? -23.781 8.273 -4.812 1 96.62 309 PHE A C 1
ATOM 2346 O O . PHE A 1 309 ? -24.266 7.164 -4.582 1 96.62 309 PHE A O 1
ATOM 2353 N N . LEU A 1 310 ? -24.281 9.383 -4.32 1 95.56 310 LEU A N 1
ATOM 2354 C CA . LEU A 1 310 ? -25.438 9.375 -3.422 1 95.56 310 LEU A CA 1
ATOM 2355 C C . LEU A 1 310 ? -26.719 9 -4.176 1 95.56 310 LEU A C 1
ATOM 2357 O O . LEU A 1 310 ? -27.609 8.383 -3.605 1 95.56 310 LEU A O 1
ATOM 2361 N N . LYS A 1 311 ? -26.766 9.32 -5.461 1 92.56 311 LYS A N 1
ATOM 2362 C CA . LYS A 1 311 ? -27.922 9 -6.277 1 92.56 311 LYS A CA 1
ATOM 2363 C C . LYS A 1 311 ? -27.984 7.504 -6.578 1 92.56 311 LYS A C 1
ATOM 2365 O O . LYS A 1 311 ? -29.078 6.934 -6.699 1 92.56 311 LYS A O 1
ATOM 2370 N N . ASN A 1 312 ? -26.891 6.812 -6.82 1 83.19 312 ASN A N 1
ATOM 2371 C CA . ASN A 1 312 ? -26.812 5.395 -7.172 1 83.19 312 ASN A CA 1
ATOM 2372 C C . ASN A 1 312 ? -27.219 4.508 -6 1 83.19 312 ASN A C 1
ATOM 2374 O O . ASN A 1 312 ? -27.547 3.334 -6.188 1 83.19 312 ASN A O 1
ATOM 2378 N N . ARG A 1 313 ? -27.047 4.742 -4.707 1 66.75 313 ARG A N 1
ATOM 2379 C CA . ARG A 1 313 ? -27.531 3.926 -3.596 1 66.75 313 ARG A CA 1
ATOM 2380 C C . ARG A 1 313 ? -29.047 3.738 -3.674 1 66.75 313 ARG A C 1
ATOM 2382 O O . ARG A 1 313 ? -29.578 2.721 -3.223 1 66.75 313 ARG A O 1
ATOM 2389 N N . ALA A 1 314 ? -29.906 4.898 -4.039 1 48.66 314 ALA A N 1
ATOM 2390 C CA . ALA A 1 314 ? -31.375 4.949 -4.02 1 48.66 314 ALA A CA 1
ATOM 2391 C C . ALA A 1 314 ? -31.969 3.922 -4.973 1 48.66 314 ALA A C 1
ATOM 2393 O O . ALA A 1 314 ? -33.125 3.523 -4.82 1 48.66 314 ALA A O 1
ATOM 2394 N N . LYS A 1 315 ? -31.25 3.33 -5.973 1 37.69 315 LYS A N 1
ATOM 2395 C CA . LYS A 1 315 ? -31.938 2.33 -6.789 1 37.69 315 LYS A CA 1
ATOM 2396 C C . LYS A 1 315 ? -31.641 0.919 -6.289 1 37.69 315 LYS A C 1
ATOM 2398 O O . LYS A 1 315 ? -30.484 0.576 -6.02 1 37.69 315 LYS A O 1
ATOM 2403 N N . MET B 1 1 ? -4.258 -34.781 -0.421 1 49.16 1 MET B N 1
ATOM 2404 C CA . MET B 1 1 ? -3.293 -33.781 -0.882 1 49.16 1 MET B CA 1
ATOM 2405 C C . MET B 1 1 ? -2.051 -34.469 -1.454 1 49.16 1 MET B C 1
ATOM 2407 O O . MET B 1 1 ? -1.667 -35.562 -1.01 1 49.16 1 MET B O 1
ATOM 2411 N N . SER B 1 2 ? -1.661 -34.125 -2.639 1 55.66 2 SER B N 1
ATOM 2412 C CA . SER B 1 2 ? -0.592 -34.812 -3.34 1 55.66 2 SER B CA 1
ATOM 2413 C C . SER B 1 2 ? 0.685 -34.844 -2.506 1 55.66 2 SER B C 1
ATOM 2415 O O . SER B 1 2 ? 0.952 -33.938 -1.729 1 55.66 2 SER B O 1
ATOM 2417 N N . GLU B 1 3 ? 1.265 -35.938 -2.189 1 71.25 3 GLU B N 1
ATOM 2418 C CA . GLU B 1 3 ? 2.521 -36.188 -1.495 1 71.25 3 GLU B CA 1
ATOM 2419 C C . GLU B 1 3 ? 3.701 -35.562 -2.223 1 71.25 3 GLU B C 1
ATOM 2421 O O . GLU B 1 3 ? 4.809 -35.5 -1.688 1 71.25 3 GLU B O 1
ATOM 2426 N N . LEU B 1 4 ? 3.352 -34.844 -3.219 1 80.44 4 LEU B N 1
ATOM 2427 C CA . LEU B 1 4 ? 4.418 -34.281 -4.039 1 80.44 4 LEU B CA 1
ATOM 2428 C C . LEU B 1 4 ? 4.895 -32.938 -3.465 1 80.44 4 LEU B C 1
ATOM 2430 O O . LEU B 1 4 ? 4.086 -32.125 -3.018 1 80.44 4 LEU B O 1
ATOM 2434 N N . LYS B 1 5 ? 6.215 -32.844 -3.381 1 91.56 5 LYS B N 1
ATOM 2435 C CA . LYS B 1 5 ? 6.824 -31.578 -2.938 1 91.56 5 LYS B CA 1
ATOM 2436 C C . LYS B 1 5 ? 7.758 -31.016 -4 1 91.56 5 LYS B C 1
ATOM 2438 O O . LYS B 1 5 ? 8.461 -31.766 -4.68 1 91.56 5 LYS B O 1
ATOM 2443 N N . LYS B 1 6 ? 7.68 -29.797 -4.238 1 93.06 6 LYS B N 1
ATOM 2444 C CA . LYS B 1 6 ? 8.523 -29.062 -5.18 1 93.06 6 LYS B CA 1
ATOM 2445 C C . LYS B 1 6 ? 8.523 -27.578 -4.871 1 93.06 6 LYS B C 1
ATOM 2447 O O . LYS B 1 6 ? 7.504 -27.016 -4.469 1 93.06 6 LYS B O 1
ATOM 2452 N N . SER B 1 7 ? 9.594 -26.984 -5.082 1 93.19 7 SER B N 1
ATOM 2453 C CA . SER B 1 7 ? 9.656 -25.547 -4.809 1 93.19 7 SER B CA 1
ATOM 2454 C C . SER B 1 7 ? 9.125 -24.734 -5.988 1 93.19 7 SER B C 1
ATOM 2456 O O . SER B 1 7 ? 9.219 -25.172 -7.141 1 93.19 7 SER B O 1
ATOM 2458 N N . THR B 1 8 ? 8.578 -23.594 -5.727 1 94.44 8 THR B N 1
ATOM 2459 C CA . THR B 1 8 ? 8.102 -22.688 -6.781 1 94.44 8 THR B CA 1
ATOM 2460 C C . THR B 1 8 ? 9.266 -22.188 -7.625 1 94.44 8 THR B C 1
ATOM 2462 O O . THR B 1 8 ? 9.117 -21.953 -8.828 1 94.44 8 THR B O 1
ATOM 2465 N N . ARG B 1 9 ? 10.422 -22.062 -7.031 1 92.81 9 ARG B N 1
ATOM 2466 C CA . ARG B 1 9 ? 11.617 -21.625 -7.742 1 92.81 9 ARG B CA 1
ATOM 2467 C C . ARG B 1 9 ? 12.023 -22.625 -8.812 1 92.81 9 ARG B C 1
ATOM 2469 O O . ARG B 1 9 ? 12.359 -22.25 -9.938 1 92.81 9 ARG B O 1
ATOM 2476 N N . THR B 1 10 ? 12.008 -23.859 -8.391 1 92.44 10 THR B N 1
ATOM 2477 C CA . THR B 1 10 ? 12.336 -24.922 -9.336 1 92.44 10 THR B CA 1
ATOM 2478 C C . THR B 1 10 ? 11.344 -24.953 -10.492 1 92.44 10 THR B C 1
ATOM 2480 O O . THR B 1 10 ? 11.742 -25.094 -11.656 1 92.44 10 THR B O 1
ATOM 2483 N N . ALA B 1 11 ? 10.109 -24.828 -10.172 1 93.88 11 ALA B N 1
ATOM 2484 C CA . ALA B 1 11 ? 9.062 -24.828 -11.195 1 93.88 11 ALA B CA 1
ATOM 2485 C C . ALA B 1 11 ? 9.25 -23.656 -12.164 1 93.88 11 ALA B C 1
ATOM 2487 O O . ALA B 1 11 ? 9.07 -23.812 -13.375 1 93.88 11 ALA B O 1
ATOM 2488 N N . PHE B 1 12 ? 9.578 -22.531 -11.688 1 95.12 12 PHE B N 1
ATOM 2489 C CA . PHE B 1 12 ? 9.867 -21.359 -12.508 1 95.12 12 PHE B CA 1
ATOM 2490 C C . PHE B 1 12 ? 11.047 -21.625 -13.445 1 95.12 12 PHE B C 1
ATOM 2492 O O . PHE B 1 12 ? 10.984 -21.328 -14.633 1 95.12 12 PHE B O 1
ATOM 2499 N N . ALA B 1 13 ? 12.102 -22.156 -12.891 1 92.94 13 ALA B N 1
ATOM 2500 C CA . ALA B 1 13 ? 13.312 -22.453 -13.656 1 92.94 13 ALA B CA 1
ATOM 2501 C C . ALA B 1 13 ? 13.016 -23.391 -14.812 1 92.94 13 ALA B C 1
ATOM 2503 O O . ALA B 1 13 ? 13.562 -23.234 -15.906 1 92.94 13 ALA B O 1
ATOM 2504 N N . GLU B 1 14 ? 12.227 -24.359 -14.547 1 93.44 14 GLU B N 1
ATOM 2505 C CA . GLU B 1 14 ? 11.836 -25.297 -15.586 1 93.44 14 GLU B CA 1
ATOM 2506 C C . GLU B 1 14 ? 11.008 -24.625 -16.672 1 93.44 14 GLU B C 1
ATOM 2508 O O . GLU B 1 14 ? 11.258 -24.797 -17.859 1 93.44 14 GLU B O 1
ATOM 2513 N N . ALA B 1 15 ? 10.094 -23.812 -16.281 1 95.19 15 ALA B N 1
ATOM 2514 C CA . ALA B 1 15 ? 9.164 -23.172 -17.203 1 95.19 15 ALA B CA 1
ATOM 2515 C C . ALA B 1 15 ? 9.883 -22.156 -18.078 1 95.19 15 ALA B C 1
ATOM 2517 O O . ALA B 1 15 ? 9.594 -22.047 -19.266 1 95.19 15 ALA B O 1
ATOM 2518 N N . ILE B 1 16 ? 10.773 -21.375 -17.484 1 95.25 16 ILE B N 1
ATOM 2519 C CA . ILE B 1 16 ? 11.422 -20.297 -18.234 1 95.25 16 ILE B CA 1
ATOM 2520 C C . ILE B 1 16 ? 12.297 -20.891 -19.328 1 95.25 16 ILE B C 1
ATOM 2522 O O . ILE B 1 16 ? 12.469 -20.297 -20.391 1 95.25 16 ILE B O 1
ATOM 2526 N N . VAL B 1 17 ? 12.867 -22.078 -19.109 1 95.44 17 VAL B N 1
ATOM 2527 C CA . VAL B 1 17 ? 13.648 -22.75 -20.141 1 95.44 17 VAL B CA 1
ATOM 2528 C C . VAL B 1 17 ? 12.742 -23.109 -21.312 1 95.44 17 VAL B C 1
ATOM 2530 O O . VAL B 1 17 ? 13.102 -22.859 -22.469 1 95.44 17 VAL B O 1
ATOM 2533 N N . GLU B 1 18 ? 11.641 -23.641 -21 1 95.69 18 GLU B N 1
ATOM 2534 C CA . GLU B 1 18 ? 10.703 -24.031 -22.047 1 95.69 18 GLU B CA 1
ATOM 2535 C C . GLU B 1 18 ? 10.25 -22.828 -22.859 1 95.69 18 GLU B C 1
ATOM 2537 O O . GLU B 1 18 ? 10.219 -22.891 -24.094 1 95.69 18 GLU B O 1
ATOM 2542 N N . VAL B 1 19 ? 9.938 -21.766 -22.234 1 96.06 19 VAL B N 1
ATOM 2543 C CA . VAL B 1 19 ? 9.484 -20.562 -22.938 1 96.06 19 VAL B CA 1
ATOM 2544 C C . VAL B 1 19 ? 10.648 -19.969 -23.719 1 96.06 19 VAL B C 1
ATOM 2546 O O . VAL B 1 19 ? 10.453 -19.438 -24.812 1 96.06 19 VAL B O 1
ATOM 2549 N N . GLY B 1 20 ? 11.781 -19.984 -23.125 1 95.44 20 GLY B N 1
ATOM 2550 C CA . GLY B 1 20 ? 12.977 -19.484 -23.797 1 95.44 20 GLY B CA 1
ATOM 2551 C C . GLY B 1 20 ? 13.297 -20.234 -25.078 1 95.44 20 GLY B C 1
ATOM 2552 O O . GLY B 1 20 ? 13.852 -19.656 -26.016 1 95.44 20 GLY B O 1
ATOM 2553 N N . GLU B 1 21 ? 12.977 -21.516 -25.141 1 96.62 21 GLU B N 1
ATOM 2554 C CA . GLU B 1 21 ? 13.18 -22.312 -26.344 1 96.62 21 GLU B CA 1
ATOM 2555 C C . GLU B 1 21 ? 12.289 -21.828 -27.484 1 96.62 21 GLU B C 1
ATOM 2557 O O . GLU B 1 21 ? 12.688 -21.875 -28.641 1 96.62 21 GLU B O 1
ATOM 2562 N N . LYS B 1 22 ? 11.25 -21.312 -27.125 1 96.62 22 LYS B N 1
ATOM 2563 C CA . LYS B 1 22 ? 10.258 -20.922 -28.125 1 96.62 22 LYS B CA 1
ATOM 2564 C C . LYS B 1 22 ? 10.398 -19.438 -28.5 1 96.62 22 LYS B C 1
ATOM 2566 O O . LYS B 1 22 ? 9.992 -19.031 -29.578 1 96.62 22 LYS B O 1
ATOM 2571 N N . ASN B 1 23 ? 10.945 -18.641 -27.641 1 96.94 23 ASN B N 1
ATOM 2572 C CA . ASN B 1 23 ? 11.023 -17.203 -27.828 1 96.94 23 ASN B CA 1
ATOM 2573 C C . ASN B 1 23 ? 12.438 -16.672 -27.594 1 96.94 23 ASN B C 1
ATOM 2575 O O . ASN B 1 23 ? 12.852 -16.484 -26.453 1 96.94 23 ASN B O 1
ATOM 2579 N N . PRO B 1 24 ? 13.109 -16.391 -28.625 1 96.25 24 PRO B N 1
ATOM 2580 C CA . PRO B 1 24 ? 14.508 -15.984 -28.484 1 96.25 24 PRO B CA 1
ATOM 2581 C C . PRO B 1 24 ? 14.664 -14.586 -27.891 1 96.25 24 PRO B C 1
ATOM 2583 O O . PRO B 1 24 ? 15.773 -14.18 -27.547 1 96.25 24 PRO B O 1
ATOM 2586 N N . ASP B 1 25 ? 13.648 -13.898 -27.734 1 97 25 ASP B N 1
ATOM 2587 C CA . ASP B 1 25 ? 13.719 -12.539 -27.219 1 97 25 ASP B CA 1
ATOM 2588 C C . ASP B 1 25 ? 13.766 -12.531 -25.688 1 97 25 ASP B C 1
ATOM 2590 O O . ASP B 1 25 ? 14.055 -11.508 -25.078 1 97 25 ASP B O 1
ATOM 2594 N N . ILE B 1 26 ? 13.523 -13.625 -25.062 1 96.75 26 ILE B N 1
ATOM 2595 C CA . ILE B 1 26 ? 13.555 -13.719 -23.609 1 96.75 26 ILE B CA 1
ATOM 2596 C C . ILE B 1 26 ? 15 -13.742 -23.125 1 96.75 26 ILE B C 1
ATOM 2598 O O . ILE B 1 26 ? 15.805 -14.562 -23.578 1 96.75 26 ILE B O 1
ATOM 2602 N N . VAL B 1 27 ? 15.32 -12.812 -22.266 1 94.69 27 VAL B N 1
ATOM 2603 C CA . VAL B 1 27 ? 16.656 -12.711 -21.719 1 94.69 27 VAL B CA 1
ATOM 2604 C C . VAL B 1 27 ? 16.578 -12.625 -20.188 1 94.69 27 VAL B C 1
ATOM 2606 O O . VAL B 1 27 ? 15.586 -12.156 -19.641 1 94.69 27 VAL B O 1
ATOM 2609 N N . THR B 1 28 ? 17.609 -13.078 -19.531 1 92.56 28 THR B N 1
ATOM 2610 C CA . THR B 1 28 ? 17.641 -13.023 -18.078 1 92.56 28 THR B CA 1
ATOM 2611 C C . THR B 1 28 ? 18.703 -12.047 -17.594 1 92.56 28 THR B C 1
ATOM 2613 O O . THR B 1 28 ? 19.781 -11.938 -18.188 1 92.56 28 THR B O 1
ATOM 2616 N N . VAL B 1 29 ? 18.359 -11.273 -16.625 1 88.31 29 VAL B N 1
ATOM 2617 C CA . VAL B 1 29 ? 19.281 -10.367 -15.945 1 88.31 29 VAL B CA 1
ATOM 2618 C C . VAL B 1 29 ? 19.312 -10.695 -14.453 1 88.31 29 VAL B C 1
ATOM 2620 O O . VAL B 1 29 ? 18.266 -10.766 -13.805 1 88.31 29 VAL B O 1
ATOM 2623 N N . ALA B 1 30 ? 20.469 -10.953 -13.906 1 80.81 30 ALA B N 1
ATOM 2624 C CA . ALA B 1 30 ? 20.547 -11.352 -12.508 1 80.81 30 ALA B CA 1
ATOM 2625 C C . ALA B 1 30 ? 21.578 -10.523 -11.758 1 80.81 30 ALA B C 1
ATOM 2627 O O . ALA B 1 30 ? 22.516 -9.992 -12.359 1 80.81 30 ALA B O 1
ATOM 2628 N N . ALA B 1 31 ? 21.516 -10.047 -10.414 1 65.5 31 ALA B N 1
ATOM 2629 C CA . ALA B 1 31 ? 22.484 -9.32 -9.594 1 65.5 31 ALA B CA 1
ATOM 2630 C C . ALA B 1 31 ? 23.484 -10.273 -8.953 1 65.5 31 ALA B C 1
ATOM 2632 O O . ALA B 1 31 ? 24.609 -9.875 -8.617 1 65.5 31 ALA B O 1
ATOM 2633 N N . ASP B 1 32 ? 23.312 -11.242 -8.336 1 58.09 32 ASP B N 1
ATOM 2634 C CA . ASP B 1 32 ? 24.266 -12.156 -7.715 1 58.09 32 ASP B CA 1
ATOM 2635 C C . ASP B 1 32 ? 24.266 -13.516 -8.422 1 58.09 32 ASP B C 1
ATOM 2637 O O . ASP B 1 32 ? 23.578 -13.695 -9.422 1 58.09 32 ASP B O 1
ATOM 2641 N N . SER B 1 33 ? 25 -14.344 -7.512 1 50.19 33 SER B N 1
ATOM 2642 C CA . SER B 1 33 ? 25.125 -15.719 -7.984 1 50.19 33 SER B CA 1
ATOM 2643 C C . SER B 1 33 ? 23.766 -16.266 -8.414 1 50.19 33 SER B C 1
ATOM 2645 O O . SER B 1 33 ? 23.047 -16.875 -7.609 1 50.19 33 SER B O 1
ATOM 2647 N N . ALA B 1 34 ? 22.953 -15.516 -8.664 1 49.09 34 ALA B N 1
ATOM 2648 C CA . ALA B 1 34 ? 21.641 -15.953 -9.109 1 49.09 34 ALA B CA 1
ATOM 2649 C C . ALA B 1 34 ? 21.734 -17.234 -9.93 1 49.09 34 ALA B C 1
ATOM 2651 O O . ALA B 1 34 ? 22.094 -17.203 -11.109 1 49.09 34 ALA B O 1
ATOM 2652 N N . SER B 1 35 ? 22.281 -18.047 -9.523 1 48.34 35 SER B N 1
ATOM 2653 C CA . SER B 1 35 ? 22.156 -19.5 -9.648 1 48.34 35 SER B CA 1
ATOM 2654 C C . SER B 1 35 ? 20.719 -19.891 -10.031 1 48.34 35 SER B C 1
ATOM 2656 O O . SER B 1 35 ? 20.453 -21.047 -10.352 1 48.34 35 SER B O 1
ATOM 2658 N N . ARG B 1 36 ? 19.625 -18.922 -9.797 1 53.44 36 ARG B N 1
ATOM 2659 C CA . ARG B 1 36 ? 18.281 -19.484 -9.711 1 53.44 36 ARG B CA 1
ATOM 2660 C C . ARG B 1 36 ? 17.766 -19.875 -11.094 1 53.44 36 ARG B C 1
ATOM 2662 O O . ARG B 1 36 ? 16.734 -20.547 -11.211 1 53.44 36 ARG B O 1
ATOM 2669 N N . TYR B 1 37 ? 18.656 -19.344 -12.039 1 61.88 37 TYR B N 1
ATOM 2670 C CA . TYR B 1 37 ? 18.203 -19.688 -13.383 1 61.88 37 TYR B CA 1
ATOM 2671 C C . TYR B 1 37 ? 19.031 -20.828 -13.961 1 61.88 37 TYR B C 1
ATOM 2673 O O . TYR B 1 37 ? 19.156 -20.969 -15.18 1 61.88 37 TYR B O 1
ATOM 2681 N N . GLY B 1 38 ? 19.609 -21.594 -13.078 1 65.94 38 GLY B N 1
ATOM 2682 C CA . GLY B 1 38 ? 20.75 -22.406 -13.469 1 65.94 38 GLY B CA 1
ATOM 2683 C C . GLY B 1 38 ? 20.562 -23.109 -14.812 1 65.94 38 GLY B C 1
ATOM 2684 O O . GLY B 1 38 ? 21.406 -23 -15.695 1 65.94 38 GLY B O 1
ATOM 2685 N N . ASP B 1 39 ? 19.438 -23.562 -15.031 1 80.56 39 ASP B N 1
ATOM 2686 C CA . ASP B 1 39 ? 19.266 -24.328 -16.266 1 80.56 39 ASP B CA 1
ATOM 2687 C C . ASP B 1 39 ? 19.109 -23.391 -17.469 1 80.56 39 ASP B C 1
ATOM 2689 O O . ASP B 1 39 ? 19.594 -23.703 -18.562 1 80.56 39 ASP B O 1
ATOM 2693 N N . PHE B 1 40 ? 18.562 -22.234 -17.312 1 90 40 PHE B N 1
ATOM 2694 C CA . PHE B 1 40 ? 18.406 -21.266 -18.406 1 90 40 PHE B CA 1
ATOM 2695 C C . PHE B 1 40 ? 19.766 -20.734 -18.828 1 90 40 PHE B C 1
ATOM 2697 O O . PHE B 1 40 ? 20.047 -20.609 -20.016 1 90 40 PHE B O 1
ATOM 2704 N N . ILE B 1 41 ? 20.562 -20.469 -17.891 1 86.81 41 ILE B N 1
ATOM 2705 C CA . ILE B 1 41 ? 21.891 -19.922 -18.156 1 86.81 41 ILE B CA 1
ATOM 2706 C C . ILE B 1 41 ? 22.734 -20.953 -18.906 1 86.81 41 ILE B C 1
ATOM 2708 O O . ILE B 1 41 ? 23.453 -20.609 -19.859 1 86.81 41 ILE B O 1
ATOM 2712 N N . LYS B 1 42 ? 22.609 -22.125 -18.5 1 87.38 42 LYS B N 1
ATOM 2713 C CA . LYS B 1 42 ? 23.344 -23.203 -19.141 1 87.38 42 LYS B CA 1
ATOM 2714 C C . LYS B 1 42 ? 22.906 -23.375 -20.594 1 87.38 42 LYS B C 1
ATOM 2716 O O . LYS B 1 42 ? 23.75 -23.547 -21.484 1 87.38 42 LYS B O 1
ATOM 2721 N N . LYS B 1 43 ? 21.719 -23.281 -20.766 1 91.69 43 LYS B N 1
ATOM 2722 C CA . LYS B 1 43 ? 21.156 -23.547 -22.094 1 91.69 43 LYS B CA 1
ATOM 2723 C C . LYS B 1 43 ? 21.312 -22.344 -23.016 1 91.69 43 LYS B C 1
ATOM 2725 O O . LYS B 1 43 ? 21.5 -22.5 -24.219 1 91.69 43 LYS B O 1
ATOM 2730 N N . PHE B 1 44 ? 21.188 -21.172 -22.484 1 93.31 44 PHE B N 1
ATOM 2731 C CA . PHE B 1 44 ? 21.234 -19.969 -23.297 1 93.31 44 PHE B CA 1
ATOM 2732 C C . PHE B 1 44 ? 22.203 -18.953 -22.688 1 93.31 44 PHE B C 1
ATOM 2734 O O . PHE B 1 44 ? 21.812 -17.844 -22.328 1 93.31 44 PHE B O 1
ATOM 2741 N N . PRO B 1 45 ? 23.422 -19.188 -22.688 1 90.44 45 PRO B N 1
ATOM 2742 C CA . PRO B 1 45 ? 24.391 -18.297 -22.062 1 90.44 45 PRO B CA 1
ATOM 2743 C C . PRO B 1 45 ? 24.453 -16.922 -22.703 1 90.44 45 PRO B C 1
ATOM 2745 O O . PRO B 1 45 ? 24.703 -15.922 -22.031 1 90.44 45 PRO B O 1
ATOM 2748 N N . GLU B 1 46 ? 24.188 -16.828 -23.969 1 91.94 46 GLU B N 1
ATOM 2749 C CA . GLU B 1 46 ? 24.266 -15.57 -24.703 1 91.94 46 GLU B CA 1
ATOM 2750 C C . GLU B 1 46 ? 23.078 -14.664 -24.391 1 91.94 46 GLU B C 1
ATOM 2752 O O . GLU B 1 46 ? 23.109 -13.469 -24.688 1 91.94 46 GLU B O 1
ATOM 2757 N N . ARG B 1 47 ? 22.062 -15.203 -23.75 1 93.75 47 ARG B N 1
ATOM 2758 C CA . ARG B 1 47 ? 20.859 -14.453 -23.406 1 93.75 47 ARG B CA 1
ATOM 2759 C C . ARG B 1 47 ? 20.766 -14.25 -21.891 1 93.75 47 ARG B C 1
ATOM 2761 O O . ARG B 1 47 ? 19.688 -13.945 -21.359 1 93.75 47 ARG B O 1
ATOM 2768 N N . SER B 1 48 ? 21.906 -14.523 -21.188 1 90.88 48 SER B N 1
ATOM 2769 C CA . SER B 1 48 ? 21.953 -14.398 -19.734 1 90.88 48 SER B CA 1
ATOM 2770 C C . SER B 1 48 ? 23 -13.367 -19.297 1 90.88 48 SER B C 1
ATOM 2772 O O . SER B 1 48 ? 24.172 -13.5 -19.609 1 90.88 48 SER B O 1
ATOM 2774 N N . PHE B 1 49 ? 22.531 -12.383 -18.578 1 87.62 49 PHE B N 1
ATOM 2775 C CA . PHE B 1 49 ? 23.391 -11.266 -18.219 1 87.62 49 PHE B CA 1
ATOM 2776 C C . PHE B 1 49 ? 23.484 -11.141 -16.703 1 87.62 49 PHE B C 1
ATOM 2778 O O . PHE B 1 49 ? 22.484 -11.289 -15.992 1 87.62 49 PHE B O 1
ATOM 2785 N N . ASN B 1 50 ? 24.609 -10.945 -16.125 1 82 50 ASN B N 1
ATOM 2786 C CA . ASN B 1 50 ? 24.859 -10.719 -14.703 1 82 50 ASN B CA 1
ATOM 2787 C C . ASN B 1 50 ? 25.391 -9.312 -14.445 1 82 50 ASN B C 1
ATOM 2789 O O . ASN B 1 50 ? 26.422 -8.914 -14.992 1 82 50 ASN B O 1
ATOM 2793 N N . VAL B 1 51 ? 24.703 -8.625 -13.617 1 78.44 51 VAL B N 1
ATOM 2794 C CA . VAL B 1 51 ? 25.094 -7.234 -13.406 1 78.44 51 VAL B CA 1
ATOM 2795 C C . VAL B 1 51 ? 25.594 -7.051 -11.977 1 78.44 51 VAL B C 1
ATOM 2797 O O . VAL B 1 51 ? 25.75 -5.918 -11.508 1 78.44 51 VAL B O 1
ATOM 2800 N N . GLY B 1 52 ? 25.891 -8.156 -11.195 1 72.19 52 GLY B N 1
ATOM 2801 C CA . GLY B 1 52 ? 26.297 -8.055 -9.805 1 72.19 52 GLY B CA 1
ATOM 2802 C C . GLY B 1 52 ? 25.156 -7.73 -8.859 1 72.19 52 GLY B C 1
ATOM 2803 O O . GLY B 1 52 ? 24 -7.664 -9.273 1 72.19 52 GLY B O 1
ATOM 2804 N N . ILE B 1 53 ? 25.453 -7.633 -7.555 1 68.06 53 ILE B N 1
ATOM 2805 C CA . ILE B 1 53 ? 24.438 -7.348 -6.543 1 68.06 53 ILE B CA 1
ATOM 2806 C C . ILE B 1 53 ? 24.031 -5.879 -6.629 1 68.06 53 ILE B C 1
ATOM 2808 O O . ILE B 1 53 ? 24.422 -5.066 -5.793 1 68.06 53 ILE B O 1
ATOM 2812 N N . ALA B 1 54 ? 23.406 -5.5 -7.676 1 77.25 54 ALA B N 1
ATOM 2813 C CA . ALA B 1 54 ? 22.984 -4.141 -7.977 1 77.25 54 ALA B CA 1
ATOM 2814 C C . ALA B 1 54 ? 21.562 -4.129 -8.547 1 77.25 54 ALA B C 1
ATOM 2816 O O . ALA B 1 54 ? 21.375 -4 -9.758 1 77.25 54 ALA B O 1
ATOM 2817 N N . GLU B 1 55 ? 20.609 -4.211 -7.707 1 79.75 55 GLU B N 1
ATOM 2818 C CA . GLU B 1 55 ? 19.219 -4.34 -8.133 1 79.75 55 GLU B CA 1
ATOM 2819 C C . GLU B 1 55 ? 18.797 -3.137 -8.969 1 79.75 55 GLU B C 1
ATOM 2821 O O . GLU B 1 55 ? 18.016 -3.277 -9.914 1 79.75 55 GLU B O 1
ATOM 2826 N N . GLN B 1 56 ? 19.281 -1.975 -8.586 1 84.5 56 GLN B N 1
ATOM 2827 C CA . GLN B 1 56 ? 18.938 -0.774 -9.336 1 84.5 56 GLN B CA 1
ATOM 2828 C C . GLN B 1 56 ? 19.422 -0.876 -10.781 1 84.5 56 GLN B C 1
ATOM 2830 O O . GLN B 1 56 ? 18.641 -0.674 -11.719 1 84.5 56 GLN B O 1
ATOM 2835 N N . THR B 1 57 ? 20.609 -1.253 -10.875 1 82.25 57 THR B N 1
ATOM 2836 C CA . THR B 1 57 ? 21.203 -1.423 -12.195 1 82.25 57 THR B CA 1
ATOM 2837 C C . THR B 1 57 ? 20.5 -2.527 -12.969 1 82.25 57 THR B C 1
ATOM 2839 O O . THR B 1 57 ? 20.219 -2.375 -14.156 1 82.25 57 THR B O 1
ATOM 2842 N N . MET B 1 58 ? 20.203 -3.57 -12.352 1 87.56 58 MET B N 1
ATOM 2843 C CA . MET B 1 58 ? 19.547 -4.727 -12.953 1 87.56 58 MET B CA 1
ATOM 2844 C C . MET B 1 58 ? 18.203 -4.332 -13.586 1 87.56 58 MET B C 1
ATOM 2846 O O . MET B 1 58 ? 17.938 -4.664 -14.742 1 87.56 58 MET B O 1
ATOM 2850 N N . VAL B 1 59 ? 17.438 -3.621 -12.906 1 90.12 59 VAL B N 1
ATOM 2851 C CA . VAL B 1 59 ? 16.109 -3.236 -13.375 1 90.12 59 VAL B CA 1
ATOM 2852 C C . VAL B 1 59 ? 16.234 -2.219 -14.508 1 90.12 59 VAL B C 1
ATOM 2854 O O . VAL B 1 59 ? 15.531 -2.307 -15.516 1 90.12 59 VAL B O 1
ATOM 2857 N N . SER B 1 60 ? 17.141 -1.306 -14.375 1 89.56 60 SER B N 1
ATOM 2858 C CA . SER B 1 60 ? 17.312 -0.303 -15.422 1 89.56 60 SER B CA 1
ATOM 2859 C C . SER B 1 60 ? 17.844 -0.935 -16.703 1 89.56 60 SER B C 1
ATOM 2861 O O . SER B 1 60 ? 17.422 -0.559 -17.797 1 89.56 60 SER B O 1
ATOM 2863 N N . VAL B 1 61 ? 18.75 -1.812 -16.562 1 90.06 61 VAL B N 1
ATOM 2864 C CA . VAL B 1 61 ? 19.281 -2.539 -17.703 1 90.06 61 VAL B CA 1
ATOM 2865 C C . VAL B 1 61 ? 18.141 -3.32 -18.375 1 90.06 61 VAL B C 1
ATOM 2867 O O . VAL B 1 61 ? 18.016 -3.303 -19.609 1 90.06 61 VAL B O 1
ATOM 2870 N N . ALA B 1 62 ? 17.344 -3.973 -17.609 1 93.5 62 ALA B N 1
ATOM 2871 C CA . ALA B 1 62 ? 16.203 -4.723 -18.125 1 93.5 62 ALA B CA 1
ATOM 2872 C C . ALA B 1 62 ? 15.25 -3.811 -18.891 1 93.5 62 ALA B C 1
ATOM 2874 O O . ALA B 1 62 ? 14.75 -4.18 -19.953 1 93.5 62 ALA B O 1
ATOM 2875 N N . ALA B 1 63 ? 14.992 -2.664 -18.344 1 93.75 63 ALA B N 1
ATOM 2876 C CA . ALA B 1 63 ? 14.148 -1.687 -19.016 1 93.75 63 ALA B CA 1
ATOM 2877 C C . ALA B 1 63 ? 14.719 -1.312 -20.375 1 93.75 63 ALA B C 1
ATOM 2879 O O . ALA B 1 63 ? 13.984 -1.235 -21.359 1 93.75 63 ALA B O 1
ATOM 2880 N N . GLY B 1 64 ? 15.992 -1.052 -20.391 1 92.12 64 GLY B N 1
ATOM 2881 C CA . GLY B 1 64 ? 16.656 -0.755 -21.656 1 92.12 64 GLY B CA 1
ATOM 2882 C C . GLY B 1 64 ? 16.516 -1.867 -22.672 1 92.12 64 GLY B C 1
ATOM 2883 O O . GLY B 1 64 ? 16.25 -1.605 -23.859 1 92.12 64 GLY B O 1
ATOM 2884 N N . MET B 1 65 ? 16.672 -3.047 -22.266 1 94.69 65 MET B N 1
ATOM 2885 C CA . MET B 1 65 ? 16.547 -4.203 -23.141 1 94.69 65 MET B CA 1
ATOM 2886 C C . MET B 1 65 ? 15.125 -4.324 -23.688 1 94.69 65 MET B C 1
ATOM 2888 O O . MET B 1 65 ? 14.922 -4.668 -24.844 1 94.69 65 MET B O 1
ATOM 2892 N N . ALA B 1 66 ? 14.18 -4.105 -22.812 1 95.56 66 ALA B N 1
ATOM 2893 C CA . ALA B 1 66 ? 12.781 -4.145 -23.219 1 95.56 66 ALA B CA 1
ATOM 2894 C C . ALA B 1 66 ? 12.508 -3.121 -24.328 1 95.56 66 ALA B C 1
ATOM 2896 O O . ALA B 1 66 ? 11.766 -3.398 -25.266 1 95.56 66 ALA B O 1
ATOM 2897 N N . LEU B 1 67 ? 13.117 -1.974 -24.234 1 93.94 67 LEU B N 1
ATOM 2898 C CA . LEU B 1 67 ? 12.961 -0.925 -25.234 1 93.94 67 LEU B CA 1
ATOM 2899 C C . LEU B 1 67 ? 13.547 -1.359 -26.578 1 93.94 67 LEU B C 1
ATOM 2901 O O . LEU B 1 67 ? 13.148 -0.854 -27.625 1 93.94 67 LEU B O 1
ATOM 2905 N N . CYS B 1 68 ? 14.406 -2.273 -26.516 1 94.81 68 CYS B N 1
ATOM 2906 C CA . CYS B 1 68 ? 15.055 -2.771 -27.719 1 94.81 68 CYS B CA 1
ATOM 2907 C C . CYS B 1 68 ? 14.344 -4.008 -28.25 1 94.81 68 CYS B C 1
ATOM 2909 O O . CYS B 1 68 ? 14.867 -4.703 -29.125 1 94.81 68 CYS B O 1
ATOM 2911 N N . GLY B 1 69 ? 13.227 -4.383 -27.594 1 95.25 69 GLY B N 1
ATOM 2912 C CA . GLY B 1 69 ? 12.391 -5.434 -28.156 1 95.25 69 GLY B CA 1
ATOM 2913 C C . GLY B 1 69 ? 12.547 -6.766 -27.438 1 95.25 69 GLY B C 1
ATOM 2914 O O . GLY B 1 69 ? 11.914 -7.754 -27.812 1 95.25 69 GLY B O 1
ATOM 2915 N N . LYS B 1 70 ? 13.383 -6.781 -26.422 1 97.12 70 LYS B N 1
ATOM 2916 C CA . LYS B 1 70 ? 13.562 -8.008 -25.656 1 97.12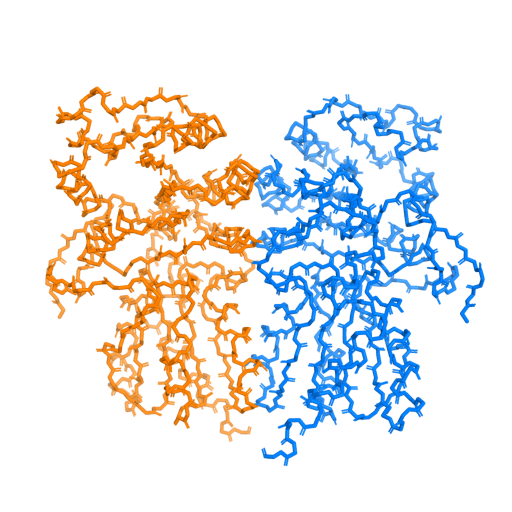 70 LYS B CA 1
ATOM 2917 C C . LYS B 1 70 ? 12.516 -8.125 -24.562 1 97.12 70 LYS B C 1
ATOM 2919 O O . LYS B 1 70 ? 11.75 -7.188 -24.312 1 97.12 70 LYS B O 1
ATOM 2924 N N . ILE B 1 71 ? 12.43 -9.289 -24 1 97.81 71 ILE B N 1
ATOM 2925 C CA . ILE B 1 71 ? 11.594 -9.555 -22.828 1 97.81 71 ILE B CA 1
ATOM 2926 C C . ILE B 1 71 ? 12.469 -9.984 -21.656 1 97.81 71 ILE B C 1
ATOM 2928 O O . ILE B 1 71 ? 12.688 -11.18 -21.438 1 97.81 71 ILE B O 1
ATOM 2932 N N . PRO B 1 72 ? 12.984 -9.047 -20.906 1 96.56 72 PRO B N 1
ATOM 2933 C CA . PRO B 1 72 ? 13.906 -9.359 -19.812 1 96.56 72 PRO B CA 1
ATOM 2934 C C . PRO B 1 72 ? 13.188 -9.906 -18.578 1 96.56 72 PRO B C 1
ATOM 2936 O O . PRO B 1 72 ? 12.086 -9.461 -18.25 1 96.56 72 PRO B O 1
ATOM 2939 N N . VAL B 1 73 ? 13.852 -10.812 -17.969 1 95.81 73 VAL B N 1
ATOM 2940 C CA . VAL B 1 73 ? 13.469 -11.328 -16.656 1 95.81 73 VAL B CA 1
ATOM 2941 C C . VAL B 1 73 ? 14.547 -10.977 -15.625 1 95.81 73 VAL B C 1
ATOM 2943 O O . VAL B 1 73 ? 15.727 -11.273 -15.828 1 95.81 73 VAL B O 1
ATOM 2946 N N . VAL B 1 74 ? 14.047 -10.328 -14.617 1 93.19 74 VAL B N 1
ATOM 2947 C CA . VAL B 1 74 ? 14.922 -9.992 -13.5 1 93.19 74 VAL B CA 1
ATOM 2948 C C . VAL B 1 74 ? 14.523 -10.789 -12.266 1 93.19 74 VAL B C 1
ATOM 2950 O O . VAL B 1 74 ? 13.336 -10.93 -11.969 1 93.19 74 VAL B O 1
ATOM 2953 N N . THR B 1 75 ? 15.531 -11.32 -11.586 1 91.19 75 THR B N 1
ATOM 2954 C CA . THR B 1 75 ? 15.25 -12.062 -10.367 1 91.19 75 THR B CA 1
ATOM 2955 C C . THR B 1 75 ? 16.141 -11.586 -9.227 1 91.19 75 THR B C 1
ATOM 2957 O O . THR B 1 75 ? 17.328 -11.312 -9.422 1 91.19 75 THR B O 1
ATOM 2960 N N . SER B 1 76 ? 15.57 -11.422 -8.086 1 90.12 76 SER B N 1
ATOM 2961 C CA . SER B 1 76 ? 16.25 -11.102 -6.836 1 90.12 76 SER B CA 1
ATOM 2962 C C . SER B 1 76 ? 15.367 -11.422 -5.629 1 90.12 76 SER B C 1
ATOM 2964 O O . SER B 1 76 ? 14.219 -11.836 -5.785 1 90.12 76 SER B O 1
ATOM 2966 N N . TYR B 1 77 ? 16.016 -11.312 -4.449 1 89.94 77 TYR B N 1
ATOM 2967 C CA . TYR B 1 77 ? 15.156 -11.383 -3.27 1 89.94 77 TYR B CA 1
ATOM 2968 C C . TYR B 1 77 ? 14.039 -10.352 -3.355 1 89.94 77 TYR B C 1
ATOM 2970 O O . TYR B 1 77 ? 14.266 -9.203 -3.744 1 89.94 77 TYR B O 1
ATOM 2978 N N . ALA B 1 78 ? 12.867 -10.789 -3.043 1 92.5 78 ALA B N 1
ATOM 2979 C CA . ALA B 1 78 ? 11.68 -9.953 -3.211 1 92.5 78 ALA B CA 1
ATOM 2980 C C . ALA B 1 78 ? 11.852 -8.617 -2.494 1 92.5 78 ALA B C 1
ATOM 2982 O O . ALA B 1 78 ? 11.555 -7.559 -3.055 1 92.5 78 ALA B O 1
ATOM 2983 N N . ASN B 1 79 ? 12.312 -8.617 -1.293 1 88.25 79 ASN B N 1
ATOM 2984 C CA . ASN B 1 79 ? 12.484 -7.391 -0.525 1 88.25 79 ASN B CA 1
ATOM 2985 C C . ASN B 1 79 ? 13.508 -6.457 -1.178 1 88.25 79 ASN B C 1
ATOM 2987 O O . ASN B 1 79 ? 13.328 -5.238 -1.177 1 88.25 79 ASN B O 1
ATOM 2991 N N . PHE B 1 80 ? 14.523 -7.012 -1.696 1 88.19 80 PHE B N 1
ATOM 2992 C CA . PHE B 1 80 ? 15.547 -6.191 -2.334 1 88.19 80 PHE B CA 1
ATOM 2993 C C . PHE B 1 80 ? 15.039 -5.605 -3.645 1 88.19 80 PHE B C 1
ATOM 2995 O O . PHE B 1 80 ? 15.289 -4.441 -3.951 1 88.19 80 PHE B O 1
ATOM 3002 N N . LEU B 1 81 ? 14.383 -6.434 -4.34 1 91.12 81 LEU B N 1
ATOM 3003 C CA . LEU B 1 81 ? 13.812 -5.957 -5.594 1 91.12 81 LEU B CA 1
ATOM 3004 C C . LEU B 1 81 ? 12.805 -4.84 -5.348 1 91.12 81 LEU B C 1
ATOM 3006 O O . LEU B 1 81 ? 12.891 -3.777 -5.961 1 91.12 81 LEU B O 1
ATOM 3010 N N . ALA B 1 82 ? 11.922 -5.043 -4.414 1 92.69 82 ALA B N 1
ATOM 3011 C CA . ALA B 1 82 ? 10.812 -4.125 -4.156 1 92.69 82 ALA B CA 1
ATOM 3012 C C . ALA B 1 82 ? 11.312 -2.836 -3.512 1 92.69 82 ALA B C 1
ATOM 3014 O O . ALA B 1 82 ? 10.805 -1.75 -3.809 1 92.69 82 ALA B O 1
ATOM 3015 N N . PHE B 1 83 ? 12.32 -2.934 -2.695 1 91.62 83 PHE B N 1
ATOM 3016 C CA . PHE B 1 83 ? 12.703 -1.771 -1.903 1 91.62 83 PHE B CA 1
ATOM 3017 C C . PHE B 1 83 ? 13.922 -1.083 -2.51 1 91.62 83 PHE B C 1
ATOM 3019 O O . PHE B 1 83 ? 14 0.147 -2.525 1 91.62 83 PHE B O 1
ATOM 3026 N N . ARG B 1 84 ? 14.852 -1.798 -3.006 1 88.38 84 ARG B N 1
ATOM 3027 C CA . ARG B 1 84 ? 16.094 -1.197 -3.484 1 88.38 84 ARG B CA 1
ATOM 3028 C C . ARG B 1 84 ? 15.93 -0.658 -4.902 1 88.38 84 ARG B C 1
ATOM 3030 O O . ARG B 1 84 ? 16.594 0.299 -5.289 1 88.38 84 ARG B O 1
ATOM 3037 N N . ALA B 1 85 ? 15.047 -1.287 -5.656 1 91.31 85 ALA B N 1
ATOM 3038 C CA . ALA B 1 85 ? 14.891 -0.876 -7.051 1 91.31 85 ALA B CA 1
ATOM 3039 C C . ALA B 1 85 ? 13.508 -0.274 -7.293 1 91.31 85 ALA B C 1
ATOM 3041 O O . ALA B 1 85 ? 13.016 -0.274 -8.422 1 91.31 85 ALA B O 1
ATOM 3042 N N . ALA B 1 86 ? 12.914 0.189 -6.277 1 91.62 86 ALA B N 1
ATOM 3043 C CA . ALA B 1 86 ? 11.539 0.688 -6.359 1 91.62 86 ALA B CA 1
ATOM 3044 C C . ALA B 1 86 ? 11.43 1.832 -7.363 1 91.62 86 ALA B C 1
ATOM 3046 O O . ALA B 1 86 ? 10.5 1.873 -8.164 1 91.62 86 ALA B O 1
ATOM 3047 N N . GLU B 1 87 ? 12.344 2.74 -7.285 1 90 87 GLU B N 1
ATOM 3048 C CA . GLU B 1 87 ? 12.305 3.885 -8.195 1 90 87 GLU B CA 1
ATOM 3049 C C . GLU B 1 87 ? 12.445 3.441 -9.648 1 90 87 GLU B C 1
ATOM 3051 O O . GLU B 1 87 ? 11.703 3.908 -10.516 1 90 87 GLU B O 1
ATOM 3056 N N . GLN B 1 88 ? 13.359 2.6 -9.938 1 91.88 88 GLN B N 1
ATOM 3057 C CA . GLN B 1 88 ? 13.57 2.086 -11.289 1 91.88 88 GLN B CA 1
ATOM 3058 C C . GLN B 1 88 ? 12.344 1.328 -11.789 1 91.88 88 GLN B C 1
ATOM 3060 O O . GLN B 1 88 ? 11.969 1.439 -12.953 1 91.88 88 GLN B O 1
ATOM 3065 N N . ILE B 1 89 ? 11.727 0.57 -10.906 1 94.56 89 ILE B N 1
ATOM 3066 C CA . ILE B 1 89 ? 10.516 -0.165 -11.266 1 94.56 89 ILE B CA 1
ATOM 3067 C C . ILE B 1 89 ? 9.398 0.816 -11.602 1 94.56 89 ILE B C 1
ATOM 3069 O O . ILE B 1 89 ? 8.688 0.64 -12.594 1 94.56 89 ILE B O 1
ATOM 3073 N N . ARG B 1 90 ? 9.25 1.81 -10.82 1 92.81 90 ARG B N 1
ATOM 3074 C CA . ARG B 1 90 ? 8.188 2.797 -11 1 92.81 90 ARG B CA 1
ATOM 3075 C C . ARG B 1 90 ? 8.391 3.59 -12.289 1 92.81 90 ARG B C 1
ATOM 3077 O O . ARG B 1 90 ? 7.477 3.689 -13.109 1 92.81 90 ARG B O 1
ATOM 3084 N N . VAL B 1 91 ? 9.602 4.09 -12.5 1 89.75 91 VAL B N 1
ATOM 3085 C CA . VAL B 1 91 ? 9.852 5.066 -13.555 1 89.75 91 VAL B CA 1
ATOM 3086 C C . VAL B 1 91 ? 10.203 4.344 -14.852 1 89.75 91 VAL B C 1
ATOM 3088 O O . VAL B 1 91 ? 9.555 4.551 -15.883 1 89.75 91 VAL B O 1
ATOM 3091 N N . ASP B 1 92 ? 11.133 3.453 -14.758 1 91.62 92 ASP B N 1
ATOM 3092 C CA . ASP B 1 92 ? 11.68 2.857 -15.969 1 91.62 92 ASP B CA 1
ATOM 3093 C C . ASP B 1 92 ? 10.758 1.769 -16.516 1 91.62 92 ASP B C 1
ATOM 3095 O O . ASP B 1 92 ? 10.562 1.657 -17.719 1 91.62 92 ASP B O 1
ATOM 3099 N N . VAL B 1 93 ? 10.133 1.054 -15.656 1 94.69 93 VAL B N 1
ATOM 3100 C CA . VAL B 1 93 ? 9.414 -0.136 -16.109 1 94.69 93 VAL B CA 1
ATOM 3101 C C . VAL B 1 93 ? 7.918 0.164 -16.188 1 94.69 93 VAL B C 1
ATOM 3103 O O . VAL B 1 93 ? 7.34 0.17 -17.266 1 94.69 93 VAL B O 1
ATOM 3106 N N . ALA B 1 94 ? 7.367 0.505 -15.102 1 93.56 94 ALA B N 1
ATOM 3107 C CA . ALA B 1 94 ? 5.922 0.707 -15.039 1 93.56 94 ALA B CA 1
ATOM 3108 C C . ALA B 1 94 ? 5.516 1.978 -15.781 1 93.56 94 ALA B C 1
ATOM 3110 O O . ALA B 1 94 ? 4.547 1.977 -16.547 1 93.56 94 ALA B O 1
ATOM 3111 N N . GLY B 1 95 ? 6.211 3.035 -15.531 1 90.06 95 GLY B N 1
ATOM 3112 C CA . GLY B 1 95 ? 5.891 4.305 -16.172 1 90.06 95 GLY B CA 1
ATOM 3113 C C . GLY B 1 95 ? 5.91 4.23 -17.688 1 90.06 95 GLY B C 1
ATOM 3114 O O . GLY B 1 95 ? 5.117 4.898 -18.359 1 90.06 95 GLY B O 1
ATOM 3115 N N . SER B 1 96 ? 6.762 3.404 -18.188 1 91.19 96 SER B N 1
ATOM 3116 C CA . SER B 1 96 ? 6.91 3.254 -19.641 1 91.19 96 SER B CA 1
ATOM 3117 C C . SER B 1 96 ? 6.172 2.021 -20.141 1 91.19 96 SER B C 1
ATOM 3119 O O . SER B 1 96 ? 6.273 1.668 -21.312 1 91.19 96 SER B O 1
ATOM 3121 N N . LYS B 1 97 ? 5.531 1.347 -19.281 1 94 97 LYS B N 1
ATOM 3122 C CA . LYS B 1 97 ? 4.746 0.156 -19.594 1 94 97 LYS B CA 1
ATOM 3123 C C . LYS B 1 97 ? 5.59 -0.881 -20.328 1 94 97 LYS B C 1
ATOM 3125 O O . LYS B 1 97 ? 5.156 -1.443 -21.328 1 94 97 LYS B O 1
ATOM 3130 N N . LEU B 1 98 ? 6.781 -1.068 -19.828 1 96 98 LEU B N 1
ATOM 3131 C CA . LEU B 1 98 ? 7.727 -1.942 -20.516 1 96 98 LEU B CA 1
ATOM 3132 C C . LEU B 1 98 ? 7.469 -3.404 -20.156 1 96 98 LEU B C 1
ATOM 3134 O O . LEU B 1 98 ? 7.047 -3.713 -19.047 1 96 98 LEU B O 1
ATOM 3138 N N . ASN B 1 99 ? 7.742 -4.262 -21.094 1 98 99 ASN B N 1
ATOM 3139 C CA . ASN B 1 99 ? 7.543 -5.699 -20.969 1 98 99 ASN B CA 1
ATOM 3140 C C . ASN B 1 99 ? 8.68 -6.359 -20.188 1 98 99 ASN B C 1
ATOM 3142 O O . ASN B 1 99 ? 9.438 -7.152 -20.734 1 98 99 ASN B O 1
ATOM 3146 N N . VAL B 1 100 ? 8.773 -6.102 -18.906 1 97.94 100 VAL B N 1
ATOM 3147 C CA . VAL B 1 100 ? 9.781 -6.633 -18 1 97.94 100 VAL B CA 1
ATOM 3148 C C . VAL B 1 100 ? 9.125 -7.543 -16.969 1 97.94 100 VAL B C 1
ATOM 3150 O O . VAL B 1 100 ? 8.078 -7.203 -16.406 1 97.94 100 VAL B O 1
ATOM 3153 N N . LYS B 1 101 ? 9.664 -8.703 -16.766 1 98.12 101 LYS B N 1
ATOM 3154 C CA . LYS B 1 101 ? 9.188 -9.633 -15.75 1 98.12 101 LYS B CA 1
ATOM 3155 C C . LYS B 1 101 ? 10.078 -9.586 -14.508 1 98.12 101 LYS B C 1
ATOM 3157 O O . LYS B 1 101 ? 11.258 -9.945 -14.562 1 98.12 101 LYS B O 1
ATOM 3162 N N . LEU B 1 102 ? 9.492 -9.094 -13.438 1 97.12 102 LEU B N 1
ATOM 3163 C CA . LEU B 1 102 ? 10.172 -9 -12.148 1 97.12 102 LEU B CA 1
ATOM 3164 C C . LEU B 1 102 ? 9.828 -10.188 -11.258 1 97.12 102 LEU B C 1
ATOM 3166 O O . LEU B 1 102 ? 8.68 -10.336 -10.828 1 97.12 102 LEU B O 1
ATOM 3170 N N . ILE B 1 103 ? 10.82 -10.953 -10.961 1 96.25 103 ILE B N 1
ATOM 3171 C CA . ILE B 1 103 ? 10.602 -12.148 -10.148 1 96.25 103 ILE B CA 1
ATOM 3172 C C . ILE B 1 103 ? 11.242 -11.961 -8.773 1 96.25 103 ILE B C 1
ATOM 3174 O O . ILE B 1 103 ? 12.469 -11.867 -8.664 1 96.25 103 ILE B O 1
ATOM 3178 N N . GLY B 1 104 ? 10.406 -11.891 -7.754 1 94.56 104 GLY B N 1
ATOM 3179 C CA . GLY B 1 104 ? 10.891 -11.836 -6.383 1 94.56 104 GLY B CA 1
ATOM 3180 C C . GLY B 1 104 ? 10.898 -13.188 -5.695 1 94.56 104 GLY B C 1
ATOM 3181 O O . GLY B 1 104 ? 9.891 -13.898 -5.703 1 94.56 104 GLY B O 1
ATOM 3182 N N . THR B 1 105 ? 12.023 -13.523 -5.094 1 92.38 105 THR B N 1
ATOM 3183 C CA . THR B 1 105 ? 12.148 -14.828 -4.445 1 92.38 105 THR B CA 1
ATOM 3184 C C . THR B 1 105 ? 12.164 -14.68 -2.928 1 92.38 105 THR B C 1
ATOM 3186 O O . THR B 1 105 ? 12.258 -13.562 -2.41 1 92.38 105 THR B O 1
ATOM 3189 N N . ASP B 1 106 ? 12.078 -15.852 -2.23 1 92.06 106 ASP B N 1
ATOM 3190 C CA . ASP B 1 106 ? 12.164 -15.945 -0.777 1 92.06 106 ASP B CA 1
ATOM 3191 C C . ASP B 1 106 ? 11.078 -15.117 -0.105 1 92.06 106 ASP B C 1
ATOM 3193 O O . ASP B 1 106 ? 11.359 -14.328 0.805 1 92.06 106 ASP B O 1
ATOM 3197 N N . THR B 1 107 ? 9.945 -15.297 -0.634 1 93.62 107 THR B N 1
ATOM 3198 C CA . THR B 1 107 ? 8.82 -14.492 -0.173 1 93.62 107 THR B CA 1
ATOM 3199 C C . THR B 1 107 ? 8.195 -15.102 1.074 1 93.62 107 THR B C 1
ATOM 3201 O O . THR B 1 107 ? 8.438 -16.266 1.389 1 93.62 107 THR B O 1
ATOM 3204 N N . GLY B 1 108 ? 7.398 -14.266 1.786 1 91.62 108 GLY B N 1
ATOM 3205 C CA . GLY B 1 108 ? 6.75 -14.734 3.002 1 91.62 108 GLY B CA 1
ATOM 3206 C C . GLY B 1 108 ? 7.734 -15.172 4.07 1 91.62 108 GLY B C 1
ATOM 3207 O O . GLY B 1 108 ? 8.664 -14.438 4.402 1 91.62 108 GLY B O 1
ATOM 3208 N N . PHE B 1 109 ? 7.504 -16.344 4.566 1 89 109 PHE B N 1
ATOM 3209 C CA . PHE B 1 109 ? 8.312 -16.812 5.68 1 89 109 PHE B CA 1
ATOM 3210 C C . PHE B 1 109 ? 9.43 -17.719 5.188 1 89 109 PHE B C 1
ATOM 3212 O O . PHE B 1 109 ? 10.125 -18.359 5.984 1 89 109 PHE B O 1
ATOM 3219 N N . SER B 1 110 ? 9.656 -17.828 3.912 1 84.31 110 SER B N 1
ATOM 3220 C CA . SER B 1 110 ? 10.578 -18.797 3.322 1 84.31 110 SER B CA 1
ATOM 3221 C C . SER B 1 110 ? 12.016 -18.516 3.768 1 84.31 110 SER B C 1
ATOM 3223 O O . SER B 1 110 ? 12.852 -19.438 3.775 1 84.31 110 SER B O 1
ATOM 3225 N N . SER B 1 111 ? 12.359 -17.281 4.105 1 77.19 111 SER B N 1
ATOM 3226 C CA . SER B 1 111 ? 13.719 -16.953 4.531 1 77.19 111 SER B CA 1
ATOM 3227 C C . SER B 1 111 ? 13.758 -16.562 6.004 1 77.19 111 SER B C 1
ATOM 3229 O O . SER B 1 111 ? 14.562 -15.727 6.41 1 77.19 111 SER B O 1
ATOM 3231 N N . ALA B 1 112 ? 12.977 -17.156 6.707 1 72.56 112 ALA B N 1
ATOM 3232 C CA . ALA B 1 112 ? 12.844 -16.844 8.133 1 72.56 112 ALA B CA 1
ATOM 3233 C C . ALA B 1 112 ? 14.172 -17.031 8.859 1 72.56 112 ALA B C 1
ATOM 3235 O O . ALA B 1 112 ? 14.469 -16.297 9.812 1 72.56 112 ALA B O 1
ATOM 3236 N N . TRP B 1 113 ? 14.945 -17.922 8.375 1 70.56 113 TRP B N 1
ATOM 3237 C CA . TRP B 1 113 ? 16.188 -18.25 9.055 1 70.56 113 TRP B CA 1
ATOM 3238 C C . TRP B 1 113 ? 17.203 -17.125 8.891 1 70.56 113 TRP B C 1
ATOM 3240 O O . TRP B 1 113 ? 18.172 -17.031 9.656 1 70.56 113 TRP B O 1
ATOM 3250 N N . LEU B 1 114 ? 17.016 -16.25 7.883 1 68.12 114 LEU B N 1
ATOM 3251 C CA . LEU B 1 114 ? 17.953 -15.172 7.605 1 68.12 114 LEU B CA 1
ATOM 3252 C C . LEU B 1 114 ? 17.578 -13.914 8.383 1 68.12 114 LEU B C 1
ATOM 3254 O O . LEU B 1 114 ? 18.328 -12.945 8.414 1 68.12 114 LEU B O 1
ATOM 3258 N N . GLY B 1 115 ? 16.469 -13.945 9.086 1 68.44 115 GLY B N 1
ATOM 3259 C CA . GLY B 1 115 ? 16.062 -12.789 9.867 1 68.44 115 GLY B CA 1
ATOM 3260 C C . GLY B 1 115 ? 15.141 -11.852 9.117 1 68.44 115 GLY B C 1
ATOM 3261 O O . GLY B 1 115 ? 14.82 -12.094 7.953 1 68.44 115 GLY B O 1
ATOM 3262 N N . PHE B 1 116 ? 14.797 -10.82 9.805 1 66.94 116 PHE B N 1
ATOM 3263 C CA . PHE B 1 116 ? 13.688 -9.984 9.352 1 66.94 116 PHE B CA 1
ATOM 3264 C C . PHE B 1 116 ? 14.062 -9.227 8.086 1 66.94 116 PHE B C 1
ATOM 3266 O O . PHE B 1 116 ? 13.203 -8.922 7.262 1 66.94 116 PHE B O 1
ATOM 3273 N N . THR B 1 117 ? 15.391 -9.062 7.875 1 69.31 117 THR B N 1
ATOM 3274 C CA . THR B 1 117 ? 15.82 -8.297 6.711 1 69.31 117 THR B CA 1
ATOM 3275 C C . THR B 1 117 ? 15.5 -9.055 5.422 1 69.31 117 THR B C 1
ATOM 3277 O O . THR B 1 117 ? 15.344 -8.438 4.363 1 69.31 117 THR B O 1
ATOM 3280 N N . HIS B 1 118 ? 15.32 -10.305 5.594 1 71.5 118 HIS B N 1
ATOM 3281 C CA . HIS B 1 118 ? 15.141 -11.109 4.395 1 71.5 118 HIS B CA 1
ATOM 3282 C C . HIS B 1 118 ? 13.68 -11.516 4.215 1 71.5 118 HIS B C 1
ATOM 3284 O O . HIS B 1 118 ? 13.305 -12.078 3.184 1 71.5 118 HIS B O 1
ATOM 3290 N N . LEU B 1 119 ? 12.953 -11.195 5.191 1 79.25 119 LEU B N 1
ATOM 3291 C CA . LEU B 1 119 ? 11.539 -11.562 5.098 1 79.25 119 LEU B CA 1
ATOM 3292 C C . LEU B 1 119 ? 10.789 -10.594 4.188 1 79.25 119 LEU B C 1
ATOM 3294 O O . LEU B 1 119 ? 10.672 -9.406 4.496 1 79.25 119 LEU B O 1
ATOM 3298 N N . ALA B 1 120 ? 10.367 -11.156 3.111 1 88.19 120 ALA B N 1
ATOM 3299 C CA . ALA B 1 120 ? 9.609 -10.344 2.168 1 88.19 120 ALA B CA 1
ATOM 3300 C C . ALA B 1 120 ? 8.133 -10.297 2.549 1 88.19 120 ALA B C 1
ATOM 3302 O O . ALA B 1 120 ? 7.309 -11 1.956 1 88.19 120 ALA B O 1
ATOM 3303 N N . LEU B 1 121 ? 7.816 -9.43 3.463 1 91.5 121 LEU B N 1
ATOM 3304 C CA . LEU B 1 121 ? 6.469 -9.328 4.008 1 91.5 121 LEU B CA 1
ATOM 3305 C C . LEU B 1 121 ? 5.812 -8.016 3.59 1 91.5 121 LEU B C 1
ATOM 3307 O O . LEU B 1 121 ? 4.648 -7.77 3.92 1 91.5 121 LEU B O 1
ATOM 3311 N N . GLU B 1 122 ? 6.559 -7.195 2.869 1 94.38 122 GLU B N 1
ATOM 3312 C CA . GLU B 1 122 ? 6.031 -5.883 2.506 1 94.38 122 GLU B CA 1
ATOM 3313 C C . GLU B 1 122 ? 6.164 -5.629 1.008 1 94.38 122 GLU B C 1
ATOM 3315 O O . GLU B 1 122 ? 5.664 -4.629 0.495 1 94.38 122 GLU B O 1
ATOM 3320 N N . ASP B 1 123 ? 6.77 -6.551 0.323 1 95.56 123 ASP B N 1
ATOM 3321 C CA . ASP B 1 123 ? 7.121 -6.352 -1.079 1 95.56 123 ASP B CA 1
ATOM 3322 C C . ASP B 1 123 ? 5.875 -6.109 -1.929 1 95.56 123 ASP B C 1
ATOM 3324 O O . ASP B 1 123 ? 5.848 -5.195 -2.754 1 95.56 123 ASP B O 1
ATOM 3328 N N . MET B 1 124 ? 4.848 -6.875 -1.703 1 96.56 124 MET B N 1
ATOM 3329 C CA . MET B 1 124 ? 3.633 -6.719 -2.496 1 96.56 124 MET B CA 1
ATOM 3330 C C . MET B 1 124 ? 3.01 -5.344 -2.268 1 96.56 124 MET B C 1
ATOM 3332 O O . MET B 1 124 ? 2.494 -4.727 -3.203 1 96.56 124 MET B O 1
ATOM 3336 N N . GLY B 1 125 ? 3.043 -4.898 -0.999 1 96.31 125 GLY B N 1
ATOM 3337 C CA . GLY B 1 125 ? 2.512 -3.58 -0.69 1 96.31 125 GLY B CA 1
ATOM 3338 C C . GLY B 1 125 ? 3.223 -2.463 -1.43 1 96.31 125 GLY B C 1
ATOM 3339 O O . GLY B 1 125 ? 2.578 -1.541 -1.937 1 96.31 125 GLY B O 1
ATOM 3340 N N . VAL B 1 126 ? 4.52 -2.568 -1.536 1 96.62 126 VAL B N 1
ATOM 3341 C CA . VAL B 1 126 ? 5.332 -1.572 -2.229 1 96.62 126 VAL B CA 1
ATOM 3342 C C . VAL B 1 126 ? 5.031 -1.609 -3.725 1 96.62 126 VAL B C 1
ATOM 3344 O O . VAL B 1 126 ? 4.793 -0.569 -4.344 1 96.62 126 VAL B O 1
ATOM 3347 N N . ILE B 1 127 ? 4.973 -2.785 -4.273 1 97.5 127 ILE B N 1
ATOM 3348 C CA . ILE B 1 127 ? 4.766 -2.924 -5.711 1 97.5 127 ILE B CA 1
ATOM 3349 C C . ILE B 1 127 ? 3.342 -2.504 -6.07 1 97.5 127 ILE B C 1
ATOM 3351 O O . ILE B 1 127 ? 3.115 -1.893 -7.117 1 97.5 127 ILE B O 1
ATOM 3355 N N . ARG B 1 128 ? 2.355 -2.811 -5.223 1 97.12 128 ARG B N 1
ATOM 3356 C CA . ARG B 1 128 ? 0.969 -2.443 -5.492 1 97.12 128 ARG B CA 1
ATOM 3357 C C . ARG B 1 128 ? 0.792 -0.929 -5.488 1 97.12 128 ARG B C 1
ATOM 3359 O O . ARG B 1 128 ? -0.148 -0.407 -6.09 1 97.12 128 ARG B O 1
ATOM 3366 N N . ALA B 1 129 ? 1.654 -0.251 -4.738 1 94.94 129 ALA B N 1
ATOM 3367 C CA . ALA B 1 129 ? 1.591 1.208 -4.734 1 94.94 129 ALA B CA 1
ATOM 3368 C C . ALA B 1 129 ? 1.944 1.777 -6.102 1 94.94 129 ALA B C 1
ATOM 3370 O O . ALA B 1 129 ? 1.573 2.908 -6.426 1 94.94 129 ALA B O 1
ATOM 3371 N N . ILE B 1 130 ? 2.678 1.043 -6.93 1 94.56 130 ILE B N 1
ATOM 3372 C CA . ILE B 1 130 ? 3.102 1.471 -8.258 1 94.56 130 ILE B CA 1
ATOM 3373 C C . ILE B 1 130 ? 2.051 1.065 -9.289 1 94.56 130 ILE B C 1
ATOM 3375 O O . ILE B 1 130 ? 1.75 -0.12 -9.445 1 94.56 130 ILE B O 1
ATOM 3379 N N . PRO B 1 131 ? 1.516 1.971 -10.039 1 93.56 131 PRO B N 1
ATOM 3380 C CA . PRO B 1 131 ? 0.467 1.646 -11.008 1 93.56 131 PRO B CA 1
ATOM 3381 C C . PRO B 1 131 ? 0.974 0.775 -12.156 1 93.56 131 PRO B C 1
ATOM 3383 O O . PRO B 1 131 ? 2.145 0.867 -12.531 1 93.56 131 PRO B O 1
ATOM 3386 N N . GLY B 1 132 ? 0.082 -0.049 -12.625 1 94 132 GLY B N 1
ATOM 3387 C CA . GLY B 1 132 ? 0.277 -0.634 -13.938 1 94 132 GLY B CA 1
ATOM 3388 C C . GLY B 1 132 ? 1.032 -1.949 -13.906 1 94 132 GLY B C 1
ATOM 3389 O O . GLY B 1 132 ? 1.373 -2.504 -14.953 1 94 132 GLY B O 1
ATOM 3390 N N . ILE B 1 133 ? 1.311 -2.508 -12.766 1 97.31 133 ILE B N 1
ATOM 3391 C CA . ILE B 1 133 ? 2.076 -3.744 -12.664 1 97.31 133 ILE B CA 1
ATOM 3392 C C . ILE B 1 133 ? 1.149 -4.898 -12.289 1 97.31 133 ILE B C 1
ATOM 3394 O O . ILE B 1 133 ? 0.388 -4.801 -11.328 1 97.31 133 ILE B O 1
ATOM 3398 N N . VAL B 1 134 ? 1.194 -5.949 -13.055 1 98.56 134 VAL B N 1
ATOM 3399 C CA . VAL B 1 134 ? 0.524 -7.188 -12.672 1 98.56 134 VAL B CA 1
ATOM 3400 C C . VAL B 1 134 ? 1.269 -7.836 -11.508 1 98.56 134 VAL B C 1
ATOM 3402 O O . VAL B 1 134 ? 2.5 -7.887 -11.5 1 98.56 134 VAL B O 1
ATOM 3405 N N . ILE B 1 135 ? 0.554 -8.289 -10.516 1 98.81 135 ILE B N 1
ATOM 3406 C CA . ILE B 1 135 ? 1.168 -8.906 -9.344 1 98.81 135 ILE B CA 1
ATOM 3407 C C . ILE B 1 135 ? 0.602 -10.312 -9.141 1 98.81 135 ILE B C 1
ATOM 3409 O O . ILE B 1 135 ? -0.608 -10.484 -8.977 1 98.81 135 ILE B O 1
ATOM 3413 N N . ILE B 1 136 ? 1.475 -11.312 -9.133 1 98.88 136 ILE B N 1
ATOM 3414 C CA . ILE B 1 136 ? 1.074 -12.711 -9.039 1 98.88 136 ILE B CA 1
ATOM 3415 C C . ILE B 1 136 ? 1.818 -13.391 -7.887 1 98.88 136 ILE B C 1
ATOM 3417 O O . ILE B 1 136 ? 3.029 -13.219 -7.738 1 98.88 136 ILE B O 1
ATOM 3421 N N . ASP B 1 137 ? 1.121 -14.094 -7.035 1 98.56 137 ASP B N 1
ATOM 3422 C CA . ASP B 1 137 ? 1.658 -14.906 -5.949 1 98.56 137 ASP B CA 1
ATOM 3423 C C . ASP B 1 137 ? 1.137 -16.344 -6.027 1 98.56 137 ASP B C 1
ATOM 3425 O O . ASP B 1 137 ? 0.154 -16.688 -5.367 1 98.56 137 ASP B O 1
ATOM 3429 N N . PRO B 1 138 ? 1.847 -17.172 -6.797 1 98 138 PRO B N 1
ATOM 3430 C CA . PRO B 1 138 ? 1.355 -18.531 -7.039 1 98 138 PRO B CA 1
ATOM 3431 C C . PRO B 1 138 ? 1.279 -19.375 -5.762 1 98 138 PRO B C 1
ATOM 3433 O O . PRO B 1 138 ? 2.135 -19.234 -4.883 1 98 138 PRO B O 1
ATOM 3436 N N . ALA B 1 139 ? 0.4 -20.266 -5.711 1 97.38 139 ALA B N 1
ATOM 3437 C CA . ALA B 1 139 ? 0.097 -21.047 -4.512 1 97.38 139 ALA B CA 1
ATOM 3438 C C . ALA B 1 139 ? 1.1 -22.188 -4.328 1 97.38 139 ALA B C 1
ATOM 3440 O O . ALA B 1 139 ? 1.4 -22.578 -3.197 1 97.38 139 ALA B O 1
ATOM 3441 N N . ASP B 1 140 ? 1.562 -22.75 -5.41 1 96.06 140 ASP B N 1
ATOM 3442 C CA . ASP B 1 140 ? 2.473 -23.891 -5.348 1 96.06 140 ASP B CA 1
ATOM 3443 C C . ASP B 1 140 ? 3.307 -24 -6.621 1 96.06 140 ASP B C 1
ATOM 3445 O O . ASP B 1 140 ? 3.297 -23.094 -7.457 1 96.06 140 ASP B O 1
ATOM 3449 N N . ALA B 1 141 ? 4.02 -25.078 -6.672 1 95.81 141 ALA B N 1
ATOM 3450 C CA . ALA B 1 141 ? 4.941 -25.266 -7.789 1 95.81 141 ALA B CA 1
ATOM 3451 C C . ALA B 1 141 ? 4.184 -25.406 -9.109 1 95.81 141 ALA B C 1
ATOM 3453 O O . ALA B 1 141 ? 4.605 -24.859 -10.133 1 95.81 141 ALA B O 1
ATOM 3454 N N . ALA B 1 142 ? 3.113 -26.156 -9.094 1 96.38 142 ALA B N 1
ATOM 3455 C CA . ALA B 1 142 ? 2.33 -26.344 -10.312 1 96.38 142 ALA B CA 1
ATOM 3456 C C . ALA B 1 142 ? 1.808 -25.016 -10.844 1 96.38 142 ALA B C 1
ATOM 3458 O O . ALA B 1 142 ? 1.884 -24.75 -12.047 1 96.38 142 ALA B O 1
ATOM 3459 N N . GLU B 1 143 ? 1.319 -24.188 -10.016 1 97.38 143 GLU B N 1
ATOM 3460 C CA . GLU B 1 143 ? 0.807 -22.891 -10.43 1 97.38 143 GLU B CA 1
ATOM 3461 C C . GLU B 1 143 ? 1.94 -21.953 -10.852 1 97.38 143 GLU B C 1
ATOM 3463 O O . GLU B 1 143 ? 1.788 -21.156 -11.781 1 97.38 143 GLU B O 1
ATOM 3468 N N . ALA B 1 144 ? 3.045 -22 -10.141 1 97 144 ALA B N 1
ATOM 3469 C CA . ALA B 1 144 ? 4.203 -21.203 -10.531 1 97 144 ALA B CA 1
ATOM 3470 C C . ALA B 1 144 ? 4.652 -21.531 -11.945 1 97 144 ALA B C 1
ATOM 3472 O O . ALA B 1 144 ? 4.992 -20.641 -12.719 1 97 144 ALA B O 1
ATOM 3473 N N . TYR B 1 145 ? 4.664 -22.812 -12.234 1 96.44 145 TYR B N 1
ATOM 3474 C CA . TYR B 1 145 ? 5.016 -23.25 -13.578 1 96.44 145 TYR B CA 1
ATOM 3475 C C . TYR B 1 145 ? 4.066 -22.656 -14.617 1 96.44 145 TYR B C 1
ATOM 3477 O O . TYR B 1 145 ? 4.508 -22.047 -15.586 1 96.44 145 TYR B O 1
ATOM 3485 N N . ALA B 1 146 ? 2.805 -22.812 -14.398 1 97.75 146 ALA B N 1
ATOM 3486 C CA . ALA B 1 146 ? 1.789 -22.328 -15.328 1 97.75 146 ALA B CA 1
ATOM 3487 C C . ALA B 1 146 ? 1.799 -20.812 -15.414 1 97.75 146 ALA B C 1
ATOM 3489 O O . ALA B 1 146 ? 1.662 -20.234 -16.5 1 97.75 146 ALA B O 1
ATOM 3490 N N . ALA B 1 147 ? 1.933 -20.125 -14.289 1 98.12 147 ALA B N 1
ATOM 3491 C CA . ALA B 1 147 ? 1.982 -18.672 -14.242 1 98.12 147 ALA B CA 1
ATOM 3492 C C . ALA B 1 147 ? 3.184 -18.141 -15.016 1 98.12 147 ALA B C 1
ATOM 3494 O O . ALA B 1 147 ? 3.09 -17.109 -15.688 1 98.12 147 ALA B O 1
ATOM 3495 N N . THR B 1 148 ? 4.309 -18.844 -14.891 1 97 148 THR B N 1
ATOM 3496 C CA . THR B 1 148 ? 5.504 -18.438 -15.625 1 97 148 THR B CA 1
ATOM 3497 C C . THR B 1 148 ? 5.238 -18.422 -17.125 1 97 148 THR B C 1
ATOM 3499 O O . THR B 1 148 ? 5.582 -17.453 -17.812 1 97 148 THR B O 1
ATOM 3502 N N . LYS B 1 149 ? 4.637 -19.406 -17.609 1 97.19 149 LYS B N 1
ATOM 3503 C CA . LYS B 1 149 ? 4.305 -19.438 -19.031 1 97.19 149 LYS B CA 1
ATOM 3504 C C . LYS B 1 149 ? 3.369 -18.281 -19.391 1 97.19 149 LYS B C 1
ATOM 3506 O O . LYS B 1 149 ? 3.574 -17.609 -20.406 1 97.19 149 LYS B O 1
ATOM 3511 N N . ALA B 1 150 ? 2.439 -18 -18.578 1 98 150 ALA B N 1
ATOM 3512 C CA . ALA B 1 150 ? 1.417 -16.984 -18.844 1 98 150 ALA B CA 1
ATOM 3513 C C . ALA B 1 150 ? 2.021 -15.586 -18.859 1 98 150 ALA B C 1
ATOM 3515 O O . ALA B 1 150 ? 1.614 -14.742 -19.672 1 98 150 ALA B O 1
ATOM 3516 N N . ILE B 1 151 ? 2.967 -15.289 -17.969 1 98.06 151 ILE B N 1
ATOM 3517 C CA . ILE B 1 151 ? 3.463 -13.922 -17.844 1 98.06 151 ILE B CA 1
ATOM 3518 C C . ILE B 1 151 ? 4.27 -13.562 -19.094 1 98.06 151 ILE B C 1
ATOM 3520 O O . ILE B 1 151 ? 4.387 -12.383 -19.453 1 98.06 151 ILE B O 1
ATOM 3524 N N . PHE B 1 152 ? 4.785 -14.531 -19.828 1 97.19 152 PHE B N 1
ATOM 3525 C CA . PHE B 1 152 ? 5.559 -14.242 -21.016 1 97.19 152 PHE B CA 1
ATOM 3526 C C . PHE B 1 152 ? 4.641 -14.047 -22.219 1 97.19 152 PHE B C 1
ATOM 3528 O O . PHE B 1 152 ? 5.078 -13.57 -23.281 1 97.19 152 PHE B O 1
ATOM 3535 N N . GLU B 1 153 ? 3.396 -14.391 -22.078 1 96.75 153 GLU B N 1
ATOM 3536 C CA . GLU B 1 153 ? 2.395 -14.094 -23.109 1 96.75 153 GLU B CA 1
ATOM 3537 C C . GLU B 1 153 ? 1.758 -12.727 -22.875 1 96.75 153 GLU B C 1
ATOM 3539 O O . GLU B 1 153 ? 1.049 -12.219 -23.734 1 96.75 153 GLU B O 1
ATOM 3544 N N . TYR B 1 154 ? 1.999 -12.172 -21.734 1 97.62 154 TYR B N 1
ATOM 3545 C CA . TYR B 1 154 ? 1.479 -10.859 -21.375 1 97.62 154 TYR B CA 1
ATOM 3546 C C . TYR B 1 154 ? 2.477 -9.758 -21.719 1 97.62 154 TYR B C 1
ATOM 3548 O O . TYR B 1 154 ? 3.646 -9.828 -21.328 1 97.62 154 TYR B O 1
ATOM 3556 N N . ASN B 1 155 ? 2.041 -8.766 -22.5 1 97.75 155 ASN B N 1
ATOM 3557 C CA . ASN B 1 155 ? 2.896 -7.633 -22.828 1 97.75 155 ASN B CA 1
ATOM 3558 C C . ASN B 1 155 ? 2.752 -6.508 -21.812 1 97.75 155 ASN B C 1
ATOM 3560 O O . ASN B 1 155 ? 1.834 -5.691 -21.906 1 97.75 155 ASN B O 1
ATOM 3564 N N . GLY B 1 156 ? 3.67 -6.398 -20.859 1 97.62 156 GLY B N 1
ATOM 3565 C CA . GLY B 1 156 ? 3.664 -5.398 -19.797 1 97.62 156 GLY B CA 1
ATOM 3566 C C . GLY B 1 156 ? 4.441 -5.828 -18.578 1 97.62 156 GL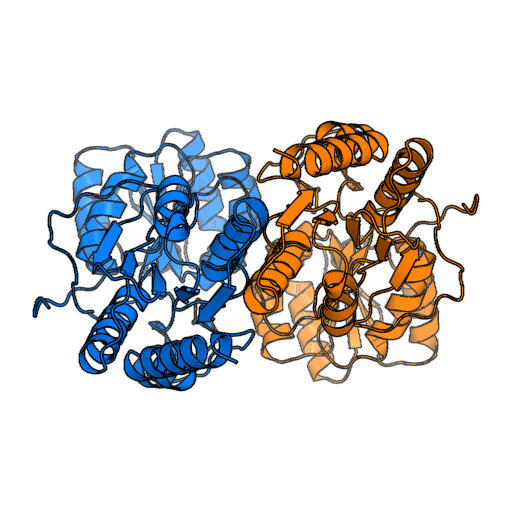Y B C 1
ATOM 3567 O O . GLY B 1 156 ? 4.949 -6.953 -18.516 1 97.62 156 GLY B O 1
ATOM 3568 N N . PRO B 1 157 ? 4.574 -4.957 -17.641 1 98.06 157 PRO B N 1
ATOM 3569 C CA . PRO B 1 157 ? 5.32 -5.281 -16.422 1 98.06 157 PRO B CA 1
ATOM 3570 C C . PRO B 1 157 ? 4.582 -6.273 -15.531 1 98.06 157 PRO B C 1
ATOM 3572 O O . PRO B 1 157 ? 3.369 -6.156 -15.344 1 98.06 157 PRO B O 1
ATOM 3575 N N . VAL B 1 158 ? 5.293 -7.234 -15.062 1 98.69 158 VAL B N 1
ATOM 3576 C CA . VAL B 1 158 ? 4.762 -8.234 -14.141 1 98.69 158 VAL B CA 1
ATOM 3577 C C . VAL B 1 158 ? 5.699 -8.398 -12.953 1 98.69 158 VAL B C 1
ATOM 3579 O O . VAL B 1 158 ? 6.922 -8.414 -13.117 1 98.69 158 VAL B O 1
ATOM 3582 N N . TYR B 1 159 ? 5.141 -8.453 -11.805 1 98.56 159 TYR B N 1
ATOM 3583 C CA . TYR B 1 159 ? 5.836 -8.891 -10.602 1 98.56 159 TYR B CA 1
ATOM 3584 C C . TYR B 1 159 ? 5.289 -10.219 -10.102 1 98.56 159 TYR B C 1
ATOM 3586 O O . TYR B 1 159 ? 4.094 -10.344 -9.82 1 98.56 159 TYR B O 1
ATOM 3594 N N . MET B 1 160 ? 6.125 -11.203 -10.023 1 98.56 160 MET B N 1
ATOM 3595 C CA . MET B 1 160 ? 5.707 -12.516 -9.547 1 98.56 160 MET B CA 1
ATOM 3596 C C . MET B 1 160 ? 6.547 -12.953 -8.352 1 98.56 160 MET B C 1
ATOM 3598 O O . MET B 1 160 ? 7.773 -12.836 -8.375 1 98.56 160 MET B O 1
ATOM 3602 N N . ARG B 1 161 ? 5.863 -13.414 -7.344 1 97.69 161 ARG B N 1
ATOM 3603 C CA . ARG B 1 161 ? 6.48 -13.883 -6.105 1 97.69 161 ARG B CA 1
ATOM 3604 C C . ARG B 1 161 ? 6.773 -15.375 -6.172 1 97.69 161 ARG B C 1
ATOM 3606 O O . ARG B 1 161 ? 5.938 -16.156 -6.637 1 97.69 161 ARG B O 1
ATOM 3613 N N . LEU B 1 162 ? 7.93 -15.719 -5.766 1 95.75 162 LEU B N 1
ATOM 3614 C CA . LEU B 1 162 ? 8.312 -17.109 -5.566 1 95.75 162 LEU B CA 1
ATOM 3615 C C . LEU B 1 162 ? 8.852 -17.328 -4.16 1 95.75 162 LEU B C 1
ATOM 3617 O O . LEU B 1 162 ? 9.445 -16.422 -3.568 1 95.75 162 LEU B O 1
ATOM 3621 N N . ARG B 1 163 ? 8.625 -18.5 -3.688 1 92.75 163 ARG B N 1
ATOM 3622 C CA . ARG B 1 163 ? 9.164 -18.812 -2.369 1 92.75 163 ARG B CA 1
ATOM 3623 C C . ARG B 1 163 ? 10.648 -19.172 -2.459 1 92.75 163 ARG B C 1
ATOM 3625 O O . ARG B 1 163 ? 11.328 -18.781 -3.41 1 92.75 163 ARG B O 1
ATOM 3632 N N . GLY B 1 164 ? 11.195 -19.781 -1.397 1 85.44 164 GLY B N 1
ATOM 3633 C CA . GLY B 1 164 ? 12.602 -20.141 -1.342 1 85.44 164 GLY B CA 1
ATOM 3634 C C . GLY B 1 164 ? 12.906 -21.484 -1.978 1 85.44 164 GLY B C 1
ATOM 3635 O O . GLY B 1 164 ? 12.141 -21.953 -2.818 1 85.44 164 GLY B O 1
ATOM 3636 N N . ARG B 1 165 ? 14 -22.062 -1.636 1 82.5 165 ARG B N 1
ATOM 3637 C CA . ARG B 1 165 ? 14.516 -23.297 -2.227 1 82.5 165 ARG B CA 1
ATOM 3638 C C . ARG B 1 165 ? 13.836 -24.516 -1.618 1 82.5 165 ARG B C 1
ATOM 3640 O O . ARG B 1 165 ? 13.82 -25.594 -2.221 1 82.5 165 ARG B O 1
ATOM 3647 N N . LYS B 1 166 ? 13.312 -24.281 -0.484 1 86.69 166 LYS B N 1
ATOM 3648 C CA . LYS B 1 166 ? 12.695 -25.391 0.218 1 86.69 166 LYS B CA 1
ATOM 3649 C C . LYS B 1 166 ? 11.5 -25.938 -0.56 1 86.69 166 LYS B C 1
ATOM 3651 O O . LYS B 1 166 ? 10.711 -25.172 -1.111 1 86.69 166 LYS B O 1
ATOM 3656 N N . GLU B 1 167 ? 11.453 -27.25 -0.606 1 91.06 167 GLU B N 1
ATOM 3657 C CA . GLU B 1 167 ? 10.305 -27.891 -1.244 1 91.06 167 GLU B CA 1
ATOM 3658 C C . GLU B 1 167 ? 9.047 -27.719 -0.4 1 91.06 167 GLU B C 1
ATOM 3660 O O . GLU B 1 167 ? 9.102 -27.797 0.83 1 91.06 167 GLU B O 1
ATOM 3665 N N . GLU B 1 168 ? 8 -27.453 -1.086 1 90.88 168 GLU B N 1
ATOM 3666 C CA . GLU B 1 168 ? 6.699 -27.266 -0.456 1 90.88 168 GLU B CA 1
ATOM 3667 C C . GLU B 1 168 ? 5.641 -28.156 -1.104 1 90.88 168 GLU B C 1
ATOM 3669 O O . GLU B 1 168 ? 5.812 -28.609 -2.238 1 90.88 168 GLU B O 1
ATOM 3674 N N . PRO B 1 169 ? 4.598 -28.422 -0.304 1 91.25 169 PRO B N 1
ATOM 3675 C CA . PRO B 1 169 ? 3.533 -29.266 -0.868 1 91.25 169 PRO B CA 1
ATOM 3676 C C . PRO B 1 169 ? 2.967 -28.688 -2.168 1 91.25 169 PRO B C 1
ATOM 3678 O O . PRO B 1 169 ? 2.803 -27.484 -2.295 1 91.25 169 PRO B O 1
ATOM 3681 N N . VAL B 1 170 ? 2.729 -29.562 -3.123 1 93.25 170 VAL B N 1
ATOM 3682 C CA . VAL B 1 170 ? 2.051 -29.203 -4.367 1 93.25 170 VAL B CA 1
ATOM 3683 C C . VAL B 1 170 ? 0.553 -29.453 -4.234 1 93.25 170 VAL B C 1
ATOM 3685 O O . VAL B 1 170 ? 0.134 -30.594 -4.004 1 93.25 170 VAL B O 1
ATOM 3688 N N . ILE B 1 171 ? -0.231 -28.406 -4.379 1 91.5 171 ILE B N 1
ATOM 3689 C CA . ILE B 1 171 ? -1.663 -28.484 -4.117 1 91.5 171 ILE B CA 1
ATOM 3690 C C . ILE B 1 171 ? -2.41 -28.781 -5.418 1 91.5 171 ILE B C 1
ATOM 3692 O O . ILE B 1 171 ? -3.465 -29.422 -5.406 1 91.5 171 ILE B O 1
ATOM 3696 N N . PHE B 1 172 ? -1.868 -28.266 -6.539 1 91.94 172 PHE B N 1
ATOM 3697 C CA . PHE B 1 172 ? -2.555 -28.391 -7.82 1 91.94 172 PHE B CA 1
ATOM 3698 C C . PHE B 1 172 ? -1.865 -29.406 -8.719 1 91.94 172 PHE B C 1
ATOM 3700 O O . PHE B 1 172 ? -0.713 -29.766 -8.477 1 91.94 172 PHE B O 1
ATOM 3707 N N . ASP B 1 173 ? -2.684 -29.766 -9.695 1 83.69 173 ASP B N 1
ATOM 3708 C CA . ASP B 1 173 ? -2.121 -30.672 -10.695 1 83.69 173 ASP B CA 1
ATOM 3709 C C . ASP B 1 173 ? -1.126 -29.938 -11.594 1 83.69 173 ASP B C 1
ATOM 3711 O O . ASP B 1 173 ? -1.226 -28.719 -11.781 1 83.69 173 ASP B O 1
ATOM 3715 N N . LYS B 1 174 ? -0.156 -30.625 -12.156 1 75.38 174 LYS B N 1
ATOM 3716 C CA . LYS B 1 174 ? 0.908 -30.078 -12.992 1 75.38 174 LYS B CA 1
ATOM 3717 C C . LYS B 1 174 ? 0.334 -29.375 -14.227 1 75.38 174 LYS B C 1
ATOM 3719 O O . LYS B 1 174 ? 0.945 -28.453 -14.758 1 75.38 174 LYS B O 1
ATOM 3724 N N . LYS B 1 175 ? -0.816 -29.781 -14.641 1 76.31 175 LYS B N 1
ATOM 3725 C CA . LYS B 1 175 ? -1.415 -29.234 -15.852 1 76.31 175 LYS B CA 1
ATOM 3726 C C . LYS B 1 175 ? -2.383 -28.094 -15.523 1 76.31 175 LYS B C 1
ATOM 3728 O O . LYS B 1 175 ? -3.24 -27.75 -16.344 1 76.31 175 LYS B O 1
ATOM 3733 N N . LYS B 1 176 ? -1.957 -27.469 -14.602 1 82.81 176 LYS B N 1
ATOM 3734 C CA . LYS B 1 176 ? -2.83 -26.391 -14.164 1 82.81 176 LYS B CA 1
ATOM 3735 C C . LYS B 1 176 ? -2.928 -25.297 -15.227 1 82.81 176 LYS B C 1
ATOM 3737 O O . LYS B 1 176 ? -1.916 -24.891 -15.797 1 82.81 176 LYS B O 1
ATOM 3742 N N . ASP B 1 177 ? -4.191 -24.922 -15.602 1 90 177 ASP B N 1
ATOM 3743 C CA . ASP B 1 177 ? -4.406 -23.75 -16.438 1 90 177 ASP B CA 1
ATOM 3744 C C . ASP B 1 177 ? -4.348 -22.469 -15.602 1 90 177 ASP B C 1
ATOM 3746 O O . ASP B 1 177 ? -4.902 -22.422 -14.5 1 90 177 ASP B O 1
ATOM 3750 N N . PHE B 1 178 ? -3.58 -21.547 -16.047 1 96.75 178 PHE B N 1
ATOM 3751 C CA . PHE B 1 178 ? -3.428 -20.297 -15.305 1 96.75 178 PHE B CA 1
ATOM 3752 C C . PHE B 1 178 ? -3.783 -19.094 -16.188 1 96.75 178 PHE B C 1
ATOM 3754 O O . PHE B 1 178 ? -3.326 -19 -17.328 1 96.75 178 PHE B O 1
ATOM 3761 N N . LYS B 1 179 ? -4.637 -18.328 -15.758 1 97.81 179 LYS B N 1
ATOM 3762 C CA . LYS B 1 179 ? -4.988 -17.078 -16.422 1 97.81 179 LYS B CA 1
ATOM 3763 C C . LYS B 1 179 ? -4.789 -15.883 -15.492 1 97.81 179 LYS B C 1
ATOM 3765 O O . LYS B 1 179 ? -5.34 -15.852 -14.391 1 97.81 179 LYS B O 1
ATOM 3770 N N . ILE B 1 180 ? -4.027 -14.922 -15.977 1 98.5 180 ILE B N 1
ATOM 3771 C CA . ILE B 1 180 ? -3.771 -13.719 -15.195 1 98.5 180 ILE B CA 1
ATOM 3772 C C . ILE B 1 180 ? -5.094 -13.031 -14.867 1 98.5 180 ILE B C 1
ATOM 3774 O O . ILE B 1 180 ? -5.949 -12.859 -15.742 1 98.5 180 ILE B O 1
ATOM 3778 N N . GLY B 1 181 ? -5.352 -12.688 -13.594 1 98.38 181 GLY B N 1
ATOM 3779 C CA . GLY B 1 181 ? -6.523 -11.93 -13.172 1 98.38 181 GLY B CA 1
ATOM 3780 C C . GLY B 1 181 ? -7.719 -12.805 -12.859 1 98.38 181 GLY B C 1
ATOM 3781 O O . GLY B 1 181 ? -8.82 -12.305 -12.648 1 98.38 181 GLY B O 1
ATOM 3782 N N . LYS B 1 182 ? -7.453 -14.078 -12.828 1 98.19 182 LYS B N 1
ATOM 3783 C CA . LYS B 1 182 ? -8.547 -14.992 -12.523 1 98.19 182 LYS B CA 1
ATOM 3784 C C . LYS B 1 182 ? -8.25 -15.828 -11.281 1 98.19 182 LYS B C 1
ATOM 3786 O O . LYS B 1 182 ? -7.152 -16.375 -11.148 1 98.19 182 LYS B O 1
ATOM 3791 N N . GLY B 1 183 ? -9.195 -15.844 -10.328 1 97.81 183 GLY B N 1
ATOM 3792 C CA . GLY B 1 183 ? -9.133 -16.719 -9.172 1 97.81 183 GLY B CA 1
ATOM 3793 C C . GLY B 1 183 ? -9.758 -18.078 -9.406 1 97.81 183 GLY B C 1
ATOM 3794 O O . GLY B 1 183 ? -10.352 -18.312 -10.461 1 97.81 183 GLY B O 1
ATOM 3795 N N . GLU B 1 184 ? -9.57 -18.984 -8.438 1 97 184 GLU B N 1
ATOM 3796 C CA . GLU B 1 184 ? -10.086 -20.344 -8.539 1 97 184 GLU B CA 1
ATOM 3797 C C . GLU B 1 184 ? -10.711 -20.797 -7.223 1 97 184 GLU B C 1
ATOM 3799 O O . GLU B 1 184 ? -10.062 -20.734 -6.172 1 97 184 GLU B O 1
ATOM 3804 N N . VAL B 1 185 ? -11.977 -21.281 -7.297 1 97.75 185 VAL B N 1
ATOM 3805 C CA . VAL B 1 185 ? -12.594 -21.906 -6.133 1 97.75 185 VAL B CA 1
ATOM 3806 C C . VAL B 1 185 ? -12.047 -23.312 -5.953 1 97.75 185 VAL B C 1
ATOM 3808 O O . VAL B 1 185 ? -12.211 -24.172 -6.828 1 97.75 185 VAL B O 1
ATOM 3811 N N . ILE B 1 186 ? -11.406 -23.531 -4.863 1 95.69 186 ILE B N 1
ATOM 3812 C CA . ILE B 1 186 ? -10.781 -24.844 -4.734 1 95.69 186 ILE B CA 1
ATOM 3813 C C . ILE B 1 186 ? -11.555 -25.688 -3.729 1 95.69 186 ILE B C 1
ATOM 3815 O O . ILE B 1 186 ? -11.375 -26.906 -3.658 1 95.69 186 ILE B O 1
ATOM 3819 N N . LYS B 1 187 ? -12.391 -25.094 -2.926 1 96.94 187 LYS B N 1
ATOM 3820 C CA . LYS B 1 187 ? -13.32 -25.75 -2.021 1 96.94 187 LYS B CA 1
ATOM 3821 C C . LYS B 1 187 ? -14.641 -24.984 -1.932 1 96.94 187 LYS B C 1
ATOM 3823 O O . LYS B 1 187 ? -14.648 -23.75 -1.844 1 96.94 187 LYS B O 1
ATOM 3828 N N . GLU B 1 188 ? -15.727 -25.688 -1.971 1 97.19 188 GLU B N 1
ATOM 3829 C CA . GLU B 1 188 ? -17.047 -25.062 -1.876 1 97.19 188 GLU B CA 1
ATOM 3830 C C . GLU B 1 188 ? -17.578 -25.109 -0.448 1 97.19 188 GLU B C 1
ATOM 3832 O O . GLU B 1 188 ? -17.359 -26.094 0.265 1 97.19 188 GLU B O 1
ATOM 3837 N N . GLY B 1 189 ? -18.219 -24.062 -0.04 1 96.88 189 GLY B N 1
ATOM 3838 C CA . GLY B 1 189 ? -18.891 -23.938 1.248 1 96.88 189 GLY B CA 1
ATOM 3839 C C . GLY B 1 189 ? -19.828 -22.75 1.331 1 96.88 189 GLY B C 1
ATOM 3840 O O . GLY B 1 189 ? -20.016 -22.031 0.344 1 96.88 189 GLY B O 1
ATOM 3841 N N . LYS B 1 190 ? -20.438 -22.516 2.531 1 95.56 190 LYS B N 1
ATOM 3842 C CA . LYS B 1 190 ? -21.484 -21.5 2.592 1 95.56 190 LYS B CA 1
ATOM 3843 C C . LYS B 1 190 ? -21.312 -20.609 3.818 1 95.56 190 LYS B C 1
ATOM 3845 O O . LYS B 1 190 ? -21.906 -19.531 3.906 1 95.56 190 LYS B O 1
ATOM 3850 N N . ASP B 1 191 ? -20.547 -21.047 4.762 1 96.5 191 ASP B N 1
ATOM 3851 C CA . ASP B 1 191 ? -20.516 -20.359 6.051 1 96.5 191 ASP B CA 1
ATOM 3852 C C . ASP B 1 191 ? -19.609 -19.141 6.004 1 96.5 191 ASP B C 1
ATOM 3854 O O . ASP B 1 191 ? -19.812 -18.172 6.738 1 96.5 191 ASP B O 1
ATOM 3858 N N . ALA B 1 192 ? -18.562 -19.172 5.195 1 97.69 192 ALA B N 1
ATOM 3859 C CA . ALA B 1 192 ? -17.609 -18.078 5.043 1 97.69 192 ALA B CA 1
ATOM 3860 C C . ALA B 1 192 ? -16.797 -18.234 3.756 1 97.69 192 ALA B C 1
ATOM 3862 O O . ALA B 1 192 ? -16.797 -19.297 3.143 1 97.69 192 ALA B O 1
ATOM 3863 N N . LEU B 1 193 ? -16.266 -17.188 3.326 1 98.31 193 LEU B N 1
ATOM 3864 C CA . LEU B 1 193 ? -15.398 -17.141 2.15 1 98.31 193 LEU B CA 1
ATOM 3865 C C . LEU B 1 193 ? -13.961 -16.844 2.543 1 98.31 193 LEU B C 1
ATOM 3867 O O . LEU B 1 193 ? -13.672 -15.797 3.113 1 98.31 193 LEU B O 1
ATOM 3871 N N . ILE B 1 194 ? -13.062 -17.797 2.348 1 98.88 194 ILE B N 1
ATOM 3872 C CA . ILE B 1 194 ? -11.633 -17.578 2.531 1 98.88 194 ILE B CA 1
ATOM 3873 C C . ILE B 1 194 ? -10.977 -17.266 1.188 1 98.88 194 ILE B C 1
ATOM 3875 O O . ILE B 1 194 ? -11.109 -18.031 0.23 1 98.88 194 ILE B O 1
ATOM 3879 N N . ILE B 1 195 ? -10.352 -16.141 1.046 1 98.81 195 ILE B N 1
ATOM 3880 C CA . ILE B 1 195 ? -9.57 -15.734 -0.113 1 98.81 195 ILE B CA 1
ATOM 3881 C C . ILE B 1 195 ? -8.086 -15.703 0.252 1 98.81 195 ILE B C 1
ATOM 3883 O O . ILE B 1 195 ? -7.664 -14.914 1.104 1 98.81 195 ILE B O 1
ATOM 3887 N N . ALA B 1 196 ? -7.277 -16.562 -0.33 1 98.81 196 ALA B N 1
ATOM 3888 C CA . ALA B 1 196 ? -5.863 -16.672 0.019 1 98.81 196 ALA B CA 1
ATOM 3889 C C . ALA B 1 196 ? -4.984 -16.578 -1.225 1 98.81 196 ALA B C 1
ATOM 3891 O O . ALA B 1 196 ? -5.457 -16.781 -2.344 1 98.81 196 ALA B O 1
ATOM 3892 N N . CYS B 1 197 ? -3.723 -16.25 -1.114 1 98.38 197 CYS B N 1
ATOM 3893 C CA . CYS B 1 197 ? -2.732 -16.25 -2.184 1 98.38 197 CYS B CA 1
ATOM 3894 C C . CYS B 1 197 ? -1.409 -16.828 -1.7 1 98.38 197 CYS B C 1
ATOM 3896 O O . CYS B 1 197 ? -1.173 -16.922 -0.494 1 98.38 197 CYS B O 1
ATOM 3898 N N . GLY B 1 198 ? -0.613 -17.266 -2.637 1 97.12 198 GLY B N 1
ATOM 3899 C CA . GLY B 1 198 ? 0.698 -17.797 -2.293 1 97.12 198 GLY B CA 1
ATOM 3900 C C . GLY B 1 198 ? 0.633 -19.016 -1.398 1 97.12 198 GLY B C 1
ATOM 3901 O O . GLY B 1 198 ? -0.265 -19.844 -1.54 1 97.12 198 GLY B O 1
ATOM 3902 N N . ASN B 1 199 ? 1.545 -19.141 -0.503 1 93.56 199 ASN B N 1
ATOM 3903 C CA . ASN B 1 199 ? 1.644 -20.297 0.368 1 93.56 199 ASN B CA 1
ATOM 3904 C C . ASN B 1 199 ? 0.5 -20.344 1.378 1 93.56 199 ASN B C 1
ATOM 3906 O O . ASN B 1 199 ? 0.235 -21.391 1.976 1 93.56 199 ASN B O 1
ATOM 3910 N N . ALA B 1 200 ? -0.109 -19.25 1.585 1 97.19 200 ALA B N 1
ATOM 3911 C CA . ALA B 1 200 ? -1.226 -19.188 2.525 1 97.19 200 ALA B CA 1
ATOM 3912 C C . ALA B 1 200 ? -2.387 -20.062 2.049 1 97.19 200 ALA B C 1
ATOM 3914 O O . ALA B 1 200 ? -3.252 -20.438 2.842 1 97.19 200 ALA B O 1
ATOM 3915 N N . VAL B 1 201 ? -2.408 -20.359 0.763 1 98 201 VAL B N 1
ATOM 3916 C CA . VAL B 1 201 ? -3.463 -21.219 0.218 1 98 201 VAL B CA 1
ATOM 3917 C C . VAL B 1 201 ? -3.396 -22.594 0.861 1 98 201 VAL B C 1
ATOM 3919 O O . VAL B 1 201 ? -4.426 -23.156 1.253 1 98 201 VAL B O 1
ATOM 3922 N N . TYR B 1 202 ? -2.178 -23.109 0.972 1 96.56 202 TYR B N 1
ATOM 3923 C CA . TYR B 1 202 ? -2.004 -24.422 1.593 1 96.56 202 TYR B CA 1
ATOM 3924 C C . TYR B 1 202 ? -2.475 -24.406 3.041 1 96.56 202 TYR B C 1
ATOM 3926 O O . TYR B 1 202 ? -3.213 -25.297 3.471 1 96.56 202 TYR B O 1
ATOM 3934 N N . ASP B 1 203 ? -2.051 -23.438 3.801 1 97.12 203 ASP B N 1
ATOM 3935 C CA . ASP B 1 203 ? -2.443 -23.328 5.203 1 97.12 203 ASP B CA 1
ATOM 3936 C C . ASP B 1 203 ? -3.951 -23.109 5.336 1 97.12 203 ASP B C 1
ATOM 3938 O O . ASP B 1 203 ? -4.57 -23.609 6.277 1 97.12 203 ASP B O 1
ATOM 3942 N N . SER B 1 204 ? -4.531 -22.375 4.41 1 98.5 204 SER B N 1
ATOM 3943 C CA . SER B 1 204 ? -5.973 -22.141 4.398 1 98.5 204 SER B CA 1
ATOM 3944 C C . SER B 1 204 ? -6.734 -23.422 4.074 1 98.5 204 SER B C 1
ATOM 3946 O O . SER B 1 204 ? -7.84 -23.641 4.574 1 98.5 204 SER B O 1
ATOM 3948 N N . LEU B 1 205 ? -6.152 -24.234 3.182 1 97.88 205 LEU B N 1
ATOM 3949 C CA . LEU B 1 205 ? -6.734 -25.547 2.898 1 97.88 205 LEU B CA 1
ATOM 3950 C C . LEU B 1 205 ? -6.789 -26.406 4.16 1 97.88 205 LEU B C 1
ATOM 3952 O O . LEU B 1 205 ? -7.824 -27 4.465 1 97.88 205 LEU B O 1
ATOM 3956 N N . LYS B 1 206 ? -5.688 -26.422 4.91 1 97.44 206 LYS B N 1
ATOM 3957 C CA . LYS B 1 206 ? -5.645 -27.141 6.18 1 97.44 206 LYS B CA 1
ATOM 3958 C C . LYS B 1 206 ? -6.691 -26.594 7.148 1 97.44 206 LYS B C 1
ATOM 3960 O O . LYS B 1 206 ? -7.391 -27.375 7.809 1 97.44 206 LYS B O 1
ATOM 3965 N N . ALA B 1 207 ? -6.766 -25.281 7.238 1 98.5 207 ALA B N 1
ATOM 3966 C CA . ALA B 1 207 ? -7.758 -24.641 8.102 1 98.5 207 ALA B CA 1
ATOM 3967 C C . ALA B 1 207 ? -9.172 -25.062 7.703 1 98.5 207 ALA B C 1
ATOM 3969 O O . ALA B 1 207 ? -10.016 -25.328 8.562 1 98.5 207 ALA B O 1
ATOM 3970 N N . SER B 1 208 ? -9.453 -25.078 6.406 1 98.38 208 SER B N 1
ATOM 3971 C CA . SER B 1 208 ? -10.773 -25.422 5.902 1 98.38 208 SER B CA 1
ATOM 3972 C C . SER B 1 208 ? -11.164 -26.844 6.293 1 98.38 208 SER B C 1
ATOM 3974 O O . SER B 1 208 ? -12.336 -27.109 6.57 1 98.38 208 SER B O 1
ATOM 3976 N N . GLU B 1 209 ? -10.188 -27.75 6.305 1 97.94 209 GLU B N 1
ATOM 3977 C CA . GLU B 1 209 ? -10.438 -29.125 6.727 1 97.94 209 GLU B CA 1
ATOM 3978 C C . GLU B 1 209 ? -10.773 -29.203 8.211 1 97.94 209 GLU B C 1
ATOM 3980 O O . GLU B 1 209 ? -11.695 -29.922 8.609 1 97.94 209 GLU B O 1
ATOM 3985 N N . ILE B 1 210 ? -10.023 -28.469 8.953 1 98.38 210 ILE B N 1
ATOM 3986 C CA . ILE B 1 210 ? -10.281 -28.422 10.383 1 98.38 210 ILE B CA 1
ATOM 3987 C C . ILE B 1 210 ? -11.68 -27.859 10.641 1 98.38 210 ILE B C 1
ATOM 3989 O O . ILE B 1 210 ? -12.445 -28.438 11.422 1 98.38 210 ILE B O 1
ATOM 3993 N N . LEU B 1 211 ? -12.039 -26.812 9.992 1 98.5 211 LEU B N 1
ATOM 3994 C CA . LEU B 1 211 ? -13.344 -26.172 10.141 1 98.5 211 LEU B CA 1
ATOM 3995 C C . LEU B 1 211 ? -14.461 -27.125 9.734 1 98.5 211 LEU B C 1
ATOM 3997 O O . LEU B 1 211 ? -15.484 -27.219 10.406 1 98.5 211 LEU B O 1
ATOM 4001 N N . GLN B 1 212 ? -14.234 -27.844 8.641 1 98 212 GLN B N 1
ATOM 4002 C CA . GLN B 1 212 ? -15.219 -28.812 8.164 1 98 212 GLN B CA 1
ATOM 4003 C C . GLN B 1 212 ? -15.5 -29.875 9.219 1 98 212 GLN B C 1
ATOM 4005 O O . GLN B 1 212 ? -16.641 -30.281 9.414 1 98 212 GLN B O 1
ATOM 4010 N N . SER B 1 213 ? -14.438 -30.297 9.828 1 97.94 213 SER B N 1
ATOM 4011 C CA . SER B 1 213 ? -14.578 -31.297 10.875 1 97.94 213 SER B CA 1
ATOM 4012 C C . SER B 1 213 ? -15.383 -30.75 12.055 1 97.94 213 SER B C 1
ATOM 4014 O O . SER B 1 213 ? -15.914 -31.531 12.859 1 97.94 213 SER B O 1
ATOM 4016 N N . ARG B 1 214 ? -15.484 -29.5 12.141 1 96.56 214 ARG B N 1
ATOM 4017 C CA . ARG B 1 214 ? -16.219 -28.859 13.219 1 96.56 214 ARG B CA 1
ATOM 4018 C C . ARG B 1 214 ? -17.578 -28.359 12.742 1 96.56 214 ARG B C 1
ATOM 4020 O O . ARG B 1 214 ? -18.25 -27.594 13.438 1 96.56 214 ARG B O 1
ATOM 4027 N N . GLY B 1 215 ? -17.953 -28.641 11.555 1 97.31 215 GLY B N 1
ATOM 4028 C CA . GLY B 1 215 ? -19.281 -28.359 11.031 1 97.31 215 GLY B CA 1
ATOM 4029 C C . GLY B 1 215 ? -19.359 -27.047 10.297 1 97.31 215 GLY B C 1
ATOM 4030 O O . GLY B 1 215 ? -20.469 -26.562 9.992 1 97.31 215 GLY B O 1
ATOM 4031 N N . ILE B 1 216 ? -18.297 -26.391 10.078 1 97.88 216 ILE B N 1
ATOM 4032 C CA . ILE B 1 216 ? -18.234 -25.125 9.367 1 97.88 216 ILE B CA 1
ATOM 4033 C C . ILE B 1 216 ? -17.719 -25.344 7.949 1 97.88 216 ILE B C 1
ATOM 4035 O O . ILE B 1 216 ? -16.594 -25.812 7.766 1 97.88 216 ILE B O 1
ATOM 4039 N N . LYS B 1 217 ? -18.5 -25.078 6.973 1 98 217 LYS B N 1
ATOM 4040 C CA . LYS B 1 217 ? -18.141 -25.266 5.574 1 98 217 LYS B CA 1
ATOM 4041 C C . LYS B 1 217 ? -17.781 -23.938 4.918 1 98 217 LYS B C 1
ATOM 4043 O O . LYS B 1 217 ? -18.641 -23.094 4.707 1 98 217 LYS B O 1
ATOM 4048 N N . VAL B 1 218 ? -16.547 -23.781 4.527 1 98.31 218 VAL B N 1
ATOM 4049 C CA . VAL B 1 218 ? -16.078 -22.516 3.967 1 98.31 218 VAL B CA 1
ATOM 4050 C C . VAL B 1 218 ? -15.789 -22.688 2.479 1 98.31 218 VAL B C 1
ATOM 4052 O O . VAL B 1 218 ? -15.383 -23.781 2.041 1 98.31 218 VAL B O 1
ATOM 4055 N N . THR B 1 219 ? -16.078 -21.688 1.705 1 98.56 219 THR B N 1
ATOM 4056 C CA . THR B 1 219 ? -15.547 -21.578 0.354 1 98.56 219 THR B CA 1
ATOM 4057 C C . THR B 1 219 ? -14.102 -21.094 0.383 1 98.56 219 THR B C 1
ATOM 4059 O O . THR B 1 219 ? -13.781 -20.125 1.085 1 98.56 219 THR B O 1
ATOM 4062 N N . LEU B 1 220 ? -13.203 -21.781 -0.24 1 98.69 220 LEU B N 1
ATOM 4063 C CA . LEU B 1 220 ? -11.805 -21.375 -0.326 1 98.69 220 LEU B CA 1
ATOM 4064 C C . LEU B 1 220 ? -11.438 -20.984 -1.754 1 98.69 220 LEU B C 1
ATOM 4066 O O . LEU B 1 220 ? -11.609 -21.781 -2.684 1 98.69 220 LEU B O 1
ATOM 4070 N N . VAL B 1 221 ? -10.938 -19.812 -1.941 1 98.62 221 VAL B N 1
ATOM 4071 C CA . VAL B 1 221 ? -10.539 -19.281 -3.242 1 98.62 221 VAL B CA 1
ATOM 4072 C C . VAL B 1 221 ? -9.031 -19.062 -3.277 1 98.62 221 VAL B C 1
ATOM 4074 O O . VAL B 1 221 ? -8.461 -18.438 -2.377 1 98.62 221 VAL B O 1
ATOM 4077 N N . ASN B 1 222 ? -8.414 -19.641 -4.262 1 98.5 222 ASN B N 1
ATOM 4078 C CA . ASN B 1 222 ? -7.047 -19.281 -4.629 1 98.5 222 ASN B CA 1
ATOM 4079 C C . ASN B 1 222 ? -7.016 -18.031 -5.508 1 98.5 222 ASN B C 1
ATOM 4081 O O . ASN B 1 222 ? -7.387 -18.078 -6.68 1 98.5 222 ASN B O 1
ATOM 4085 N N . MET B 1 223 ? -6.609 -16.922 -4.945 1 98.69 223 MET B N 1
ATOM 4086 C CA . MET B 1 223 ? -6.469 -15.664 -5.668 1 98.69 223 MET B CA 1
ATOM 4087 C C . MET B 1 223 ? -5.004 -15.367 -5.973 1 98.69 223 MET B C 1
ATOM 4089 O O . MET B 1 223 ? -4.414 -14.461 -5.387 1 98.69 223 MET B O 1
ATOM 4093 N N . SER B 1 224 ? -4.48 -16.047 -6.922 1 98.12 224 SER B N 1
ATOM 4094 C CA . SER B 1 224 ? -3.059 -15.969 -7.23 1 98.12 224 SER B CA 1
ATOM 4095 C C . SER B 1 224 ? -2.686 -14.594 -7.777 1 98.12 224 SER B C 1
ATOM 4097 O O . SER B 1 224 ? -1.587 -14.102 -7.523 1 98.12 224 SER B O 1
ATOM 4099 N N . THR B 1 225 ? -3.582 -14.023 -8.594 1 98.75 225 THR B N 1
ATOM 4100 C CA . THR B 1 225 ? -3.348 -12.664 -9.086 1 98.75 225 THR B CA 1
ATOM 4101 C C . THR B 1 225 ? -3.916 -11.633 -8.109 1 98.75 225 THR B C 1
ATOM 4103 O O . THR B 1 225 ? -5.133 -11.539 -7.945 1 98.75 225 THR B O 1
ATOM 4106 N N . VAL B 1 226 ? -3.055 -10.898 -7.484 1 98.5 226 VAL B N 1
ATOM 4107 C CA . VAL B 1 226 ? -3.461 -9.891 -6.508 1 98.5 226 VAL B CA 1
ATOM 4108 C C . VAL B 1 226 ? -3.826 -8.594 -7.223 1 98.5 226 VAL B C 1
ATOM 4110 O O . VAL B 1 226 ? -4.68 -7.84 -6.754 1 98.5 226 VAL B O 1
ATOM 4113 N N . ARG B 1 227 ? -3.158 -8.367 -8.32 1 97.56 227 ARG B N 1
ATOM 4114 C CA . ARG B 1 227 ? -3.488 -7.273 -9.227 1 97.56 227 ARG B CA 1
ATOM 4115 C C . ARG B 1 227 ? -3.32 -7.695 -10.68 1 97.56 227 ARG B C 1
ATOM 4117 O O . ARG B 1 227 ? -2.219 -8.055 -11.102 1 97.56 227 ARG B O 1
ATOM 4124 N N . PRO B 1 228 ? -4.344 -7.625 -11.5 1 97.62 228 PRO B N 1
ATOM 4125 C CA . PRO B 1 228 ? -5.703 -7.234 -11.125 1 97.62 228 PRO B CA 1
ATOM 4126 C C . PRO B 1 228 ? -6.438 -8.328 -10.344 1 97.62 228 PRO B C 1
ATOM 4128 O O . PRO B 1 228 ? -6.215 -9.516 -10.586 1 97.62 228 PRO B O 1
ATOM 4131 N N . LEU B 1 229 ? -7.309 -7.855 -9.43 1 97.56 229 LEU B N 1
ATOM 4132 C CA . LEU B 1 229 ? -8.18 -8.773 -8.711 1 97.56 229 LEU B CA 1
ATOM 4133 C C . 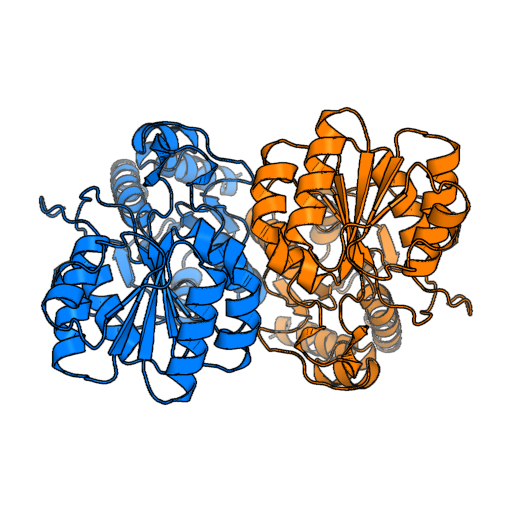LEU B 1 229 ? -9.25 -9.344 -9.641 1 97.56 229 LEU B C 1
ATOM 4135 O O . LEU B 1 229 ? -9.719 -8.648 -10.547 1 97.56 229 LEU B O 1
ATOM 4139 N N . ASP B 1 230 ? -9.633 -10.555 -9.445 1 98.5 230 ASP B N 1
ATOM 4140 C CA . ASP B 1 230 ? -10.797 -11.102 -10.133 1 98.5 230 ASP B CA 1
ATOM 4141 C C . ASP B 1 230 ? -12.094 -10.57 -9.523 1 98.5 230 ASP B C 1
ATOM 4143 O O . ASP B 1 230 ? -12.773 -11.273 -8.773 1 98.5 230 ASP B O 1
ATOM 4147 N N . GLU B 1 231 ? -12.445 -9.406 -9.891 1 97.38 231 GLU B N 1
ATOM 4148 C CA . GLU B 1 231 ? -13.594 -8.727 -9.305 1 97.38 231 GLU B CA 1
ATOM 4149 C C . GLU B 1 231 ? -14.891 -9.461 -9.617 1 97.38 231 GLU B C 1
ATOM 4151 O O . GLU B 1 231 ? -15.805 -9.516 -8.781 1 97.38 231 GLU B O 1
ATOM 4156 N N . ASP B 1 232 ? -15 -10.016 -10.789 1 97.81 232 ASP B N 1
ATOM 4157 C CA . ASP B 1 232 ? -16.203 -10.75 -11.172 1 97.81 232 ASP B CA 1
ATOM 4158 C C . ASP B 1 232 ? -16.438 -11.945 -10.25 1 97.81 232 ASP B C 1
ATOM 4160 O O . ASP B 1 232 ? -17.547 -12.156 -9.781 1 97.81 232 ASP B O 1
ATOM 4164 N N . LEU B 1 233 ? -15.367 -12.672 -10.008 1 97.94 233 LEU B N 1
ATOM 4165 C CA . LEU B 1 233 ? -15.469 -13.82 -9.117 1 97.94 233 LEU B CA 1
ATOM 4166 C C . LEU B 1 233 ? -15.859 -13.375 -7.707 1 97.94 233 LEU B C 1
ATOM 4168 O O . LEU B 1 233 ? -16.719 -14 -7.07 1 97.94 233 LEU B O 1
ATOM 4172 N N . LEU B 1 234 ? -15.227 -12.312 -7.219 1 96.94 234 LEU B N 1
ATOM 4173 C CA . LEU B 1 234 ? -15.508 -11.82 -5.875 1 96.94 234 LEU B CA 1
ATOM 4174 C C . LEU B 1 234 ? -16.953 -11.359 -5.766 1 96.94 234 LEU B C 1
ATOM 4176 O O . LEU B 1 234 ? -17.609 -11.594 -4.75 1 96.94 234 LEU B O 1
ATOM 4180 N N . LEU B 1 235 ? -17.453 -10.672 -6.828 1 96.38 235 LEU B N 1
ATOM 4181 C CA . LEU B 1 235 ? -18.859 -10.234 -6.832 1 96.38 235 LEU B CA 1
ATOM 4182 C C . LEU B 1 235 ? -19.797 -11.43 -6.742 1 96.38 235 LEU B C 1
ATOM 4184 O O . LEU B 1 235 ? -20.766 -11.406 -5.988 1 96.38 235 LEU B O 1
ATOM 4188 N N . GLU B 1 236 ? -19.5 -12.43 -7.457 1 96.75 236 GLU B N 1
ATOM 4189 C CA . GLU B 1 236 ? -20.328 -13.633 -7.461 1 96.75 236 GLU B CA 1
ATOM 4190 C C . GLU B 1 236 ? -20.328 -14.305 -6.09 1 96.75 236 GLU B C 1
ATOM 4192 O O . GLU B 1 236 ? -21.391 -14.594 -5.535 1 96.75 236 GLU B O 1
ATOM 4197 N N . LEU B 1 237 ? -19.203 -14.484 -5.492 1 96.25 237 LEU B N 1
ATOM 4198 C CA . LEU B 1 237 ? -19.062 -15.25 -4.258 1 96.25 237 LEU B CA 1
ATOM 4199 C C . LEU B 1 237 ? -19.594 -14.461 -3.07 1 96.25 237 LEU B C 1
ATOM 4201 O O . LEU B 1 237 ? -20.125 -15.047 -2.119 1 96.25 237 LEU B O 1
ATOM 4205 N N . THR B 1 238 ? -19.453 -13.125 -3.127 1 94.19 238 THR B N 1
ATOM 4206 C CA . THR B 1 238 ? -19.875 -12.305 -1.997 1 94.19 238 THR B CA 1
ATOM 4207 C C . THR B 1 238 ? -21.359 -12 -2.076 1 94.19 238 THR B C 1
ATOM 4209 O O . THR B 1 238 ? -21.906 -11.32 -1.205 1 94.19 238 THR B O 1
ATOM 4212 N N . SER B 1 239 ? -22.016 -12.406 -3.094 1 92.19 239 SER B N 1
ATOM 4213 C CA . SER B 1 239 ? -23.469 -12.25 -3.195 1 92.19 239 SER B CA 1
ATOM 4214 C C . SER B 1 239 ? -24.188 -13.133 -2.188 1 92.19 239 SER B C 1
ATOM 4216 O O . SER B 1 239 ? -25.297 -12.812 -1.759 1 92.19 239 SER B O 1
ATOM 4218 N N . SER B 1 240 ? -23.516 -14.242 -1.771 1 90.12 240 SER B N 1
ATOM 4219 C CA . SER B 1 240 ? -24.203 -15.211 -0.92 1 90.12 240 SER B CA 1
ATOM 4220 C C . SER B 1 240 ? -23.5 -15.359 0.426 1 90.12 240 SER B C 1
ATOM 4222 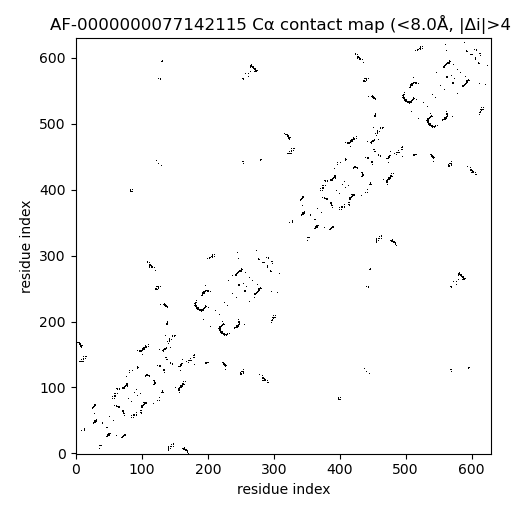O O . SER B 1 240 ? -24.031 -15.992 1.344 1 90.12 240 SER B O 1
ATOM 4224 N N . VAL B 1 241 ? -22.359 -14.844 0.527 1 91.88 241 VAL B N 1
ATOM 4225 C CA . VAL B 1 241 ? -21.562 -14.969 1.753 1 91.88 241 VAL B CA 1
ATOM 4226 C C . VAL B 1 241 ? -21.078 -13.594 2.193 1 91.88 241 VAL B C 1
ATOM 4228 O O . VAL B 1 241 ? -20.5 -12.852 1.398 1 91.88 241 VAL B O 1
ATOM 4231 N N . ASP B 1 242 ? -21.312 -13.242 3.48 1 91.19 242 ASP B N 1
ATOM 4232 C CA . ASP B 1 242 ? -20.953 -11.898 3.932 1 91.19 242 ASP B CA 1
ATOM 4233 C C . ASP B 1 242 ? -19.734 -11.922 4.832 1 91.19 242 ASP B C 1
ATOM 4235 O O . ASP B 1 242 ? -19.141 -10.875 5.117 1 91.19 242 ASP B O 1
ATOM 4239 N N . ASN B 1 243 ? -19.359 -13.156 5.348 1 95.62 243 ASN B N 1
ATOM 4240 C CA . ASN B 1 243 ? -18.141 -13.312 6.141 1 95.62 243 ASN B CA 1
ATOM 4241 C C . ASN B 1 243 ? -16.922 -13.609 5.262 1 95.62 243 ASN B C 1
ATOM 4243 O O . ASN B 1 243 ? -16.781 -14.727 4.762 1 95.62 243 ASN B O 1
ATOM 4247 N N . ILE B 1 244 ? -16.094 -12.641 5.09 1 97.56 244 ILE B N 1
ATOM 4248 C CA . ILE B 1 244 ? -14.961 -12.758 4.176 1 97.56 244 ILE B CA 1
ATOM 4249 C C . ILE B 1 244 ? -13.656 -12.773 4.969 1 97.56 244 ILE B C 1
ATOM 4251 O O . ILE B 1 244 ? -13.43 -11.914 5.82 1 97.56 244 ILE B O 1
ATOM 4255 N N . ILE B 1 245 ? -12.836 -13.773 4.781 1 98.62 245 ILE B N 1
ATOM 4256 C CA . ILE B 1 245 ? -11.523 -13.875 5.395 1 98.62 245 ILE B CA 1
ATOM 4257 C C . ILE B 1 245 ? -10.445 -13.836 4.316 1 98.62 245 ILE B C 1
ATOM 4259 O O . ILE B 1 245 ? -10.5 -14.602 3.348 1 98.62 245 ILE B O 1
ATOM 4263 N N . THR B 1 246 ? -9.547 -12.953 4.387 1 98.75 246 THR B N 1
ATOM 4264 C CA . THR B 1 246 ? -8.367 -12.984 3.533 1 98.75 246 THR B CA 1
ATOM 4265 C C . THR B 1 246 ? -7.152 -13.508 4.301 1 98.75 246 THR B C 1
ATOM 4267 O O . THR B 1 246 ? -6.977 -13.203 5.48 1 98.75 246 THR B O 1
ATOM 4270 N N . VAL B 1 247 ? -6.348 -14.344 3.686 1 98.75 247 VAL B N 1
ATOM 4271 C CA . VAL B 1 247 ? -5.164 -14.938 4.305 1 98.75 247 VAL B CA 1
ATOM 4272 C C . VAL B 1 247 ? -3.957 -14.758 3.387 1 98.75 247 VAL B C 1
ATOM 4274 O O . VAL B 1 247 ? -4.004 -15.125 2.211 1 98.75 247 VAL B O 1
ATOM 4277 N N . GLU B 1 248 ? -2.879 -14.227 3.877 1 98.06 248 GLU B N 1
ATOM 4278 C CA . GLU B 1 248 ? -1.648 -14.039 3.113 1 98.06 248 GLU B CA 1
ATOM 4279 C C . GLU B 1 248 ? -0.42 -14.117 4.016 1 98.06 248 GLU B C 1
ATOM 4281 O O . GLU B 1 248 ? -0.465 -13.688 5.172 1 98.06 248 GLU B O 1
ATOM 4286 N N . HIS B 1 249 ? 0.602 -14.734 3.527 1 95.25 249 HIS B N 1
ATOM 4287 C CA . HIS B 1 249 ? 1.899 -14.664 4.188 1 95.25 249 HIS B CA 1
ATOM 4288 C C . HIS B 1 249 ? 2.623 -13.367 3.836 1 95.25 249 HIS B C 1
ATOM 4290 O O . HIS B 1 249 ? 3.707 -13.398 3.248 1 95.25 249 HIS B O 1
ATOM 4296 N N . HIS B 1 250 ? 2.041 -12.297 4.176 1 95.5 250 HIS B N 1
ATOM 4297 C CA . HIS B 1 250 ? 2.408 -10.914 3.898 1 95.5 250 HIS B CA 1
ATOM 4298 C C . HIS B 1 250 ? 1.771 -9.961 4.906 1 95.5 250 HIS B C 1
ATOM 4300 O O . HIS B 1 250 ? 0.851 -10.344 5.633 1 95.5 250 HIS B O 1
ATOM 4306 N N . ASN B 1 251 ? 2.312 -8.82 5.043 1 94.12 251 ASN B N 1
ATOM 4307 C CA . ASN B 1 251 ? 1.613 -7.793 5.812 1 94.12 251 ASN B CA 1
ATOM 4308 C C . ASN B 1 251 ? 0.205 -7.555 5.277 1 94.12 251 ASN B C 1
ATOM 4310 O O . ASN B 1 251 ? -0.003 -7.516 4.062 1 94.12 251 ASN B O 1
ATOM 4314 N N . THR B 1 252 ? -0.764 -7.371 6.199 1 94.44 252 THR B N 1
ATOM 4315 C CA . THR B 1 252 ? -2.143 -7.168 5.77 1 94.44 252 THR B CA 1
ATOM 4316 C C . THR B 1 252 ? -2.312 -5.789 5.137 1 94.44 252 THR B C 1
ATOM 4318 O O . THR B 1 252 ? -3.299 -5.539 4.441 1 94.44 252 THR B O 1
ATOM 4321 N N . THR B 1 253 ? -1.37 -4.883 5.414 1 94.94 253 THR B N 1
ATOM 4322 C CA . THR B 1 253 ? -1.393 -3.559 4.801 1 94.94 253 THR B CA 1
ATOM 4323 C C . THR B 1 253 ? -0.748 -3.594 3.416 1 94.94 253 THR B C 1
ATOM 4325 O O . THR B 1 253 ? 0.427 -3.939 3.283 1 94.94 253 THR B O 1
ATOM 4328 N N . GLY B 1 254 ? -1.546 -3.303 2.451 1 95.94 254 GLY B N 1
ATOM 4329 C CA . GLY B 1 254 ? -1.022 -3.15 1.104 1 95.94 254 GLY B CA 1
ATOM 4330 C C . GLY B 1 254 ? -1.074 -4.434 0.295 1 95.94 254 GLY B C 1
ATOM 4331 O O . GLY B 1 254 ? -0.843 -4.422 -0.916 1 95.94 254 GLY B O 1
ATOM 4332 N N . GLY B 1 255 ? -1.369 -5.555 0.938 1 97.19 255 GLY B N 1
ATOM 4333 C CA . GLY B 1 255 ? -1.385 -6.84 0.257 1 97.19 255 GLY B CA 1
ATOM 4334 C C . GLY B 1 255 ? -2.77 -7.254 -0.201 1 97.19 255 GLY B C 1
ATOM 4335 O O . GLY B 1 255 ? -3.566 -6.414 -0.63 1 97.19 255 GLY B O 1
ATOM 4336 N N . LEU B 1 256 ? -3.02 -8.562 -0.226 1 98.56 256 LEU B N 1
ATOM 4337 C CA . LEU B 1 256 ? -4.289 -9.133 -0.667 1 98.56 256 LEU B CA 1
ATOM 4338 C C . LEU B 1 256 ? -5.441 -8.617 0.185 1 98.56 256 LEU B C 1
ATOM 4340 O O . LEU B 1 256 ? -6.496 -8.25 -0.344 1 98.56 256 LEU B O 1
ATOM 4344 N N . GLY B 1 257 ? -5.242 -8.625 1.496 1 98.12 257 GLY B N 1
ATOM 4345 C CA . GLY B 1 257 ? -6.277 -8.141 2.396 1 98.12 257 GLY B CA 1
ATOM 4346 C C . GLY B 1 257 ? -6.742 -6.738 2.074 1 98.12 257 GLY B C 1
ATOM 4347 O O . GLY B 1 257 ? -7.945 -6.461 2.062 1 98.12 257 GLY B O 1
ATOM 4348 N N . SER B 1 258 ? -5.805 -5.836 1.817 1 98.06 258 SER B N 1
ATOM 4349 C CA . SER B 1 258 ? -6.133 -4.461 1.449 1 98.06 258 SER B CA 1
ATOM 4350 C C . SER B 1 258 ? -6.855 -4.402 0.108 1 98.06 258 SER B C 1
ATOM 4352 O O . SER B 1 258 ? -7.836 -3.672 -0.044 1 98.06 258 SER B O 1
ATOM 4354 N N . ALA B 1 259 ? -6.348 -5.172 -0.875 1 98.12 259 ALA B N 1
ATOM 4355 C CA . ALA B 1 259 ? -6.961 -5.18 -2.201 1 98.12 259 ALA B CA 1
ATOM 4356 C C . ALA B 1 259 ? -8.422 -5.602 -2.129 1 98.12 259 ALA B C 1
ATOM 4358 O O . ALA B 1 259 ? -9.289 -4.984 -2.76 1 98.12 259 ALA B O 1
ATOM 4359 N N . VAL B 1 260 ? -8.688 -6.617 -1.344 1 98.12 260 VAL B N 1
ATOM 4360 C CA . VAL B 1 260 ? -10.047 -7.121 -1.193 1 98.12 260 VAL B CA 1
ATOM 4361 C C . VAL B 1 260 ? -10.891 -6.102 -0.428 1 98.12 260 VAL B C 1
ATOM 4363 O O . VAL B 1 260 ? -12.055 -5.867 -0.768 1 98.12 260 VAL B O 1
ATOM 4366 N N . ALA B 1 261 ? -10.32 -5.465 0.601 1 97.5 261 ALA B N 1
ATOM 4367 C CA . ALA B 1 261 ? -11.031 -4.438 1.359 1 97.5 261 ALA B CA 1
ATOM 4368 C C . ALA B 1 261 ? -11.469 -3.289 0.455 1 97.5 261 ALA B C 1
ATOM 4370 O O . ALA B 1 261 ? -12.609 -2.828 0.528 1 97.5 261 ALA B O 1
ATOM 4371 N N . GLU B 1 262 ? -10.539 -2.844 -0.35 1 96.88 262 GLU B N 1
ATOM 4372 C CA . GLU B 1 262 ? -10.82 -1.767 -1.295 1 96.88 262 GLU B CA 1
ATOM 4373 C C . GLU B 1 262 ? -11.969 -2.137 -2.229 1 96.88 262 GLU B C 1
ATOM 4375 O O . GLU B 1 262 ? -12.875 -1.335 -2.449 1 96.88 262 GLU B O 1
ATOM 4380 N N . PHE B 1 263 ? -11.93 -3.346 -2.691 1 96.81 263 PHE B N 1
ATOM 4381 C CA . PHE B 1 263 ? -12.984 -3.844 -3.568 1 96.81 263 PHE B CA 1
ATOM 4382 C C . PHE B 1 263 ? -14.32 -3.895 -2.836 1 96.81 263 PHE B C 1
ATOM 4384 O O . PHE B 1 263 ? -15.328 -3.398 -3.34 1 96.81 263 PHE B O 1
ATOM 4391 N N . LEU B 1 264 ? -14.336 -4.48 -1.642 1 96.06 264 LEU B N 1
ATOM 4392 C CA . LEU B 1 264 ? -15.562 -4.719 -0.897 1 96.06 264 LEU B CA 1
ATOM 4393 C C . LEU B 1 264 ? -16.25 -3.402 -0.534 1 96.06 264 LEU B C 1
ATOM 4395 O O . LEU B 1 264 ? -17.469 -3.268 -0.679 1 96.06 264 LEU B O 1
ATOM 4399 N N . THR B 1 265 ? -15.508 -2.387 -0.101 1 95.31 265 THR B N 1
ATOM 4400 C CA . THR B 1 265 ? -16.109 -1.142 0.367 1 95.31 265 THR B CA 1
ATOM 4401 C C . THR B 1 265 ? -16.719 -0.368 -0.795 1 95.31 265 THR B C 1
ATOM 4403 O O . THR B 1 265 ? -17.656 0.417 -0.602 1 95.31 265 THR B O 1
ATOM 4406 N N . GLU B 1 266 ? -16.234 -0.631 -1.974 1 94.19 266 GLU B N 1
ATOM 4407 C CA . GLU B 1 266 ? -16.734 0.096 -3.133 1 94.19 266 GLU B CA 1
ATOM 4408 C C . GLU B 1 266 ? -17.922 -0.628 -3.766 1 94.19 266 GLU B C 1
ATOM 4410 O O . GLU B 1 266 ? -18.812 0.006 -4.34 1 94.19 266 GLU B O 1
ATOM 4415 N N . LYS B 1 267 ? -17.891 -1.963 -3.619 1 91.69 267 LYS B N 1
ATOM 4416 C CA . LYS B 1 267 ? -18.812 -2.725 -4.445 1 91.69 267 LYS B CA 1
ATOM 4417 C C . LYS B 1 267 ? -19.906 -3.377 -3.596 1 91.69 267 LYS B C 1
ATOM 4419 O O . LYS B 1 267 ? -20.953 -3.77 -4.113 1 91.69 267 LYS B O 1
ATOM 4424 N N . LYS B 1 268 ? -19.625 -3.494 -2.311 1 85.19 268 LYS B N 1
ATOM 4425 C CA . LYS B 1 268 ? -20.547 -4.215 -1.444 1 85.19 268 LYS B CA 1
ATOM 4426 C C . LYS B 1 268 ? -20.953 -3.365 -0.239 1 85.19 268 LYS B C 1
ATOM 4428 O O . LYS B 1 268 ? -20.094 -2.727 0.384 1 85.19 268 LYS B O 1
ATOM 4433 N N . GLN B 1 269 ? -22.219 -3.418 0.101 1 79.31 269 GLN B N 1
ATOM 4434 C CA . GLN B 1 269 ? -22.719 -2.605 1.205 1 79.31 269 GLN B CA 1
ATOM 4435 C C . GLN B 1 269 ? -22.688 -3.379 2.52 1 79.31 269 GLN B C 1
ATOM 4437 O O . GLN B 1 269 ? -22.453 -2.797 3.582 1 79.31 269 GLN B O 1
ATOM 4442 N N . GLN B 1 270 ? -22.891 -4.676 2.412 1 82.31 270 GLN B N 1
ATOM 4443 C CA . GLN B 1 270 ? -23.031 -5.484 3.619 1 82.31 270 GLN B CA 1
ATOM 4444 C C . GLN B 1 270 ? -22 -6.598 3.66 1 82.31 270 GLN B C 1
ATOM 4446 O O . GLN B 1 270 ? -22.234 -7.707 3.182 1 82.31 270 GLN B O 1
ATOM 4451 N N . ILE B 1 271 ? -20.859 -6.332 4.148 1 89.12 271 ILE B N 1
ATOM 4452 C CA . ILE B 1 271 ? -19.812 -7.344 4.281 1 89.12 271 ILE B CA 1
ATOM 4453 C C . ILE B 1 271 ? -18.953 -7.039 5.504 1 89.12 271 ILE B C 1
ATOM 4455 O O . ILE B 1 271 ? -18.875 -5.891 5.941 1 89.12 271 ILE B O 1
ATOM 4459 N N . ARG B 1 272 ? -18.422 -8.055 6.031 1 93.25 272 ARG B N 1
ATOM 4460 C CA . ARG B 1 272 ? -17.391 -7.93 7.047 1 93.25 272 ARG B CA 1
ATOM 4461 C C . ARG B 1 272 ? -16.156 -8.742 6.676 1 93.25 272 ARG B C 1
ATOM 4463 O O . ARG B 1 272 ? -16.266 -9.836 6.117 1 93.25 272 ARG B O 1
ATOM 4470 N N . GLN B 1 273 ? -15.031 -8.227 6.98 1 97 273 GLN B N 1
ATOM 4471 C CA . GLN B 1 273 ? -13.781 -8.852 6.559 1 97 273 GLN B CA 1
ATOM 4472 C C . GLN B 1 273 ? -12.852 -9.07 7.746 1 97 273 GLN B C 1
ATOM 4474 O O . GLN B 1 273 ? -12.742 -8.219 8.633 1 97 273 GLN B O 1
ATOM 4479 N N . LEU B 1 274 ? -12.328 -10.211 7.863 1 97.69 274 LEU B N 1
ATOM 4480 C CA . LEU B 1 274 ? -11.188 -10.523 8.719 1 97.69 274 LEU B CA 1
ATOM 4481 C C . LEU B 1 274 ? -9.914 -10.68 7.887 1 97.69 274 LEU B C 1
ATOM 4483 O O . LEU B 1 274 ? -9.836 -11.555 7.027 1 97.69 274 LEU B O 1
ATOM 4487 N N . ARG B 1 275 ? -8.977 -9.82 8.062 1 97.75 275 ARG B N 1
ATOM 4488 C CA . ARG B 1 275 ? -7.719 -9.906 7.332 1 97.75 275 ARG B CA 1
ATOM 4489 C C . ARG B 1 275 ? -6.652 -10.609 8.156 1 97.75 275 ARG B C 1
ATOM 4491 O O . ARG B 1 275 ? -6.223 -10.102 9.195 1 97.75 275 ARG B O 1
ATOM 4498 N N . LEU B 1 276 ? -6.27 -11.805 7.77 1 98.25 276 LEU B N 1
ATOM 4499 C CA . LEU B 1 276 ? -5.227 -12.578 8.43 1 98.25 276 LEU B CA 1
ATOM 4500 C C . LEU B 1 276 ? -3.902 -12.453 7.68 1 98.25 276 LEU B C 1
ATOM 4502 O O . LEU B 1 276 ? -3.836 -12.727 6.48 1 98.25 276 LEU B O 1
ATOM 4506 N N . GLY B 1 277 ? -2.902 -12.031 8.203 1 96.38 277 GLY B N 1
ATOM 4507 C CA . GLY B 1 277 ? -1.537 -11.812 7.758 1 96.38 277 GLY B CA 1
ATOM 4508 C C . GLY B 1 277 ? -0.628 -11.297 8.859 1 96.38 277 GLY B C 1
ATOM 4509 O O . GLY B 1 277 ? -0.947 -11.414 10.039 1 96.38 277 GLY B O 1
ATOM 4510 N N . VAL B 1 278 ? 0.455 -10.797 8.43 1 92 278 VAL B N 1
ATOM 4511 C CA . VAL B 1 278 ? 1.32 -10.125 9.398 1 92 278 VAL B CA 1
ATOM 4512 C C . VAL B 1 278 ? 0.785 -8.727 9.688 1 92 278 VAL B C 1
ATOM 4514 O O . VAL B 1 278 ? 0.384 -8 8.773 1 92 278 VAL B O 1
ATOM 4517 N N . LYS B 1 279 ? 0.528 -8.398 10.867 1 87 279 LYS B N 1
ATOM 4518 C CA . LYS B 1 279 ? -0.082 -7.113 11.203 1 87 279 LYS B CA 1
ATOM 4519 C C . LYS B 1 279 ? 0.951 -6.148 11.781 1 87 279 LYS B C 1
ATOM 4521 O O . LYS B 1 279 ? 1.23 -6.172 12.977 1 87 279 LYS B O 1
ATOM 4526 N N . ASN B 1 280 ? 1.379 -5.297 10.891 1 75.75 280 ASN B N 1
ATOM 4527 C CA . ASN B 1 280 ? 2.176 -4.113 11.195 1 75.75 280 ASN B CA 1
ATOM 4528 C C . ASN B 1 280 ? 3.328 -4.445 12.141 1 75.75 280 ASN B C 1
ATOM 4530 O O . ASN B 1 280 ? 3.559 -3.73 13.117 1 75.75 280 ASN B O 1
ATOM 4534 N N . ARG B 1 281 ? 3.947 -5.547 11.953 1 78.44 281 ARG B N 1
ATOM 4535 C CA . ARG B 1 281 ? 5.121 -5.926 12.734 1 78.44 281 ARG B CA 1
ATOM 4536 C C . ARG B 1 281 ? 6.188 -6.559 11.844 1 78.44 281 ARG B C 1
ATOM 4538 O O . ARG B 1 281 ? 5.875 -7.094 10.781 1 78.44 281 ARG B O 1
ATOM 4545 N N . PHE B 1 282 ? 7.391 -6.332 12.359 1 77 282 PHE B N 1
ATOM 4546 C CA . PHE B 1 282 ? 8.5 -6.98 11.664 1 77 282 PHE B CA 1
ATOM 4547 C C . PHE B 1 282 ? 8.625 -8.438 12.094 1 77 282 PHE B C 1
ATOM 4549 O O . PHE B 1 282 ? 8.25 -8.797 13.211 1 77 282 PHE B O 1
ATOM 4556 N N . GLY B 1 283 ? 8.891 -9.227 11.195 1 67.31 283 GLY B N 1
ATOM 4557 C CA . GLY B 1 283 ? 9.141 -10.617 11.539 1 67.31 283 GLY B CA 1
ATOM 4558 C C . GLY B 1 283 ? 10.391 -10.805 12.375 1 67.31 283 GLY B C 1
ATOM 4559 O O . GLY B 1 283 ? 11.172 -9.867 12.562 1 67.31 283 GLY B O 1
ATOM 4560 N N . THR B 1 284 ? 10.438 -11.898 13.062 1 69 284 THR B N 1
ATOM 4561 C CA . THR B 1 284 ? 11.617 -12.281 13.828 1 69 284 THR B CA 1
ATOM 4562 C C . THR B 1 284 ? 12.336 -13.453 13.172 1 69 284 THR B C 1
ATOM 4564 O O . THR B 1 284 ? 11.781 -14.117 12.289 1 69 284 THR B O 1
ATOM 4567 N N . ALA B 1 285 ? 13.602 -13.633 13.531 1 71.62 285 ALA B N 1
ATOM 4568 C CA . ALA B 1 285 ? 14.32 -14.812 13.062 1 71.62 285 ALA B CA 1
ATOM 4569 C C . ALA B 1 285 ? 13.742 -16.094 13.664 1 71.62 285 ALA B C 1
ATOM 4571 O O . ALA B 1 285 ? 13.273 -16.094 14.805 1 71.62 285 ALA B O 1
ATOM 4572 N N . GLY B 1 286 ? 13.539 -17.172 12.859 1 75.56 286 GLY B N 1
ATOM 4573 C CA . GLY B 1 286 ? 13.039 -18.469 13.266 1 75.56 286 GLY B CA 1
ATOM 4574 C C . GLY B 1 286 ? 12.742 -19.391 12.086 1 75.56 286 GLY B C 1
ATOM 4575 O O . GLY B 1 286 ? 13.102 -19.078 10.945 1 75.56 286 GLY B O 1
ATOM 4576 N N . SER B 1 287 ? 12.227 -20.547 12.477 1 81.5 287 SER B N 1
ATOM 4577 C CA . SER B 1 287 ? 11.789 -21.422 11.406 1 81.5 287 SER B CA 1
ATOM 4578 C C . SER B 1 287 ? 10.484 -20.938 10.781 1 81.5 287 SER B C 1
ATOM 4580 O O . SER B 1 287 ? 9.75 -20.156 11.398 1 81.5 287 SER B O 1
ATOM 4582 N N . GLU B 1 288 ? 10.273 -21.375 9.547 1 85.25 288 GLU B N 1
ATOM 4583 C CA . GLU B 1 288 ? 9.031 -21.016 8.859 1 85.25 288 GLU B CA 1
ATOM 4584 C C . GLU B 1 288 ? 7.812 -21.406 9.688 1 85.25 288 GLU B C 1
ATOM 4586 O O . GLU B 1 288 ? 6.879 -20.609 9.828 1 85.25 288 GLU B O 1
ATOM 4591 N N . ASP B 1 289 ? 7.871 -22.578 10.25 1 85.88 289 ASP B N 1
ATOM 4592 C CA . ASP B 1 289 ? 6.75 -23.062 11.055 1 85.88 289 ASP B CA 1
ATOM 4593 C C . ASP B 1 289 ? 6.578 -22.219 12.32 1 85.88 289 ASP B C 1
ATOM 4595 O O . ASP B 1 289 ? 5.453 -21.922 12.727 1 85.88 289 ASP B O 1
ATOM 4599 N N . MET B 1 290 ? 7.672 -21.859 12.891 1 86.44 290 MET B N 1
ATOM 4600 C CA . MET B 1 290 ? 7.629 -21.016 14.078 1 86.44 290 MET B CA 1
ATOM 4601 C C . MET B 1 290 ? 7.004 -19.656 13.766 1 86.44 290 MET B C 1
ATOM 4603 O O . MET B 1 290 ? 6.191 -19.156 14.539 1 86.44 290 MET B O 1
ATOM 4607 N N . LEU B 1 291 ? 7.332 -19.156 12.641 1 87.44 291 LEU B N 1
ATOM 4608 C CA . LEU B 1 291 ? 6.805 -17.844 12.258 1 87.44 291 LEU B CA 1
ATOM 4609 C C . LEU B 1 291 ? 5.316 -17.938 11.922 1 87.44 291 LEU B C 1
ATOM 4611 O O . LEU B 1 291 ? 4.535 -17.078 12.328 1 87.44 291 LEU B O 1
ATOM 4615 N N . LYS B 1 292 ? 4.961 -18.969 11.18 1 90.44 292 LYS B N 1
ATOM 4616 C CA . LYS B 1 292 ? 3.551 -19.156 10.859 1 90.44 292 LYS B CA 1
ATOM 4617 C C . LYS B 1 292 ? 2.705 -19.234 12.133 1 90.44 292 LYS B C 1
ATOM 4619 O O . LYS B 1 292 ? 1.647 -18.609 12.219 1 90.44 292 LYS B O 1
ATOM 4624 N N . LYS B 1 293 ? 3.225 -19.969 13.086 1 90.31 293 LYS B N 1
ATOM 4625 C CA . LYS B 1 293 ? 2.523 -20.094 14.359 1 90.31 293 LYS B CA 1
ATOM 4626 C C . LYS B 1 293 ? 2.541 -18.781 15.133 1 90.31 293 LYS B C 1
ATOM 4628 O O . LYS B 1 293 ? 1.523 -18.375 15.695 1 90.31 293 LYS B O 1
ATOM 4633 N N . GLY B 1 294 ? 3.695 -18.203 15.141 1 89.44 294 GLY B N 1
ATOM 4634 C CA . GLY B 1 294 ? 3.855 -16.953 15.852 1 89.44 294 GLY B CA 1
ATOM 4635 C C . GLY B 1 294 ? 2.934 -15.859 15.336 1 89.44 294 GLY B C 1
ATOM 4636 O O . GLY B 1 294 ? 2.412 -15.062 16.125 1 89.44 294 GLY B O 1
ATOM 4637 N N . PHE B 1 295 ? 2.676 -15.867 14.055 1 91.25 295 PHE B N 1
ATOM 4638 C CA . PHE B 1 295 ? 1.8 -14.867 13.445 1 91.25 295 PHE B CA 1
ATOM 4639 C C . PHE B 1 295 ? 0.383 -15.414 13.297 1 91.25 295 PHE B C 1
ATOM 4641 O O . PHE B 1 295 ? -0.484 -14.758 12.719 1 91.25 295 PHE B O 1
ATOM 4648 N N . GLU B 1 296 ? 0.161 -16.656 13.789 1 94.69 296 GLU B N 1
ATOM 4649 C CA . GLU B 1 296 ? -1.147 -17.312 13.773 1 94.69 296 GLU B CA 1
ATOM 4650 C C . GLU B 1 296 ? -1.648 -17.5 12.344 1 94.69 296 GLU B C 1
ATOM 4652 O O . GLU B 1 296 ? -2.809 -17.203 12.047 1 94.69 296 GLU B O 1
ATOM 4657 N N . LEU B 1 297 ? -0.687 -18 11.5 1 96.19 297 LEU B N 1
ATOM 4658 C CA . LEU B 1 297 ? -1.024 -18.172 10.086 1 96.19 297 LEU B CA 1
ATOM 4659 C C . LEU B 1 297 ? -0.864 -19.625 9.656 1 96.19 297 LEU B C 1
ATOM 4661 O O . LEU B 1 297 ? -0.866 -19.938 8.461 1 96.19 297 LEU B O 1
ATOM 4665 N N . ASP B 1 298 ? -0.665 -20.484 10.703 1 95.94 298 ASP B N 1
ATOM 4666 C CA . ASP B 1 298 ? -0.746 -21.906 10.398 1 95.94 298 ASP B CA 1
ATOM 4667 C C . ASP B 1 298 ? -2.199 -22.375 10.336 1 95.94 298 ASP B C 1
ATOM 4669 O O . ASP B 1 298 ? -3.1 -21.688 10.805 1 95.94 298 ASP B O 1
ATOM 4673 N N . GLY B 1 299 ? -2.383 -23.578 9.797 1 97.62 299 GLY B N 1
ATOM 4674 C CA . GLY B 1 299 ? -3.727 -24.094 9.578 1 97.62 299 GLY B CA 1
ATOM 4675 C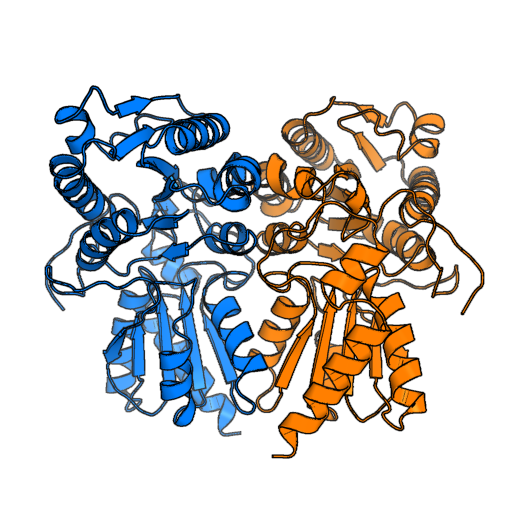 C . GLY B 1 299 ? -4.594 -24.047 10.82 1 97.62 299 GLY B C 1
ATOM 4676 O O . GLY B 1 299 ? -5.73 -23.578 10.773 1 97.62 299 GLY B O 1
ATOM 4677 N N . GLU B 1 300 ? -4.07 -24.453 11.938 1 97.75 300 GLU B N 1
ATOM 4678 C CA . GLU B 1 300 ? -4.816 -24.5 13.195 1 97.75 300 GLU B CA 1
ATOM 4679 C C . GLU B 1 300 ? -5.18 -23.094 13.664 1 97.75 300 GLU B C 1
ATOM 4681 O O . GLU B 1 300 ? -6.324 -22.828 14.047 1 97.75 300 GLU B O 1
ATOM 4686 N N . SER B 1 301 ? -4.238 -22.234 13.656 1 97.88 301 SER B N 1
ATOM 4687 C CA . SER B 1 301 ? -4.465 -20.859 14.117 1 97.88 301 SER B CA 1
ATOM 4688 C C . SER B 1 301 ? -5.469 -20.141 13.219 1 97.88 301 SER B C 1
ATOM 4690 O O . SER B 1 301 ? -6.305 -19.375 13.711 1 97.88 301 SER B O 1
ATOM 4692 N N . ILE B 1 302 ? -5.363 -20.344 11.914 1 98.5 302 ILE B N 1
ATOM 4693 C CA . ILE B 1 302 ? -6.305 -19.75 10.977 1 98.5 302 ILE B CA 1
ATOM 4694 C C . ILE B 1 302 ? -7.719 -20.25 11.281 1 98.5 302 ILE B C 1
ATOM 4696 O O . ILE B 1 302 ? -8.664 -19.453 11.328 1 98.5 302 ILE B O 1
ATOM 4700 N N . ALA B 1 303 ? -7.855 -21.547 11.508 1 98.62 303 ALA B N 1
ATOM 4701 C CA . ALA B 1 303 ? -9.156 -22.125 11.82 1 98.62 303 ALA B CA 1
ATOM 4702 C C . ALA B 1 303 ? -9.75 -21.5 13.078 1 98.62 303 ALA B C 1
ATOM 4704 O O . ALA B 1 303 ? -10.93 -21.125 13.102 1 98.62 303 ALA B O 1
ATOM 4705 N N . ILE B 1 304 ? -8.938 -21.359 14.086 1 98.06 304 ILE B N 1
ATOM 4706 C CA . ILE B 1 304 ? -9.375 -20.781 15.352 1 98.06 304 ILE B CA 1
ATOM 4707 C C . ILE B 1 304 ? -9.836 -19.344 15.141 1 98.06 304 ILE B C 1
ATOM 4709 O O . ILE B 1 304 ? -10.891 -18.938 15.633 1 98.06 304 ILE B O 1
ATOM 4713 N N . SER B 1 305 ? -9.055 -18.594 14.383 1 97.88 305 SER B N 1
ATOM 4714 C CA . SER B 1 305 ? -9.391 -17.188 14.102 1 97.88 305 SER B CA 1
ATOM 4715 C C . SER B 1 305 ? -10.727 -17.094 13.375 1 97.88 305 SER B C 1
ATOM 4717 O O . SER B 1 305 ? -11.539 -16.219 13.688 1 97.88 305 SER B O 1
ATOM 4719 N N . ILE B 1 306 ? -10.961 -17.953 12.445 1 98.12 306 ILE B N 1
ATOM 4720 C CA . ILE B 1 306 ? -12.188 -17.922 11.656 1 98.12 306 ILE B CA 1
ATOM 4721 C C . ILE B 1 306 ? -13.375 -18.297 12.531 1 98.12 306 ILE B C 1
ATOM 4723 O O . ILE B 1 306 ? -14.43 -17.656 12.469 1 98.12 306 ILE B O 1
ATOM 4727 N N . GLU B 1 307 ? -13.195 -19.281 13.367 1 97.69 307 GLU B N 1
ATOM 4728 C CA . GLU B 1 307 ? -14.258 -19.672 14.289 1 97.69 307 GLU B CA 1
ATOM 4729 C C . GLU B 1 307 ? -14.664 -18.516 15.195 1 97.69 307 GLU B C 1
ATOM 4731 O O . GLU B 1 307 ? -15.852 -18.234 15.367 1 97.69 307 GLU B O 1
ATOM 4736 N N . ASN B 1 308 ? -13.672 -17.891 15.773 1 97 308 ASN B N 1
ATOM 4737 C CA . ASN B 1 308 ? -13.93 -16.75 16.641 1 97 308 ASN B CA 1
ATOM 4738 C C . ASN B 1 308 ? -14.633 -15.625 15.898 1 97 308 ASN B C 1
ATOM 4740 O O . ASN B 1 308 ? -15.531 -14.977 16.438 1 97 308 ASN B O 1
ATOM 4744 N N . PHE B 1 309 ? -14.242 -15.422 14.711 1 96.56 309 PHE B N 1
ATOM 4745 C CA . PHE B 1 309 ? -14.805 -14.375 13.867 1 96.56 309 PHE B CA 1
ATOM 4746 C C . PHE B 1 309 ? -16.281 -14.648 13.586 1 96.56 309 PHE B C 1
ATOM 4748 O O . PHE B 1 309 ? -17.109 -13.734 13.648 1 96.56 309 PHE B O 1
ATOM 4755 N N . LEU B 1 310 ? -16.609 -15.875 13.281 1 95.62 310 LEU B N 1
ATOM 4756 C CA . LEU B 1 310 ? -17.984 -16.25 12.938 1 95.62 310 LEU B CA 1
ATOM 4757 C C . LEU B 1 310 ? -18.875 -16.203 14.164 1 95.62 310 LEU B C 1
ATOM 4759 O O . LEU B 1 310 ? -20.078 -15.898 14.055 1 95.62 310 LEU B O 1
ATOM 4763 N N . LYS B 1 311 ? -18.297 -16.422 15.328 1 92.56 311 LYS B N 1
ATOM 4764 C CA . LYS B 1 311 ? -19.062 -16.391 16.578 1 92.56 311 LYS B CA 1
ATOM 4765 C C . LYS B 1 311 ? -19.422 -14.961 16.969 1 92.56 311 LYS B C 1
ATOM 4767 O O . LYS B 1 311 ? -20.469 -14.719 17.562 1 92.56 311 LYS B O 1
ATOM 4772 N N . ASN B 1 312 ? -18.531 -14 16.734 1 82.75 312 ASN B N 1
ATOM 4773 C CA . ASN B 1 312 ? -18.719 -12.609 17.125 1 82.75 312 ASN B CA 1
ATOM 4774 C C . ASN B 1 312 ? -19.812 -11.938 16.297 1 82.75 312 ASN B C 1
ATOM 4776 O O . ASN B 1 312 ? -20.344 -10.898 16.688 1 82.75 312 ASN B O 1
ATOM 4780 N N . ARG B 1 313 ? -20.125 -12.203 15.008 1 67.94 313 ARG B N 1
ATOM 4781 C CA . ARG B 1 313 ? -21.25 -11.609 14.281 1 67.94 313 ARG B CA 1
ATOM 4782 C C . ARG B 1 313 ? -22.562 -11.859 15.016 1 67.94 313 ARG B C 1
ATOM 4784 O O . ARG B 1 313 ? -23.5 -11.07 14.898 1 67.94 313 ARG B O 1
ATOM 4791 N N . ALA B 1 314 ? -22.766 -13.086 15.594 1 47.47 314 ALA B N 1
ATOM 4792 C CA . ALA B 1 314 ? -24.031 -13.508 16.219 1 47.47 314 ALA B CA 1
ATOM 4793 C C . ALA B 1 314 ? -24.375 -12.609 17.391 1 47.47 314 ALA B C 1
ATOM 4795 O O . ALA B 1 314 ? -25.562 -12.477 17.75 1 47.47 314 ALA B O 1
ATOM 4796 N N . LYS B 1 315 ? -23.641 -11.773 18 1 35.38 315 LYS B N 1
ATOM 4797 C CA . LYS B 1 315 ? -24.156 -10.938 19.078 1 35.38 315 LYS B CA 1
ATOM 4798 C C . LYS B 1 315 ? -24.406 -9.516 18.594 1 35.38 315 LYS B C 1
ATOM 4800 O O . LYS B 1 315 ? -23.625 -8.961 17.828 1 35.38 315 LYS B O 1
#

Radius of gyration: 24.08 Å; Cα contacts (8 Å, |Δi|>4): 1575; chains: 2; bounding box: 59×71×51 Å

InterPro domains:
  IPR005475 Transketolase-like, pyrimidine-binding domain [PF02779] (6-162)
  IPR005475 Transketolase-like, pyrimidine-binding domain [SM00861] (6-170)
  IPR009014 Transketolase C-terminal/Pyruvate-ferredoxin oxidoreductase domain II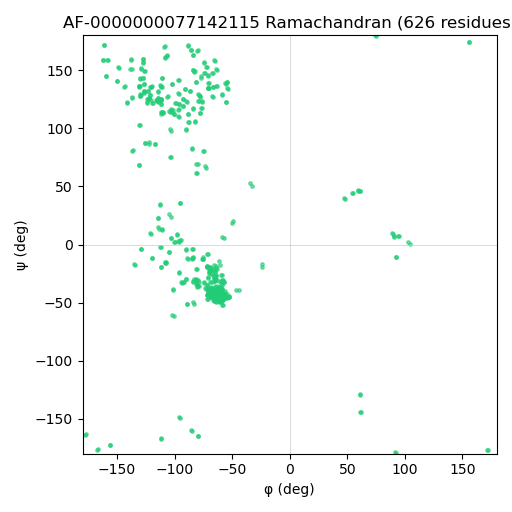 [G3DSA:3.40.50.920] (181-311)
  IPR009014 Transketolase C-terminal/Pyruvate-ferredoxin oxidoreductase domain II [SSF52922] (178-310)
  IPR029061 Thiamin diphosphate-binding fold [SSF52518] (5-165)
  IPR033248 Transketolase, C-terminal domain [PF02780] (181-302)
  IPR051157 Pyruvate Dehydrogenase/Transketolase [PTHR43825] (5-312)

Foldseek 3Di:
DDPDWFFQLVLLLVQLQVVCVVDVLEAEEEAPPCCSNVVNCVVCVVRYYYDHNQLQVRLQVQLVSQVVVGQYEYEDALLCNQPVNVVSCQVSAQVVQGRYEYEHEAEFCLVLQVWLSRYHQCSLLSVLVRPREWEFAAQFNLRSNQVSNASNVDGGHYYYYTHYRDIDDDDDDNPDHDDRQDKDWPFDFQLEEEEEEHNLLVQQVLLQVVCVVVVHHYTYMYQRTLPPHNLVVVVVNCVRHQEYEYAYSHECNRTSVVSVVVSCVVPHDGHDYHYQYQYPDGRGRDHSVVRCVVSLSGNVSVNVVSVVVSVVVVD/DDPDWFFQLVLLLVQVQVVCVVDVLEAEEEAPPCCSNVVNCVVCVVRYYYDHNQLQVRLQVQLVSQVVVGQYEYEDALLCNQPVNVVSCQVRAQVVQGRYEYEHEAEFCLVLQVWLSRYHQCSLLSVLVRPREWEFAAQFNLRSNQVSNASNVDGGHYYYYTHYRDIDDDDDDNPDHDDRQDKDFPFDFQLEEEEEEHNLLVQQVLLQVVCVVVVHHYTYMYQRTLPPHNLVVVVVNCVRHQEYEYAYSHECNRTSVVSVVVSCVVPHDGHDYHYQYQYPDGRGRDHSVVRCVVSLSGNVSVNVVSVVVSVVVVD

Solvent-accessible surface area (backbone atoms only — not comparable to full-atom values): 29635 Å² total; per-residue (Å²): 127,57,90,46,63,38,18,26,41,59,27,32,33,55,30,52,39,59,50,38,74,76,33,82,46,48,28,40,37,26,20,53,88,60,58,69,41,49,66,38,41,71,74,37,53,93,43,45,45,75,64,41,88,31,53,44,58,39,49,46,52,34,36,54,42,23,75,72,68,29,37,24,34,38,53,41,50,20,38,50,44,38,21,55,16,28,44,40,45,42,54,52,24,29,66,63,54,28,35,34,38,39,35,22,27,23,29,26,51,54,26,17,76,71,18,45,86,45,35,16,35,33,28,58,8,34,50,59,24,37,43,71,47,35,31,35,27,39,52,24,14,23,43,24,24,30,42,49,55,44,54,74,73,46,90,29,25,34,38,37,49,26,41,28,82,62,63,34,67,25,81,56,58,76,79,42,84,55,54,92,35,49,60,42,79,77,39,81,46,65,71,26,36,39,42,16,27,18,63,27,35,57,28,47,52,50,11,46,52,56,32,42,76,70,73,42,38,41,20,33,31,43,36,29,24,58,31,53,58,34,57,69,59,52,54,60,57,50,71,77,28,43,44,36,32,27,35,35,57,27,26,34,51,39,26,62,36,29,52,50,21,45,48,41,28,59,74,38,47,65,37,36,39,48,69,46,31,35,76,69,58,79,63,64,64,38,51,47,68,54,46,29,52,72,55,41,57,31,25,67,43,40,30,52,52,50,50,54,53,61,57,59,70,79,105,127,58,90,47,63,37,18,27,40,58,27,34,34,55,30,52,39,58,51,40,74,76,34,83,47,48,28,40,37,26,20,53,89,58,57,68,42,50,66,36,41,70,74,38,51,93,41,47,45,76,65,40,86,30,51,45,58,40,50,46,51,33,35,54,41,23,76,72,68,30,38,24,33,36,51,42,51,20,39,49,44,38,21,54,16,29,44,39,45,42,54,53,24,29,67,61,56,28,36,35,39,38,36,21,26,24,29,25,49,55,26,16,77,73,18,44,86,43,36,18,37,34,29,58,8,33,50,56,24,37,43,71,47,35,32,36,26,39,50,23,14,25,43,24,24,29,43,49,54,44,56,73,74,46,90,30,26,34,39,37,49,26,39,29,83,63,66,34,66,26,82,57,59,76,81,42,84,57,55,92,35,48,57,42,77,78,39,81,48,63,70,27,36,37,42,16,27,17,63,26,35,58,27,47,52,48,12,45,51,55,32,44,76,70,74,40,40,41,20,33,30,43,36,29,24,56,31,53,57,33,57,68,61,50,54,59,56,49,72,77,28,43,44,35,33,26,36,35,56,27,27,35,52,39,26,62,37,30,51,50,22,45,49,42,28,58,74,39,47,66,37,36,40,47,69,47,30,35,74,68,58,80,62,64,66,37,50,46,68,55,47,30,52,72,54,42,56,30,23,68,42,41,31,52,52,50,52,55,53,62,57,57,69,76,108

Organism: Thermoanaerobacter italicus (strain DSM 9252 / Ab9) (NCBI:txid580331)